Protein AF-A0A222MX17-F1 (afdb_monomer)

Solvent-accessible surface area (backbone atoms only — not comparable to full-atom values): 32574 Å² total; per-residue (Å²): 132,86,81,59,77,44,77,37,75,50,65,68,63,54,49,54,60,59,37,75,80,45,96,60,66,63,40,72,44,76,78,48,54,35,35,46,34,30,39,97,95,42,74,49,79,41,50,74,94,55,54,72,63,49,70,38,58,64,52,56,40,74,68,34,75,39,51,45,63,37,37,30,30,36,73,43,74,55,76,90,67,57,53,48,78,47,80,48,62,49,100,71,39,30,41,31,34,34,36,41,36,48,77,49,95,77,75,66,55,93,61,51,67,60,52,50,52,47,49,49,52,50,52,31,55,75,70,59,32,56,90,62,46,50,35,92,54,41,68,59,54,50,48,54,58,50,49,41,30,70,72,73,47,85,73,60,66,51,75,46,67,44,30,54,45,35,78,58,42,73,66,42,67,51,48,82,46,71,75,53,72,57,71,67,73,93,46,82,82,71,32,66,72,44,62,52,42,53,56,71,36,71,35,38,37,38,40,50,60,42,85,46,45,66,11,22,22,35,59,41,48,71,42,76,70,81,83,84,68,84,75,69,89,83,83,43,64,57,51,77,32,42,44,78,47,84,54,98,58,32,39,37,32,25,26,60,39,61,20,37,56,37,66,62,96,69,21,36,36,48,34,37,62,47,78,43,52,55,39,29,66,87,83,39,23,46,39,57,49,59,51,89,41,89,28,35,44,37,33,57,26,90,52,90,86,55,50,22,32,35,57,54,92,33,32,44,30,23,14,30,36,41,33,40,26,23,35,29,39,23,47,40,38,24,41,37,34,40,33,70,24,44,41,26,66,66,17,42,36,40,32,43,28,35,34,32,40,30,36,18,19,42,37,41,31,45,35,40,30,28,49,32,33,43,59,15,39,41,40,34,45,32,38,37,30,45,32,40,30,49,21,38,41,38,22,36,33,36,38,30,38,32,38,40,41,49,26,39,36,33,41,55,38,31,34,40,34,46,54,32,37,39,34,48,27,38,39,45,29,40,64,55,73,82,88,51,93,80,69,62,93,43,65,60,56,54,51,53,54,48,51,54,51,51,52,53,51,51,52,52,51,51,52,55,44,52,54,46,49,52,52,50,63,75,41,45,68,60,50,57,50,50,54,54,33,45,78,70,73,67,64,50,76,69,56,53,52,49,49,53,52,48,52,54,46,50,54,51,41,54,54,48,51,57,50,50,54,53,50,52,54,50,49,52,55,47,49,57,50,50,55,42,33,74,45,32,47,55,63,26,40,39,37,31,51,16,77,45,45,35,53,73,21,37,42,35,41,17,61,62,51,38,85,88,49,64,50,76,44,79,47,38,64,90,49,39,43,24,38,37,34,43,45,63,53,98,85,67,51,75,48,81,45,76,42,65,88,68,73,60,66,63,52,51,53,50,48,52,52,55,47,52,68,49,55,65,74,77,78,67,84,135

Secondary structure (DSSP, 8-state):
----EEEES-HHHHHHHHHTT-SSPEEEEEEEEEEEEEETTEEEEE-GGG-GGGGSHHHHHHS-SEEEEEEEEEEEEPPPPSEEEEEEE-TTSSEEEEEEEESS-----TTHHHHHHHHHHHHHHHTT--SSSB-TTHHHHHHHHHHHHHTT---SEEEEEEEE-B--BPPBPPEEEESS-SS----SSS-GGG-PBPTT-EEEEEEPPB--B-EE-TTS-EEPPPPPPP------B-STTEEEEE-SSEEEEEESSSBEEEE-SS-EEEESEEEES-B-TTTT--EE--TTS--EEEEE---SSS-SB-SSS--EEEEEEEEES-B-S-EEEEEEEEEEEEB-TT-EEEEEEEEEEEE-SEEEEEEEEEEEEES-EEEEEEEEEEEEES-EEEEEEEEEEEE-SS-EEEEEEEEEEEEEE-SS-EEEE-SS-TT-TT--TTHHHHHHHHHHHHHHHHHHHHHHHHHHHHHHHHHHHHHHHHHHHHHTT---HHHHHHHHHHHHHHHHHHHHHHHHHHHHHHHHHHHHHHHHHHHHHHH-EEEE--SEE-SSEEEEE-TTS-TTS-EEEEE-GGGTTEEEEEEE-TT--EEEEEES---HHHHHHHHHHHHHTTTGGGSS--

Structure (mmCIF, N/CA/C/O backbone):
data_AF-A0A222MX17-F1
#
_entry.id   AF-A0A222MX17-F1
#
loop_
_atom_site.group_PDB
_atom_site.id
_atom_site.type_symbol
_atom_site.label_atom_id
_atom_site.label_alt_id
_atom_site.label_comp_id
_atom_site.label_asym_id
_atom_site.label_entity_id
_atom_site.label_seq_id
_atom_site.pdbx_PDB_ins_code
_atom_site.Cartn_x
_atom_site.Cartn_y
_atom_site.Cartn_z
_atom_site.occupancy
_atom_site.B_iso_or_equiv
_atom_site.auth_seq_id
_atom_site.auth_comp_id
_atom_site.auth_asym_id
_atom_site.auth_atom_id
_atom_site.pdbx_PDB_model_num
ATOM 1 N N . MET A 1 1 ? 47.752 13.720 -90.263 1.00 41.97 1 MET A N 1
ATOM 2 C CA . MET A 1 1 ? 48.211 13.456 -88.882 1.00 41.97 1 MET A CA 1
ATOM 3 C C . MET A 1 1 ? 47.383 12.309 -88.337 1.00 41.97 1 MET A C 1
ATOM 5 O O . MET A 1 1 ? 46.167 12.445 -88.280 1.00 41.97 1 MET A O 1
ATOM 9 N N . SER A 1 2 ? 48.004 11.162 -88.068 1.00 36.62 2 SER A N 1
ATOM 10 C CA . SER A 1 2 ? 47.330 9.971 -87.545 1.00 36.62 2 SER A CA 1
ATOM 11 C C . SER A 1 2 ? 46.764 10.255 -86.151 1.00 36.62 2 SER A C 1
ATOM 13 O O . SER A 1 2 ? 47.489 10.694 -85.262 1.00 36.62 2 SER A O 1
ATOM 15 N N . LYS A 1 3 ? 45.455 10.042 -85.979 1.00 53.66 3 LYS A N 1
ATOM 16 C CA . LYS A 1 3 ? 44.799 10.000 -84.668 1.00 53.66 3 LYS A CA 1
ATOM 17 C C . LYS A 1 3 ? 45.220 8.697 -84.001 1.00 53.66 3 LYS A C 1
ATOM 19 O O . LYS A 1 3 ? 44.677 7.647 -84.327 1.00 53.66 3 LYS A O 1
ATOM 24 N N . GLU A 1 4 ? 46.228 8.752 -83.149 1.00 66.88 4 GLU A N 1
ATOM 25 C CA . GLU A 1 4 ? 46.613 7.595 -82.352 1.00 66.88 4 GLU A CA 1
ATOM 26 C C . GLU A 1 4 ?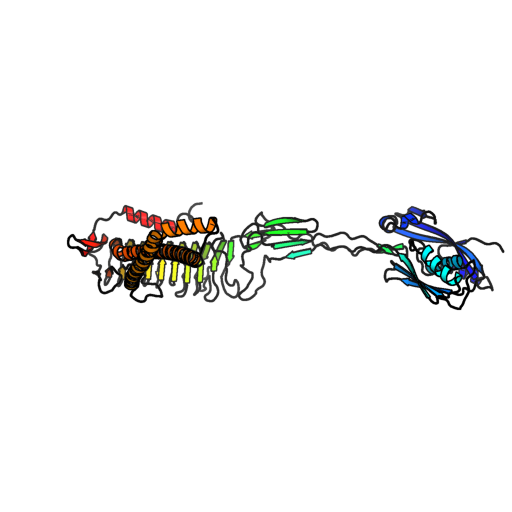 45.699 7.550 -81.123 1.00 66.88 4 GLU A C 1
ATOM 28 O O . GLU A 1 4 ? 45.740 8.440 -80.272 1.00 66.88 4 GLU A O 1
ATOM 33 N N . LEU A 1 5 ? 44.802 6.561 -81.097 1.00 83.00 5 LEU A N 1
ATOM 34 C CA . LEU A 1 5 ? 43.927 6.295 -79.962 1.00 83.00 5 LEU A CA 1
ATOM 35 C C . LEU A 1 5 ? 44.750 5.581 -78.892 1.00 83.00 5 LEU A C 1
ATOM 37 O O . LEU A 1 5 ? 45.218 4.465 -79.115 1.00 83.00 5 LEU A O 1
ATOM 41 N N . VAL A 1 6 ? 44.911 6.207 -77.730 1.00 87.94 6 VAL A N 1
ATOM 42 C CA . VAL A 1 6 ? 45.734 5.674 -76.642 1.00 87.94 6 VAL A CA 1
ATOM 43 C C . VAL A 1 6 ? 44.864 5.362 -75.434 1.00 87.94 6 VAL A C 1
ATOM 45 O O . VAL A 1 6 ? 44.052 6.179 -75.003 1.00 87.94 6 VAL A O 1
ATOM 48 N N . ALA A 1 7 ? 45.040 4.171 -74.867 1.00 89.94 7 ALA A N 1
ATOM 49 C CA . ALA A 1 7 ? 44.311 3.743 -73.684 1.00 89.94 7 ALA A CA 1
ATOM 50 C C . ALA A 1 7 ? 45.139 3.986 -72.413 1.00 89.94 7 ALA A C 1
ATOM 52 O O . ALA A 1 7 ? 46.299 3.585 -72.336 1.00 89.94 7 ALA A O 1
ATOM 53 N N . THR A 1 8 ? 44.557 4.624 -71.398 1.00 91.88 8 THR A N 1
ATOM 54 C CA . THR A 1 8 ? 45.272 5.012 -70.174 1.00 91.88 8 THR A CA 1
ATOM 55 C C . THR A 1 8 ? 44.342 5.144 -68.970 1.00 91.88 8 THR A C 1
ATOM 57 O O . THR A 1 8 ? 43.192 5.551 -69.088 1.00 91.88 8 THR A O 1
ATOM 60 N N . PHE A 1 9 ? 44.851 4.840 -67.776 1.00 88.88 9 PHE A N 1
ATOM 61 C CA . PHE A 1 9 ? 44.159 5.117 -66.510 1.00 88.88 9 PHE A CA 1
ATOM 62 C C . PHE A 1 9 ? 44.360 6.560 -66.035 1.00 88.88 9 PHE A C 1
ATOM 64 O O . PHE A 1 9 ? 43.619 7.042 -65.184 1.00 88.88 9 PHE A O 1
ATOM 71 N N . LYS A 1 10 ? 45.374 7.253 -66.568 1.00 90.50 10 LYS A N 1
ATOM 72 C CA . LYS A 1 10 ? 45.778 8.592 -66.133 1.00 90.50 10 LYS A CA 1
ATOM 73 C C . LYS A 1 10 ? 46.063 9.501 -67.336 1.00 90.50 10 LYS A C 1
ATOM 75 O O . LYS A 1 10 ? 47.228 9.764 -67.651 1.00 90.50 10 LYS A O 1
ATOM 80 N N . PRO A 1 11 ? 45.012 10.012 -68.004 1.00 90.25 11 PRO A N 1
ATOM 81 C CA . PRO A 1 11 ? 45.136 10.837 -69.208 1.00 90.25 11 PRO A CA 1
ATOM 82 C C . PRO A 1 11 ? 46.106 12.016 -69.083 1.00 90.25 11 PRO A C 1
ATOM 84 O O . PRO A 1 11 ? 46.898 12.263 -69.985 1.00 90.25 11 PRO A O 1
ATOM 87 N N . TYR A 1 12 ? 46.104 12.712 -67.943 1.00 89.19 12 TYR A N 1
ATOM 88 C CA . TYR A 1 12 ? 46.957 13.884 -67.727 1.00 89.19 12 TYR A CA 1
ATOM 89 C C . TYR A 1 12 ? 48.438 13.554 -67.503 1.00 89.19 12 TYR A C 1
ATOM 91 O O . TYR A 1 12 ? 49.291 14.359 -67.871 1.00 89.19 12 TYR A O 1
ATOM 99 N N . GLU A 1 13 ? 48.766 12.407 -66.898 1.00 88.25 13 GLU A N 1
ATOM 100 C CA . GLU A 1 13 ? 50.167 11.977 -66.767 1.00 88.25 13 GLU A CA 1
ATOM 101 C C . GLU A 1 13 ? 50.733 11.605 -68.141 1.00 88.25 13 GLU A C 1
ATOM 103 O O . GLU A 1 13 ? 51.829 12.042 -68.488 1.00 88.25 13 GLU A O 1
ATOM 108 N N . LEU A 1 14 ? 49.943 10.897 -68.956 1.00 88.25 14 LEU A N 1
ATOM 109 C CA . LEU A 1 14 ? 50.307 10.565 -70.331 1.00 88.25 14 LEU A CA 1
ATOM 110 C C . LEU A 1 14 ? 50.453 11.824 -71.205 1.00 88.25 14 LEU A C 1
ATOM 112 O O . LEU A 1 14 ? 51.443 11.962 -71.919 1.0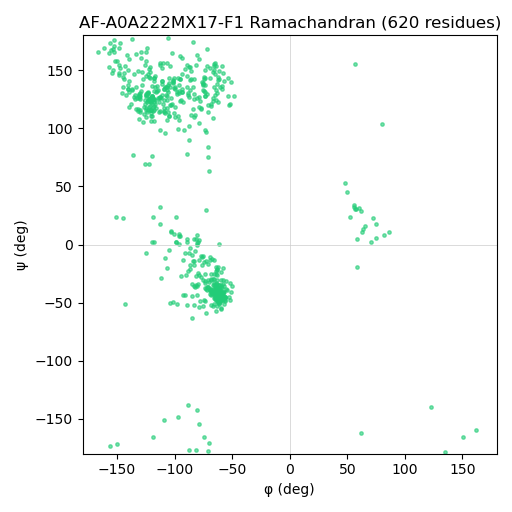0 88.25 14 LEU A O 1
ATOM 116 N N . LEU A 1 15 ? 49.525 12.785 -71.096 1.00 88.50 15 LEU A N 1
ATOM 117 C CA . LEU A 1 15 ? 49.614 14.059 -71.818 1.00 88.50 15 LEU A CA 1
ATOM 118 C C . LEU A 1 15 ? 50.916 14.809 -71.488 1.00 88.50 15 LEU A C 1
ATOM 120 O O . LEU A 1 15 ? 51.558 15.337 -72.388 1.00 88.50 15 LEU A O 1
ATOM 124 N N . LYS A 1 16 ? 51.341 14.837 -70.215 1.00 87.00 16 LYS A N 1
ATOM 125 C CA . LYS A 1 16 ? 52.607 15.475 -69.799 1.00 87.00 16 LYS A CA 1
ATOM 126 C C . LYS A 1 16 ? 53.842 14.797 -70.403 1.00 87.00 16 LYS A C 1
ATOM 128 O O . LYS A 1 16 ? 54.805 15.485 -70.747 1.00 87.00 16 LYS A O 1
ATOM 133 N N . GLN A 1 17 ? 53.824 13.470 -70.528 1.00 85.25 17 GLN A N 1
ATOM 134 C CA . GLN A 1 17 ? 54.910 12.722 -71.167 1.00 85.25 17 GLN A CA 1
ATOM 135 C C . GLN A 1 17 ? 55.012 13.081 -72.655 1.00 85.25 17 GLN A C 1
ATOM 137 O O . GLN A 1 17 ? 56.087 13.445 -73.126 1.00 85.25 17 GLN A O 1
ATOM 142 N N . GLU A 1 18 ? 53.881 13.099 -73.362 1.00 85.25 18 GLU A N 1
ATOM 143 C CA . GLU A 1 18 ? 53.804 13.476 -74.781 1.00 85.25 18 GLU A CA 1
ATOM 144 C C . GLU A 1 18 ? 54.093 14.965 -75.033 1.00 85.25 18 GLU A C 1
ATOM 146 O O . GLU A 1 18 ? 54.639 15.334 -76.071 1.00 85.25 18 GLU A O 1
ATOM 151 N N . GLN A 1 19 ? 53.777 15.845 -74.080 1.00 85.75 19 GLN A N 1
ATOM 152 C CA . GLN A 1 19 ? 54.083 17.274 -74.172 1.00 85.75 19 GLN A CA 1
ATOM 153 C C . GLN A 1 19 ? 55.595 17.541 -74.158 1.00 85.75 19 GLN A C 1
ATOM 155 O O . GLN A 1 19 ? 56.062 18.448 -74.844 1.00 85.75 19 GLN A O 1
ATOM 160 N N . SER A 1 20 ? 56.364 16.748 -73.403 1.00 78.38 20 SER A N 1
ATOM 161 C CA . SER A 1 20 ? 57.821 16.908 -73.259 1.00 78.38 20 SER A CA 1
ATOM 162 C C . SER A 1 20 ? 58.587 16.697 -74.570 1.00 78.38 20 SER A C 1
ATOM 164 O O . SER A 1 20 ? 59.696 17.204 -74.724 1.00 78.38 20 SER A O 1
ATOM 166 N N . SER A 1 21 ? 58.004 15.973 -75.529 1.00 74.06 21 SER A N 1
ATOM 167 C CA . SER A 1 21 ? 58.614 15.678 -76.828 1.00 74.06 21 SER A CA 1
ATOM 168 C C . SER A 1 21 ? 58.183 16.644 -77.944 1.00 74.06 21 SER A C 1
ATOM 170 O O . SER A 1 21 ? 58.643 16.501 -79.079 1.00 74.06 21 SER A O 1
ATOM 172 N N . ARG A 1 22 ? 57.326 17.647 -77.663 1.00 79.69 22 ARG A N 1
ATOM 173 C CA . ARG A 1 22 ? 56.725 18.523 -78.691 1.00 79.69 22 ARG A CA 1
ATOM 174 C C . ARG A 1 22 ? 56.742 20.011 -78.318 1.00 79.69 22 ARG A C 1
ATOM 176 O O . ARG A 1 22 ? 56.569 20.391 -77.168 1.00 79.69 22 ARG A O 1
ATOM 183 N N . LYS A 1 23 ? 56.896 20.877 -79.332 1.00 76.38 23 LYS A N 1
ATOM 184 C CA . LYS A 1 23 ? 56.910 22.354 -79.193 1.00 76.38 23 LYS A CA 1
ATOM 185 C C . LYS A 1 23 ? 55.521 23.017 -79.193 1.00 76.38 23 LYS A C 1
ATOM 187 O O . LYS A 1 23 ? 55.433 24.217 -78.966 1.00 76.38 23 LYS A O 1
ATOM 192 N N . VAL A 1 24 ? 54.458 22.269 -79.491 1.00 83.06 24 VAL A N 1
ATOM 193 C CA . VAL A 1 24 ? 53.068 22.761 -79.528 1.00 83.06 24 VAL A CA 1
ATOM 194 C C . VAL A 1 24 ? 52.366 22.327 -78.248 1.00 83.06 24 VAL A C 1
ATOM 196 O O . VAL A 1 24 ? 52.561 21.191 -77.819 1.00 83.06 24 VAL A O 1
ATOM 199 N N . GLU A 1 25 ? 51.558 23.200 -77.644 1.00 87.06 25 GLU A N 1
ATOM 200 C CA . GLU A 1 25 ? 50.748 22.836 -76.477 1.00 87.06 25 GLU A CA 1
ATOM 201 C C . GLU A 1 25 ? 49.681 21.806 -76.882 1.00 87.06 25 GLU A C 1
ATOM 203 O O . GLU A 1 25 ? 48.934 22.007 -77.843 1.00 87.06 25 GLU A O 1
ATOM 208 N N . LEU A 1 26 ? 49.643 20.681 -76.179 1.00 89.00 26 LEU A N 1
ATOM 209 C CA . LEU A 1 26 ? 48.770 19.546 -76.438 1.00 89.00 26 LEU A CA 1
ATOM 210 C C . LEU A 1 26 ? 47.616 19.517 -75.434 1.00 89.00 26 LEU A C 1
ATOM 212 O O . LEU A 1 26 ? 47.720 19.962 -74.293 1.00 89.00 26 LEU A O 1
ATOM 216 N N . ASP A 1 27 ? 46.521 18.921 -75.871 1.00 90.00 27 ASP A N 1
ATOM 217 C CA . ASP A 1 27 ? 45.367 18.521 -75.082 1.00 90.00 27 ASP A CA 1
ATOM 218 C C . ASP A 1 27 ? 44.939 17.121 -75.557 1.00 90.00 27 ASP A C 1
ATOM 220 O O . ASP A 1 27 ? 45.517 16.552 -76.487 1.00 90.00 27 ASP A O 1
ATOM 224 N N . PHE A 1 28 ? 43.936 16.530 -74.925 1.00 91.81 28 PHE A N 1
ATOM 225 C CA . PHE A 1 28 ? 43.361 15.270 -75.379 1.00 91.81 28 PHE A CA 1
ATOM 226 C C . PHE A 1 28 ? 41.847 15.358 -75.496 1.00 91.81 28 PHE A C 1
ATOM 228 O O . PHE A 1 28 ? 41.228 16.275 -74.987 1.00 91.81 28 PHE A O 1
ATOM 235 N N . GLU A 1 29 ? 41.220 14.403 -76.158 1.00 92.50 29 GLU A N 1
ATOM 236 C CA . GLU A 1 29 ? 39.777 14.182 -76.106 1.00 92.50 29 GLU A CA 1
ATOM 237 C C . GLU A 1 29 ? 39.532 12.780 -75.574 1.00 92.50 29 GLU A C 1
ATOM 239 O O . GLU A 1 29 ? 40.204 11.841 -75.995 1.00 92.50 29 GLU A O 1
ATOM 244 N N . ILE A 1 30 ? 38.572 12.635 -74.665 1.00 92.38 30 ILE A N 1
ATOM 245 C CA . ILE A 1 30 ? 38.111 11.331 -74.192 1.00 92.38 30 ILE A CA 1
ATOM 246 C C . ILE A 1 30 ? 37.107 10.808 -75.216 1.00 92.38 30 ILE A C 1
ATOM 248 O O . ILE A 1 30 ? 36.028 11.376 -75.384 1.00 92.38 30 ILE A O 1
ATOM 252 N N . VAL A 1 31 ? 37.493 9.752 -75.926 1.00 91.25 31 VAL A N 1
ATOM 253 C CA . VAL A 1 31 ? 36.687 9.105 -76.968 1.00 91.25 31 VAL A CA 1
ATOM 254 C C . VAL A 1 31 ? 35.738 8.093 -76.344 1.00 91.25 31 VAL A C 1
ATOM 256 O O . VAL A 1 31 ? 34.564 8.057 -76.698 1.00 91.25 31 VAL A O 1
ATOM 259 N N . ASP A 1 32 ? 36.254 7.306 -75.402 1.00 90.56 32 ASP A N 1
ATOM 260 C CA . ASP A 1 32 ? 35.499 6.281 -74.691 1.00 90.56 32 ASP A CA 1
ATOM 261 C C . ASP A 1 32 ? 36.106 6.019 -73.306 1.00 90.56 32 ASP A C 1
ATOM 263 O O . ASP A 1 32 ? 37.216 6.474 -72.994 1.00 90.56 32 ASP A O 1
ATOM 267 N N . PHE A 1 33 ? 35.386 5.283 -72.468 1.00 91.12 33 PHE A N 1
ATOM 268 C CA . PHE A 1 33 ? 35.857 4.833 -71.168 1.00 91.12 33 PHE A CA 1
ATOM 269 C C . PHE A 1 33 ? 35.255 3.478 -70.782 1.00 91.12 33 PHE A C 1
ATOM 271 O O . PHE A 1 33 ? 34.100 3.167 -71.059 1.00 91.12 33 PHE A O 1
ATOM 278 N N . GLU A 1 34 ? 36.054 2.684 -70.079 1.00 93.75 34 GLU A N 1
ATOM 279 C CA . GLU A 1 34 ? 35.673 1.384 -69.533 1.00 93.75 34 GLU A CA 1
ATOM 280 C C . GLU A 1 34 ? 35.873 1.372 -68.020 1.00 93.75 34 GLU A C 1
ATOM 282 O O . GLU A 1 34 ? 36.853 1.912 -67.503 1.00 93.75 34 GLU A O 1
ATOM 287 N N . PHE A 1 35 ? 34.986 0.692 -67.303 1.00 92.25 35 PHE A N 1
ATOM 288 C CA . PHE A 1 35 ? 35.106 0.475 -65.867 1.00 92.25 35 PHE A CA 1
ATOM 289 C C . PHE A 1 35 ? 35.571 -0.943 -65.599 1.00 92.25 35 PHE A C 1
ATOM 291 O O . PHE A 1 35 ? 34.909 -1.912 -65.962 1.00 92.25 35 PHE A O 1
ATOM 298 N N . ILE A 1 36 ? 36.713 -1.060 -64.936 1.00 92.38 36 ILE A N 1
ATOM 299 C CA . ILE A 1 36 ? 37.256 -2.323 -64.460 1.00 92.38 36 ILE A CA 1
ATOM 300 C C . ILE A 1 36 ? 36.822 -2.452 -63.005 1.00 92.38 36 ILE A C 1
ATOM 302 O O . ILE A 1 36 ? 37.301 -1.724 -62.127 1.00 92.38 36 ILE A O 1
ATOM 306 N N . CYS A 1 37 ? 35.870 -3.352 -62.780 1.00 91.81 37 CYS A N 1
ATOM 307 C CA . CYS A 1 37 ? 35.255 -3.610 -61.490 1.00 91.81 37 CYS A CA 1
ATOM 308 C C . CYS A 1 37 ? 35.767 -4.942 -60.936 1.00 91.81 37 CYS A C 1
ATOM 310 O O . CYS A 1 37 ? 35.549 -5.996 -61.538 1.00 91.81 37 CYS A O 1
ATOM 312 N N . GLU A 1 38 ? 36.449 -4.899 -59.797 1.00 91.38 38 GLU A N 1
ATOM 313 C CA . GLU A 1 38 ? 37.112 -6.048 -59.180 1.00 91.38 38 GLU A CA 1
ATOM 314 C C . GLU A 1 38 ? 36.329 -6.551 -57.962 1.00 91.38 38 GLU A C 1
ATOM 316 O O . GLU A 1 38 ? 35.866 -5.755 -57.149 1.00 91.38 38 GLU A O 1
ATOM 321 N N . LYS A 1 39 ? 36.195 -7.874 -57.825 1.00 89.75 39 LYS A N 1
ATOM 322 C CA . LYS A 1 39 ? 35.709 -8.558 -56.620 1.00 89.75 39 LYS A CA 1
ATOM 323 C C . LYS A 1 39 ? 36.477 -9.855 -56.413 1.00 89.75 39 LYS A C 1
ATOM 325 O O . LYS A 1 39 ? 36.548 -10.672 -57.333 1.00 89.75 39 LYS A O 1
ATOM 330 N N . ASN A 1 40 ? 37.024 -10.084 -55.219 1.00 84.69 40 ASN A N 1
ATOM 331 C CA . ASN A 1 40 ? 37.751 -11.322 -54.888 1.00 84.69 40 ASN A CA 1
ATOM 332 C C . ASN A 1 40 ? 38.829 -11.708 -55.931 1.00 84.69 40 ASN A C 1
ATOM 334 O O . ASN A 1 40 ? 38.901 -12.863 -56.359 1.00 84.69 40 ASN A O 1
ATOM 338 N N . LYS A 1 41 ? 39.648 -10.743 -56.380 1.00 80.25 41 LYS A N 1
ATOM 339 C CA . LYS A 1 41 ? 40.705 -10.917 -57.406 1.00 80.25 41 LYS A CA 1
ATOM 340 C C . LYS A 1 41 ? 40.213 -11.330 -58.803 1.00 80.25 41 LYS A C 1
ATOM 342 O O . LYS A 1 41 ? 41.015 -11.694 -59.661 1.00 80.25 41 LYS A O 1
ATOM 347 N N . ARG A 1 42 ? 38.902 -11.295 -59.053 1.00 87.12 42 ARG A N 1
ATOM 348 C CA . ARG A 1 42 ? 38.305 -11.403 -60.391 1.00 87.12 42 ARG A CA 1
ATOM 349 C C . ARG A 1 42 ? 37.829 -10.025 -60.814 1.00 87.12 42 ARG A C 1
ATOM 351 O O . ARG A 1 42 ? 37.300 -9.289 -59.988 1.00 87.12 42 ARG A O 1
ATOM 358 N N . TYR A 1 43 ? 37.960 -9.692 -62.092 1.00 90.19 43 TYR A N 1
ATOM 359 C CA . TYR A 1 43 ? 37.463 -8.426 -62.619 1.00 90.19 43 TYR A CA 1
ATOM 360 C C . TYR A 1 43 ? 36.442 -8.642 -63.734 1.00 90.19 43 TYR A C 1
ATOM 362 O O . TYR A 1 43 ? 36.455 -9.655 -64.434 1.00 90.19 43 TYR A O 1
ATOM 370 N N . LYS A 1 44 ? 35.544 -7.671 -63.879 1.00 92.19 44 LYS A N 1
ATOM 371 C CA . LYS A 1 44 ? 34.645 -7.518 -65.022 1.00 92.19 44 LYS A CA 1
ATOM 372 C C . LYS A 1 44 ? 34.830 -6.125 -65.604 1.00 92.19 44 LYS A C 1
ATOM 374 O O . LYS A 1 44 ? 35.079 -5.179 -64.860 1.00 92.19 44 LYS A O 1
ATOM 379 N N . VAL A 1 45 ? 34.713 -6.025 -66.923 1.00 91.69 45 VAL A N 1
ATOM 380 C CA . VAL A 1 45 ? 34.820 -4.760 -67.651 1.00 91.69 45 VAL A CA 1
ATOM 381 C C . VAL A 1 45 ? 33.429 -4.335 -68.099 1.00 91.69 45 VAL A C 1
ATOM 383 O O . VAL A 1 45 ? 32.692 -5.142 -68.663 1.00 91.69 45 VAL A O 1
ATOM 386 N N . TYR A 1 46 ? 33.078 -3.081 -67.835 1.00 92.25 46 TYR A N 1
ATOM 387 C CA . TYR A 1 46 ? 31.816 -2.476 -68.241 1.00 92.25 46 TYR A CA 1
ATOM 388 C C . TYR A 1 46 ? 32.093 -1.262 -69.124 1.00 92.25 46 TYR A C 1
ATOM 390 O O . TYR A 1 46 ? 32.770 -0.330 -68.698 1.00 92.25 46 TYR A O 1
ATOM 398 N N . GLY A 1 47 ? 31.567 -1.276 -70.347 1.00 87.94 47 GLY A N 1
ATOM 399 C CA . GLY A 1 47 ? 31.548 -0.107 -71.229 1.00 87.94 47 GLY A CA 1
ATOM 400 C C . GLY A 1 47 ? 30.321 0.781 -71.003 1.00 87.94 47 GLY A C 1
ATOM 401 O O . GLY A 1 47 ? 29.471 0.494 -70.153 1.00 87.94 47 GLY A O 1
ATOM 402 N N . LYS A 1 48 ? 30.196 1.827 -71.821 1.00 81.81 48 LYS A N 1
ATOM 403 C CA . LYS A 1 48 ? 29.125 2.835 -71.757 1.00 81.81 48 LYS A CA 1
ATOM 404 C C . LYS A 1 48 ? 27.696 2.267 -71.826 1.00 81.81 48 LYS A C 1
ATOM 406 O O . LYS A 1 48 ? 26.801 2.794 -71.171 1.00 81.81 48 LYS A O 1
ATOM 411 N N . ASP A 1 49 ? 27.482 1.162 -72.536 1.00 83.00 49 ASP A N 1
ATOM 412 C CA . ASP A 1 49 ? 26.153 0.535 -72.663 1.00 83.00 49 ASP A CA 1
ATOM 413 C C . ASP A 1 49 ? 25.650 -0.095 -71.352 1.00 83.00 49 ASP A C 1
ATOM 415 O O . ASP A 1 49 ? 24.472 -0.408 -71.205 1.00 83.00 49 ASP A O 1
ATOM 419 N N . ASN A 1 50 ? 26.538 -0.259 -70.368 1.00 84.88 50 ASN A N 1
ATOM 420 C CA . ASN A 1 50 ? 26.240 -0.909 -69.098 1.00 84.88 50 ASN A CA 1
ATOM 421 C C . ASN A 1 50 ? 26.059 0.081 -67.939 1.00 84.88 50 ASN A C 1
ATOM 423 O O . ASN A 1 50 ? 26.038 -0.337 -66.788 1.00 84.88 50 ASN A O 1
ATOM 427 N N . LEU A 1 51 ? 25.956 1.387 -68.193 1.00 85.19 51 LEU A N 1
ATOM 428 C CA . LEU A 1 51 ? 25.915 2.395 -67.126 1.00 85.19 51 LEU A CA 1
ATOM 429 C C . LEU A 1 51 ? 24.657 2.310 -66.245 1.00 85.19 51 LEU A C 1
ATOM 431 O O . LEU A 1 51 ? 24.725 2.621 -65.057 1.00 85.19 51 LEU A O 1
ATOM 435 N N . GLU A 1 52 ? 23.524 1.856 -66.792 1.00 89.38 52 GLU A N 1
ATOM 436 C CA . GLU A 1 52 ? 22.229 1.907 -66.095 1.00 89.38 52 GLU A CA 1
ATOM 437 C C . GLU A 1 52 ? 22.200 1.055 -64.814 1.00 89.38 52 GLU A C 1
ATOM 439 O O . GLU A 1 52 ? 21.658 1.474 -63.791 1.00 89.38 52 GLU A O 1
ATOM 444 N N . MET A 1 53 ? 22.858 -0.110 -64.813 1.00 89.88 53 MET A N 1
ATOM 445 C CA . MET A 1 53 ? 22.898 -0.994 -63.637 1.00 89.88 53 MET A CA 1
ATOM 446 C C . MET A 1 53 ? 23.605 -0.352 -62.433 1.00 89.88 53 MET A C 1
ATOM 448 O O . MET A 1 53 ? 23.296 -0.678 -61.288 1.00 89.88 53 MET A O 1
ATOM 452 N N . PHE A 1 54 ? 24.516 0.597 -62.675 1.00 91.62 54 PHE A N 1
ATOM 453 C CA . PHE A 1 54 ? 25.258 1.273 -61.615 1.00 91.62 54 PHE A CA 1
ATOM 454 C C . PHE A 1 54 ? 24.428 2.314 -60.861 1.00 91.62 54 PHE A C 1
ATOM 456 O O . PHE A 1 54 ? 24.891 2.761 -59.818 1.00 91.62 54 PHE A O 1
ATOM 463 N N . TYR A 1 55 ? 23.216 2.670 -61.310 1.00 91.31 55 TYR A N 1
ATOM 464 C CA . TYR A 1 55 ? 22.308 3.546 -60.552 1.00 91.31 55 TYR A CA 1
ATOM 465 C C . TYR A 1 55 ? 21.600 2.848 -59.384 1.00 91.31 55 TYR A C 1
ATOM 467 O O . TYR A 1 55 ? 21.008 3.524 -58.546 1.00 91.31 55 TYR A O 1
ATOM 475 N N . SER A 1 56 ? 21.676 1.518 -59.286 1.00 92.00 56 SER A N 1
ATOM 476 C CA . SER A 1 56 ? 21.271 0.799 -58.077 1.00 92.00 56 SER A CA 1
ATOM 477 C C . SER A 1 56 ? 22.360 0.919 -57.008 1.00 92.00 56 SER A C 1
ATOM 479 O O . SER A 1 56 ? 23.504 0.522 -57.235 1.00 92.00 56 SER A O 1
ATOM 481 N N . ASP A 1 57 ? 22.005 1.429 -55.827 1.00 90.69 57 ASP A N 1
ATOM 482 C CA . ASP A 1 57 ? 22.915 1.540 -54.678 1.00 90.69 57 ASP A CA 1
ATOM 483 C C . ASP A 1 57 ? 23.522 0.191 -54.292 1.00 90.69 57 ASP A C 1
ATOM 485 O O . ASP A 1 57 ? 24.737 0.084 -54.142 1.00 90.69 57 ASP A O 1
ATOM 489 N N . ASP A 1 58 ? 22.706 -0.861 -54.239 1.00 89.19 58 ASP A N 1
ATOM 490 C CA . ASP A 1 58 ? 23.185 -2.206 -53.929 1.00 89.19 58 ASP A CA 1
ATOM 491 C C . ASP A 1 58 ? 24.196 -2.703 -54.966 1.00 89.19 58 ASP A C 1
ATOM 493 O O . ASP A 1 58 ? 25.243 -3.238 -54.599 1.00 89.19 58 ASP A O 1
ATOM 497 N N . PHE A 1 59 ? 23.923 -2.494 -56.258 1.00 91.06 59 PHE A N 1
ATOM 498 C CA . PHE A 1 59 ? 24.845 -2.895 -57.319 1.00 91.06 59 PHE A CA 1
ATOM 499 C C . PHE A 1 59 ? 26.154 -2.101 -57.250 1.00 91.06 59 PHE A C 1
ATOM 501 O O . PHE A 1 59 ? 27.239 -2.675 -57.347 1.00 91.06 59 PHE A O 1
ATOM 508 N N . PHE A 1 60 ? 26.064 -0.786 -57.057 1.00 92.38 60 PHE A N 1
ATOM 509 C CA . PHE A 1 60 ? 27.221 0.099 -57.016 1.00 92.38 60 PHE A CA 1
ATOM 510 C C . PHE A 1 60 ? 28.122 -0.171 -55.811 1.00 92.38 60 PHE A C 1
ATOM 512 O O . PHE A 1 60 ? 29.341 -0.125 -55.960 1.00 92.38 60 PHE A O 1
ATOM 519 N N . VAL A 1 61 ? 27.543 -0.467 -54.644 1.00 91.19 61 VAL A N 1
ATOM 520 C CA . VAL A 1 61 ? 28.276 -0.635 -53.382 1.00 91.19 61 VAL A CA 1
ATOM 521 C C . VAL A 1 61 ? 28.727 -2.087 -53.174 1.00 91.19 61 VAL A C 1
ATOM 523 O O . VAL A 1 61 ? 29.913 -2.325 -52.968 1.00 91.19 61 VAL A O 1
ATOM 526 N N . LYS A 1 62 ? 27.825 -3.078 -53.273 1.00 87.69 62 LYS A N 1
ATOM 527 C CA . LYS A 1 62 ? 28.065 -4.458 -52.784 1.00 87.69 62 LYS A CA 1
ATOM 528 C C . LYS A 1 62 ? 28.730 -5.397 -53.795 1.00 87.69 62 LYS A C 1
ATOM 530 O O . LYS A 1 62 ? 29.300 -6.432 -53.422 1.00 87.69 62 LYS A O 1
ATOM 535 N N . ASN A 1 63 ? 28.621 -5.112 -55.094 1.00 88.19 63 ASN A N 1
ATOM 536 C CA . ASN A 1 63 ? 29.020 -6.081 -56.122 1.00 88.19 63 ASN A CA 1
ATOM 537 C C . ASN A 1 63 ? 30.506 -6.080 -56.458 1.00 88.19 63 ASN A C 1
ATOM 539 O O . ASN A 1 63 ? 30.960 -7.045 -57.070 1.00 88.19 63 ASN A O 1
ATOM 543 N N . PHE A 1 64 ? 31.254 -5.057 -56.049 1.00 89.62 64 PHE A N 1
ATOM 544 C CA . PHE A 1 64 ? 32.674 -4.907 -56.364 1.00 89.62 64 PHE A CA 1
ATOM 545 C C . PHE A 1 64 ? 33.403 -4.281 -55.190 1.00 89.62 64 PHE A C 1
ATOM 547 O O . PHE A 1 64 ? 32.860 -3.364 -54.587 1.00 89.62 64 PHE A O 1
ATOM 554 N N . ASP A 1 65 ? 34.627 -4.715 -54.922 1.00 86.56 65 ASP A N 1
ATOM 555 C CA . ASP A 1 65 ? 35.499 -4.165 -53.880 1.00 86.56 65 ASP A CA 1
ATOM 556 C C . ASP A 1 65 ? 36.173 -2.876 -54.374 1.00 86.56 65 ASP A C 1
ATOM 558 O O . ASP A 1 65 ? 36.371 -1.930 -53.615 1.00 86.56 65 ASP A O 1
ATOM 562 N N . LYS A 1 66 ? 36.475 -2.817 -55.679 1.00 89.12 66 LYS A N 1
ATOM 563 C CA . LYS A 1 66 ? 37.141 -1.685 -56.327 1.00 89.12 66 LYS A CA 1
ATOM 564 C C . LYS A 1 66 ? 36.549 -1.416 -57.705 1.00 89.12 66 LYS A C 1
ATOM 566 O O . LYS A 1 66 ? 36.325 -2.341 -58.485 1.00 89.12 66 LYS A O 1
ATOM 571 N N . ILE A 1 67 ? 36.343 -0.140 -58.023 1.00 91.69 67 ILE A N 1
ATOM 572 C CA . ILE A 1 67 ? 35.960 0.325 -59.359 1.00 91.69 67 ILE A CA 1
ATOM 573 C C . ILE A 1 67 ? 37.036 1.288 -59.842 1.00 91.69 67 ILE A C 1
ATOM 575 O O . ILE A 1 67 ? 37.324 2.292 -59.200 1.00 91.69 67 ILE A O 1
ATOM 579 N N . THR A 1 68 ? 37.632 0.971 -60.984 1.00 90.00 68 THR A N 1
ATOM 580 C CA . THR A 1 68 ? 38.600 1.836 -61.667 1.00 90.00 68 THR A CA 1
ATOM 581 C C . THR A 1 68 ? 38.116 2.136 -63.070 1.00 90.00 68 THR A C 1
ATOM 583 O O . THR A 1 68 ? 37.415 1.320 -63.658 1.00 90.00 68 THR A O 1
ATOM 586 N N . GLN A 1 69 ? 38.492 3.289 -63.613 1.00 91.44 69 GLN A N 1
ATOM 587 C CA . GLN A 1 69 ? 38.117 3.683 -64.967 1.00 91.44 69 GLN A CA 1
ATOM 588 C C . GLN A 1 69 ? 39.354 3.792 -65.854 1.00 91.44 69 GLN A C 1
ATOM 590 O O . GLN A 1 69 ? 40.388 4.326 -65.446 1.00 91.44 69 GLN A O 1
ATOM 595 N N . LYS A 1 70 ? 39.238 3.272 -67.067 1.00 93.56 70 LYS A N 1
ATOM 596 C CA . LYS A 1 70 ? 40.240 3.323 -68.122 1.00 93.56 70 LYS A CA 1
ATOM 597 C C . LYS A 1 70 ? 39.691 4.200 -69.235 1.00 93.56 70 LYS A C 1
ATOM 599 O O . LYS A 1 70 ? 38.585 3.972 -69.707 1.00 93.56 70 LYS A O 1
ATOM 604 N N . PHE A 1 71 ? 40.459 5.197 -69.645 1.00 93.56 71 PHE A N 1
ATOM 605 C CA . PHE A 1 71 ? 40.074 6.144 -70.681 1.00 93.56 71 PHE A CA 1
ATOM 606 C C . PHE A 1 71 ? 40.747 5.797 -72.002 1.00 93.56 71 PHE A C 1
ATOM 608 O O . PHE A 1 71 ? 41.928 5.448 -72.033 1.00 93.56 71 PHE A O 1
ATOM 615 N N . PHE A 1 72 ? 40.015 5.970 -73.093 1.00 93.56 72 PHE A N 1
ATOM 616 C CA . PHE A 1 72 ? 40.536 5.932 -74.450 1.00 93.56 72 PHE A CA 1
ATOM 617 C C . PHE A 1 72 ? 40.574 7.361 -74.965 1.00 93.56 72 PHE A C 1
ATOM 619 O O . PHE A 1 72 ? 39.533 8.010 -75.085 1.00 93.56 72 PHE A O 1
ATOM 626 N N . ILE A 1 73 ? 41.777 7.873 -75.209 1.00 93.38 73 ILE A N 1
ATOM 627 C CA . ILE A 1 73 ? 41.991 9.279 -75.532 1.00 93.38 73 ILE A CA 1
ATOM 628 C C . ILE A 1 73 ? 42.660 9.457 -76.889 1.00 93.38 73 ILE A C 1
ATOM 630 O O . ILE A 1 73 ? 43.486 8.646 -77.298 1.00 93.38 73 ILE A O 1
ATOM 634 N N . ASN A 1 74 ? 42.341 10.561 -77.557 1.00 92.62 74 ASN A N 1
ATOM 635 C CA . ASN A 1 74 ? 43.098 11.065 -78.699 1.00 92.62 74 ASN A CA 1
ATOM 636 C C . ASN A 1 74 ? 43.876 12.300 -78.261 1.00 92.62 74 ASN A C 1
ATOM 638 O O . ASN A 1 74 ? 43.282 13.186 -77.656 1.00 92.62 74 ASN A O 1
ATOM 642 N N . ILE A 1 75 ? 45.163 12.393 -78.589 1.00 88.50 75 ILE A N 1
ATOM 643 C CA . ILE A 1 75 ? 45.983 13.577 -78.289 1.00 88.50 75 ILE A CA 1
ATOM 644 C C . ILE A 1 75 ? 45.973 14.521 -79.496 1.00 88.50 75 ILE A C 1
ATOM 646 O O . ILE A 1 75 ? 46.195 14.101 -80.632 1.00 88.50 75 ILE A O 1
ATOM 650 N N . LEU A 1 76 ? 45.709 15.802 -79.253 1.00 89.88 76 LEU A N 1
ATOM 651 C CA . LEU A 1 76 ? 45.571 16.850 -80.267 1.00 89.88 76 LEU A CA 1
ATOM 652 C C . LEU A 1 76 ? 46.190 18.173 -79.782 1.00 89.88 76 LEU A C 1
ATOM 654 O O . LEU A 1 76 ? 46.433 18.334 -78.591 1.00 89.88 76 LEU A O 1
ATOM 658 N N . PRO A 1 77 ? 46.461 19.139 -80.676 1.00 86.62 77 PRO A N 1
ATOM 659 C CA . PRO A 1 77 ? 46.827 20.492 -80.264 1.00 86.62 77 PRO A CA 1
ATOM 660 C C . PRO A 1 77 ? 45.742 21.118 -79.381 1.00 86.62 77 PRO A C 1
ATOM 662 O O . PRO A 1 77 ? 44.548 20.944 -79.641 1.00 86.62 77 PRO A O 1
ATOM 665 N N . LYS A 1 78 ? 46.153 21.858 -78.351 1.00 86.56 78 LYS A N 1
ATOM 666 C CA . LYS A 1 78 ? 45.240 22.493 -77.403 1.00 86.56 78 LYS A CA 1
ATOM 667 C C . LYS A 1 78 ? 44.351 23.522 -78.100 1.00 86.56 78 LYS A C 1
ATOM 669 O O . LYS A 1 78 ? 44.829 24.397 -78.820 1.00 86.56 78 LYS A O 1
ATOM 674 N N . LYS A 1 79 ? 43.047 23.422 -77.841 1.00 85.19 79 LYS A N 1
ATOM 675 C CA . LYS A 1 79 ? 42.028 24.377 -78.281 1.00 85.19 79 LYS A CA 1
ATOM 676 C C . LYS A 1 79 ? 41.672 25.300 -77.119 1.00 85.19 79 LYS A C 1
ATOM 678 O O . LYS A 1 79 ? 41.443 24.835 -76.006 1.00 85.19 79 LYS A O 1
ATOM 683 N N . ASP A 1 80 ? 41.595 26.596 -77.393 1.00 83.25 80 ASP A N 1
ATOM 684 C CA . ASP A 1 80 ? 41.129 27.584 -76.423 1.00 83.25 80 ASP A CA 1
ATOM 685 C C . ASP A 1 80 ? 39.591 27.569 -76.346 1.00 83.25 80 ASP A C 1
ATOM 687 O O . ASP A 1 80 ? 38.910 27.806 -77.349 1.00 83.25 80 ASP A O 1
ATOM 691 N N . LEU A 1 81 ? 39.040 27.251 -75.170 1.00 88.00 81 LEU A N 1
ATOM 692 C CA . LEU A 1 81 ? 37.595 27.174 -74.930 1.00 88.00 81 LEU A CA 1
ATOM 693 C C . LEU A 1 81 ? 37.104 28.435 -74.204 1.00 88.00 81 LEU A C 1
ATOM 695 O O . LEU A 1 81 ? 37.779 28.925 -73.300 1.00 88.00 81 LEU A O 1
ATOM 699 N N . PRO A 1 82 ? 35.923 28.976 -74.557 1.00 87.88 82 PRO A N 1
ATOM 700 C CA . PRO A 1 82 ? 35.442 30.234 -73.988 1.00 87.88 82 PRO A CA 1
ATOM 701 C C . PRO A 1 82 ? 34.820 30.092 -72.586 1.00 87.88 82 PRO A C 1
ATOM 703 O O . PRO A 1 82 ? 34.360 31.083 -72.022 1.00 87.88 82 PRO A O 1
ATOM 706 N N . PHE A 1 83 ? 34.819 28.888 -72.014 1.00 90.56 83 PHE A N 1
ATOM 707 C CA . PHE A 1 83 ? 34.273 28.577 -70.697 1.00 90.56 83 PHE A CA 1
ATOM 708 C C . PHE A 1 83 ? 35.176 27.598 -69.945 1.00 90.56 83 PHE A C 1
ATOM 710 O O . PHE A 1 83 ? 35.955 26.853 -70.542 1.00 90.56 83 PHE A O 1
ATOM 717 N N . GLU A 1 84 ? 35.025 27.568 -68.628 1.00 90.06 84 GLU A N 1
ATOM 718 C CA . GLU A 1 84 ? 35.663 26.604 -67.738 1.00 90.06 84 GLU A CA 1
ATOM 719 C C . GLU A 1 84 ? 34.633 25.873 -66.874 1.00 90.06 84 GLU A C 1
ATOM 721 O O . GLU A 1 84 ? 33.528 26.366 -66.649 1.00 90.06 84 GLU A O 1
ATOM 726 N N . LEU A 1 85 ? 35.005 24.690 -66.382 1.00 92.62 85 LEU A N 1
ATOM 727 C CA . LEU A 1 85 ? 34.191 23.902 -65.462 1.00 92.62 85 LEU A CA 1
ATOM 728 C C . LEU A 1 85 ? 34.876 23.820 -64.099 1.00 92.62 85 LEU A C 1
ATOM 730 O O . LEU A 1 85 ? 36.021 23.372 -63.994 1.00 92.62 85 LEU A O 1
ATOM 734 N N . LYS A 1 86 ? 34.153 24.192 -63.046 1.00 93.75 86 LYS A N 1
ATOM 735 C CA . LYS A 1 86 ? 34.560 24.000 -61.651 1.00 93.75 86 LYS A CA 1
ATOM 736 C C . LYS A 1 86 ? 33.662 22.962 -60.996 1.00 93.75 86 LYS A C 1
ATOM 738 O O . LYS A 1 86 ? 32.461 22.938 -61.242 1.00 93.75 86 LYS A O 1
ATOM 743 N N . LEU A 1 87 ? 34.248 22.107 -60.162 1.00 94.38 87 LEU A N 1
ATOM 744 C CA . LEU A 1 87 ? 33.511 21.112 -59.385 1.00 94.38 87 LEU A CA 1
ATOM 745 C C . LEU A 1 87 ? 33.424 21.551 -57.929 1.00 94.38 87 LEU A C 1
ATOM 747 O O . LEU A 1 87 ? 34.410 22.016 -57.355 1.00 94.38 87 LEU A O 1
ATOM 751 N N . LYS A 1 88 ? 32.257 21.343 -57.332 1.00 94.06 88 LYS A N 1
ATOM 752 C CA . LYS A 1 88 ? 32.000 21.483 -55.904 1.00 94.06 88 LYS A CA 1
ATOM 753 C C . LYS A 1 88 ? 31.503 20.138 -55.392 1.00 94.06 88 LYS A C 1
ATOM 755 O O . LYS A 1 88 ? 30.554 19.586 -55.936 1.00 94.06 88 LYS A O 1
ATOM 760 N N . ALA A 1 89 ? 32.155 19.600 -54.372 1.00 92.38 89 ALA A N 1
ATOM 761 C CA . ALA A 1 89 ? 31.811 18.302 -53.808 1.00 92.38 89 ALA A CA 1
ATOM 762 C C . ALA A 1 89 ? 31.560 18.408 -52.302 1.00 92.38 89 ALA A C 1
ATOM 764 O O . ALA A 1 89 ? 32.078 19.318 -51.650 1.00 92.38 89 ALA A O 1
ATOM 765 N N . ASP A 1 90 ? 30.766 17.486 -51.760 1.00 91.81 90 ASP A N 1
ATOM 766 C CA . ASP A 1 90 ? 30.655 17.305 -50.312 1.00 91.81 90 ASP A CA 1
ATOM 767 C C . ASP A 1 90 ? 31.928 16.662 -49.728 1.00 91.81 90 ASP A C 1
ATOM 769 O O . ASP A 1 90 ? 32.804 16.189 -50.457 1.00 91.81 90 ASP A O 1
ATOM 773 N N . SER A 1 91 ? 32.059 16.661 -48.396 1.00 88.56 91 SER A N 1
ATOM 774 C CA . SER A 1 91 ? 33.279 16.200 -47.709 1.00 88.56 91 SER A CA 1
ATOM 775 C C . SER A 1 91 ? 33.656 14.755 -48.046 1.00 88.56 91 SER A C 1
ATOM 777 O O . SER A 1 91 ? 34.837 14.420 -48.069 1.00 88.56 91 SER A O 1
ATOM 779 N N . ASN A 1 92 ? 32.655 13.920 -48.340 1.00 89.94 92 ASN A N 1
ATOM 780 C CA . ASN A 1 92 ? 32.823 12.498 -48.630 1.00 89.94 92 ASN A CA 1
ATOM 781 C C . ASN A 1 92 ? 32.825 12.183 -50.136 1.00 89.94 92 ASN A C 1
ATOM 783 O O . ASN A 1 92 ? 32.928 11.013 -50.498 1.00 89.94 92 ASN A O 1
ATOM 787 N N . LEU A 1 93 ? 32.729 13.194 -51.011 1.00 92.19 93 LEU A N 1
ATOM 788 C CA . LEU A 1 93 ? 32.677 13.059 -52.475 1.00 92.19 93 LEU A CA 1
ATOM 789 C C . LEU A 1 93 ? 31.531 12.159 -52.976 1.00 92.19 93 LEU A C 1
ATOM 791 O O . LEU A 1 93 ? 31.661 11.484 -54.000 1.00 92.19 93 LEU A O 1
ATOM 795 N N . VAL A 1 94 ? 30.417 12.117 -52.248 1.00 94.00 94 VAL A N 1
ATOM 796 C CA . VAL A 1 94 ? 29.201 11.400 -52.652 1.00 94.00 94 VAL A CA 1
ATOM 797 C C . VAL A 1 94 ? 28.387 12.258 -53.608 1.00 94.00 94 VAL A C 1
ATOM 799 O O . VAL A 1 94 ? 27.836 11.729 -54.566 1.00 94.00 94 VAL A O 1
ATOM 802 N N . LYS A 1 95 ? 28.341 13.575 -53.404 1.00 95.81 95 LYS A N 1
ATOM 803 C CA . LYS A 1 95 ? 27.611 14.503 -54.272 1.00 95.81 95 LYS A CA 1
ATOM 804 C C . LYS A 1 95 ? 28.573 15.467 -54.944 1.00 95.81 95 LYS A C 1
ATOM 806 O O . LYS A 1 95 ? 29.390 16.093 -54.271 1.00 95.81 95 LYS A O 1
ATOM 811 N N . ILE A 1 96 ? 28.438 15.616 -56.262 1.00 95.69 96 ILE A N 1
ATOM 812 C CA . ILE A 1 96 ? 29.231 16.562 -57.050 1.00 95.69 96 ILE A CA 1
ATOM 813 C C . ILE A 1 96 ? 28.306 17.468 -57.839 1.00 95.69 96 ILE A C 1
ATOM 815 O O . ILE A 1 96 ? 27.522 17.020 -58.671 1.00 95.69 96 ILE A O 1
ATOM 819 N N . GLU A 1 97 ? 28.443 18.758 -57.587 1.00 95.88 97 GLU A N 1
ATOM 820 C CA . GLU A 1 97 ? 27.844 19.843 -58.348 1.00 95.88 97 GLU A CA 1
ATOM 821 C C . GLU A 1 97 ? 28.910 20.421 -59.280 1.00 95.88 97 GLU A C 1
ATOM 823 O O . GLU A 1 97 ? 30.094 20.500 -58.934 1.00 95.88 97 GLU A O 1
ATOM 828 N N . ALA A 1 98 ? 28.505 20.810 -60.481 1.00 94.50 98 ALA A N 1
ATOM 829 C CA . ALA A 1 98 ? 29.386 21.442 -61.445 1.00 94.50 98 ALA A CA 1
ATOM 830 C C . ALA A 1 98 ? 28.897 22.845 -61.771 1.00 94.50 98 ALA A C 1
ATOM 832 O O . ALA A 1 98 ? 27.697 23.092 -61.856 1.00 94.50 98 ALA A O 1
ATOM 833 N N . LYS A 1 99 ? 29.856 23.747 -61.964 1.00 94.62 99 LYS A N 1
ATOM 834 C CA . LYS A 1 99 ? 29.648 25.142 -62.323 1.00 94.62 99 LYS A CA 1
ATOM 835 C C . LYS A 1 99 ? 30.393 25.442 -63.611 1.00 94.62 99 LYS A C 1
ATOM 837 O O . LYS A 1 99 ? 31.622 25.368 -63.639 1.00 94.62 99 LYS A O 1
ATOM 842 N N . ILE A 1 100 ? 29.658 25.767 -64.666 1.00 92.56 100 ILE A N 1
ATOM 843 C CA . ILE A 1 100 ? 30.228 26.286 -65.910 1.00 92.56 100 ILE A CA 1
ATOM 844 C C . ILE A 1 100 ? 30.336 27.802 -65.771 1.00 92.56 100 ILE A C 1
ATOM 846 O O . ILE A 1 100 ? 29.336 28.448 -65.467 1.00 92.56 100 ILE A O 1
ATOM 850 N N . THR A 1 101 ? 31.521 28.363 -66.008 1.00 91.19 101 THR A N 1
ATOM 851 C CA . THR A 1 101 ? 31.758 29.813 -66.013 1.00 91.19 101 THR A CA 1
ATOM 852 C C . THR A 1 101 ? 32.265 30.247 -67.382 1.00 91.19 101 THR A C 1
ATOM 854 O O . THR A 1 101 ? 33.230 29.687 -67.899 1.00 91.19 101 THR A O 1
ATOM 857 N N . SER A 1 102 ? 31.625 31.255 -67.972 1.00 87.50 102 SER A N 1
ATOM 858 C CA . SER A 1 102 ? 32.073 31.860 -69.229 1.00 87.50 102 SER A CA 1
ATOM 859 C C . SER A 1 102 ? 33.260 32.792 -68.970 1.00 87.50 102 SER A C 1
ATOM 861 O O . SER A 1 102 ? 33.120 33.802 -68.284 1.00 87.50 102 SER A O 1
ATOM 863 N N . ASN A 1 103 ? 34.425 32.480 -69.542 1.00 83.00 103 ASN A N 1
ATOM 864 C CA . ASN A 1 103 ? 35.656 33.265 -69.374 1.00 83.00 103 ASN A CA 1
ATOM 865 C C . ASN A 1 103 ? 35.682 34.505 -70.276 1.00 83.00 103 ASN A C 1
ATOM 867 O O . ASN A 1 103 ? 36.370 35.485 -69.994 1.00 83.00 103 ASN A O 1
ATOM 871 N N . ARG A 1 104 ? 34.937 34.453 -71.382 1.00 83.69 104 ARG A N 1
ATOM 872 C CA . ARG A 1 104 ? 34.728 35.562 -72.314 1.00 83.69 104 ARG A CA 1
ATOM 873 C C . ARG A 1 104 ? 33.355 35.434 -72.977 1.00 83.69 104 ARG A C 1
ATOM 875 O O . ARG A 1 104 ? 32.842 34.318 -73.058 1.00 83.69 104 ARG A O 1
ATOM 882 N N . PRO A 1 105 ? 32.774 36.528 -73.494 1.00 80.19 105 PRO A N 1
ATOM 883 C CA . PRO A 1 105 ? 31.568 36.449 -74.310 1.00 80.19 105 PRO A CA 1
ATOM 884 C C . PRO A 1 105 ? 31.805 35.575 -75.550 1.00 80.19 105 PRO A C 1
ATOM 886 O O . PRO A 1 105 ? 32.822 35.726 -76.231 1.00 80.19 105 PRO A O 1
ATOM 889 N N . PHE A 1 106 ? 30.876 34.667 -75.848 1.00 86.06 106 PHE A N 1
ATOM 890 C CA . PHE A 1 106 ? 30.890 33.849 -77.061 1.00 86.06 106 PHE A CA 1
ATOM 891 C C . PHE A 1 106 ? 29.459 33.544 -77.519 1.00 86.06 106 PHE A C 1
ATOM 893 O O . PHE A 1 106 ? 28.539 33.503 -76.704 1.00 86.06 106 PHE A O 1
ATOM 900 N N . SER A 1 107 ? 29.278 33.333 -78.822 1.00 85.12 107 SER A N 1
ATOM 901 C CA . SER A 1 107 ? 28.003 32.914 -79.417 1.00 85.12 107 SER A CA 1
ATOM 902 C C . SER A 1 107 ? 27.950 31.396 -79.587 1.00 85.12 107 SER A C 1
ATOM 904 O O . SER A 1 107 ? 28.985 30.725 -79.579 1.00 85.12 107 SER A O 1
ATOM 906 N N . TYR A 1 108 ? 26.744 30.854 -79.772 1.00 88.44 108 TYR A N 1
ATOM 907 C CA . TYR A 1 108 ? 26.557 29.436 -80.070 1.00 88.44 108 TYR A CA 1
ATOM 908 C C . TYR A 1 108 ? 27.434 28.967 -81.246 1.00 88.44 108 TYR A C 1
ATOM 910 O O . TYR A 1 108 ? 27.567 29.655 -82.258 1.00 88.44 108 TYR A O 1
ATOM 918 N N . TYR A 1 109 ? 27.999 27.764 -81.115 1.00 89.38 109 TYR A N 1
ATOM 919 C CA . TYR A 1 109 ? 28.728 27.070 -82.172 1.00 89.38 109 TYR A CA 1
ATOM 920 C C . TYR A 1 109 ? 28.396 25.572 -82.145 1.00 89.38 109 TYR A C 1
ATOM 922 O O . TYR A 1 109 ? 28.128 25.004 -81.085 1.00 89.38 109 TYR A O 1
ATOM 930 N N . GLU A 1 110 ? 28.434 24.913 -83.307 1.00 88.50 110 GLU A N 1
ATOM 931 C CA . GLU A 1 110 ? 27.905 23.547 -83.484 1.00 88.50 110 GLU A CA 1
ATOM 932 C C . GLU A 1 110 ? 28.499 22.517 -82.507 1.00 88.50 110 GLU A C 1
ATOM 934 O O . GLU A 1 110 ? 27.790 21.667 -81.971 1.00 88.50 110 GLU A O 1
ATOM 939 N N . ASN A 1 111 ? 29.797 22.626 -82.210 1.00 90.19 111 ASN A N 1
ATOM 940 C CA . ASN A 1 111 ? 30.507 21.693 -81.332 1.00 90.19 111 ASN A CA 1
ATOM 941 C C . ASN A 1 111 ? 30.354 21.982 -79.823 1.00 90.19 111 ASN A C 1
ATOM 943 O O . ASN A 1 111 ? 30.966 21.279 -79.023 1.00 90.19 111 ASN A O 1
ATOM 947 N N . LEU A 1 112 ? 29.546 22.967 -79.405 1.00 90.69 112 LEU A N 1
ATOM 948 C CA . LEU A 1 112 ? 29.436 23.387 -77.999 1.00 90.69 112 LEU A CA 1
ATOM 949 C C . LEU A 1 112 ? 29.039 22.238 -77.064 1.00 90.69 112 LEU A C 1
ATOM 951 O O . LEU A 1 112 ? 29.671 22.039 -76.031 1.00 90.69 112 LEU A O 1
ATOM 955 N N . LYS A 1 113 ? 28.042 21.431 -77.449 1.00 92.38 113 LYS A N 1
ATOM 956 C CA . LYS A 1 113 ? 27.600 20.273 -76.653 1.00 92.38 113 LYS A CA 1
ATOM 957 C C . LYS A 1 113 ? 28.743 19.295 -76.407 1.00 92.38 113 LYS A C 1
ATOM 959 O O . LYS A 1 113 ? 28.982 18.883 -75.277 1.00 92.38 113 LYS A O 1
ATOM 964 N N . ARG A 1 114 ? 29.477 18.950 -77.467 1.00 92.06 114 ARG A N 1
ATOM 965 C CA . ARG A 1 114 ? 30.630 18.051 -77.383 1.00 92.06 114 ARG A CA 1
ATOM 966 C C . ARG A 1 114 ? 31.727 18.644 -76.506 1.00 92.06 114 ARG A C 1
ATOM 968 O O . ARG A 1 114 ? 32.244 17.929 -75.654 1.00 92.06 114 ARG A O 1
ATOM 975 N N . ASP A 1 115 ? 32.050 19.922 -76.683 1.00 92.38 115 ASP A N 1
ATOM 976 C CA . ASP A 1 115 ? 33.069 20.609 -75.886 1.00 92.38 115 ASP A CA 1
ATOM 977 C C . ASP A 1 115 ? 32.684 20.637 -74.392 1.00 92.38 115 ASP A C 1
ATOM 979 O O . ASP A 1 115 ? 33.544 20.417 -73.541 1.00 92.38 115 ASP A O 1
ATOM 983 N N . LEU A 1 116 ? 31.395 20.798 -74.060 1.00 92.81 116 LEU A N 1
ATOM 984 C CA . LEU A 1 116 ? 30.881 20.722 -72.685 1.00 92.81 116 LEU A CA 1
ATOM 985 C C . LEU A 1 116 ? 31.080 19.333 -72.061 1.00 92.81 116 LEU A C 1
ATOM 987 O O . LEU A 1 116 ? 31.634 19.236 -70.965 1.00 92.81 116 LEU A O 1
ATOM 991 N N . TYR A 1 117 ? 30.711 18.251 -72.758 1.00 93.62 117 TYR A N 1
ATOM 992 C CA . TYR A 1 117 ? 30.979 16.891 -72.263 1.00 93.62 117 TYR A CA 1
ATOM 993 C C . TYR A 1 117 ? 32.474 16.606 -72.146 1.00 93.62 117 TYR A C 1
ATOM 995 O O . TYR A 1 117 ? 32.899 15.991 -71.172 1.00 93.62 117 TYR A O 1
ATOM 1003 N N . GLN A 1 118 ? 33.287 17.063 -73.101 1.00 93.38 118 GLN A N 1
ATOM 1004 C CA . GLN A 1 118 ? 34.738 16.913 -73.013 1.00 93.38 118 GLN A CA 1
ATOM 1005 C C . GLN A 1 118 ? 35.289 17.645 -71.789 1.00 93.38 118 GLN A C 1
ATOM 1007 O O . GLN A 1 118 ? 36.078 17.061 -71.052 1.00 93.38 118 GLN A O 1
ATOM 1012 N N . CYS A 1 119 ? 34.830 18.867 -71.506 1.00 92.69 119 CYS A N 1
ATOM 1013 C CA . CYS A 1 119 ? 35.174 19.581 -70.278 1.00 92.69 119 CYS A CA 1
ATOM 1014 C C . CYS A 1 119 ? 34.754 18.807 -69.026 1.00 92.69 119 CYS A C 1
ATOM 1016 O O . CYS A 1 119 ? 35.567 18.662 -68.114 1.00 92.69 119 CYS A O 1
ATOM 1018 N N . ILE A 1 120 ? 33.538 18.260 -68.985 1.00 94.62 120 ILE A N 1
ATOM 1019 C CA . ILE A 1 120 ? 33.059 17.433 -67.869 1.00 94.62 120 ILE A CA 1
ATOM 1020 C C . ILE A 1 120 ? 33.950 16.207 -67.672 1.00 94.62 120 ILE A C 1
ATOM 1022 O O . ILE A 1 120 ? 34.515 16.035 -66.592 1.00 94.62 120 ILE A O 1
ATOM 1026 N N . TYR A 1 121 ? 34.146 15.387 -68.705 1.00 93.94 121 TYR A N 1
ATOM 1027 C CA . TYR A 1 121 ? 34.929 14.156 -68.596 1.00 93.94 121 TYR A CA 1
ATOM 1028 C C . TYR A 1 121 ? 36.385 14.430 -68.233 1.00 93.94 121 TYR A C 1
ATOM 1030 O O . TYR A 1 121 ? 36.934 13.760 -67.361 1.00 93.94 121 TYR A O 1
ATOM 1038 N N . LYS A 1 122 ? 37.003 15.448 -68.840 1.00 92.94 122 LYS A N 1
ATOM 1039 C CA . LYS A 1 122 ? 38.358 15.890 -68.494 1.00 92.94 122 LYS A CA 1
ATOM 1040 C C . LYS A 1 122 ? 38.446 16.333 -67.044 1.00 92.94 122 LYS A C 1
ATOM 1042 O O . LYS A 1 122 ? 39.377 15.949 -66.344 1.00 92.94 122 LYS A O 1
ATOM 1047 N N . THR A 1 123 ? 37.472 17.105 -66.570 1.00 93.00 123 THR A N 1
ATOM 1048 C CA . THR A 1 123 ? 37.480 17.617 -65.196 1.00 93.00 123 THR A CA 1
ATOM 1049 C C . THR A 1 123 ? 37.254 16.495 -64.183 1.00 93.00 123 THR A C 1
ATOM 1051 O O . THR A 1 123 ? 37.945 16.458 -63.166 1.00 93.00 123 THR A O 1
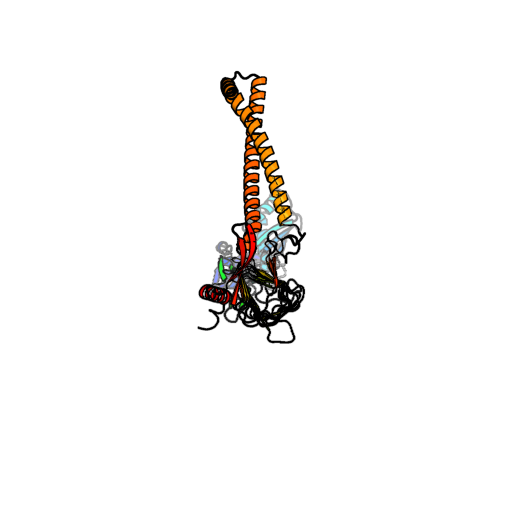ATOM 1054 N N . LEU A 1 124 ? 36.374 15.532 -64.471 1.00 93.12 124 LEU A N 1
ATOM 1055 C CA . LEU A 1 124 ? 36.205 14.321 -63.661 1.00 93.12 124 LEU A CA 1
ATOM 1056 C C . LEU A 1 124 ? 37.492 13.483 -63.639 1.00 93.12 124 LEU A C 1
ATOM 1058 O O . LEU A 1 124 ? 38.001 13.170 -62.563 1.00 93.12 124 LEU A O 1
ATOM 1062 N N . ALA A 1 125 ? 38.084 13.217 -64.807 1.00 91.62 125 ALA A N 1
ATOM 1063 C CA . ALA A 1 125 ? 39.340 12.478 -64.936 1.00 91.62 125 ALA A CA 1
ATOM 1064 C C . ALA A 1 125 ? 40.498 13.161 -64.189 1.00 91.62 125 ALA A C 1
ATOM 1066 O O . ALA A 1 125 ? 41.261 12.496 -63.494 1.00 91.62 125 ALA A O 1
ATOM 1067 N N . LYS A 1 126 ? 40.605 14.495 -64.271 1.00 91.31 126 LYS A N 1
ATOM 1068 C CA . LYS A 1 126 ? 41.619 15.298 -63.565 1.00 91.31 126 LYS A CA 1
ATOM 1069 C C . LYS A 1 126 ? 41.537 15.136 -62.047 1.00 91.31 126 LYS A C 1
ATOM 1071 O O . LYS A 1 126 ? 42.563 15.166 -61.376 1.00 91.31 126 LYS A O 1
ATOM 1076 N N . ASN A 1 127 ? 40.324 14.983 -61.518 1.00 90.44 127 ASN A N 1
ATOM 1077 C CA . ASN A 1 127 ? 40.047 14.867 -60.086 1.00 90.44 127 ASN A CA 1
ATOM 1078 C C . ASN A 1 127 ? 39.916 13.406 -59.605 1.00 90.44 127 ASN A C 1
ATOM 1080 O O . ASN A 1 127 ? 39.537 13.178 -58.454 1.00 90.44 127 ASN A O 1
ATOM 1084 N N . ASN A 1 128 ? 40.245 12.427 -60.462 1.00 89.88 128 ASN A N 1
ATOM 1085 C CA . ASN A 1 128 ? 40.093 10.987 -60.215 1.00 89.88 128 ASN A CA 1
ATOM 1086 C C . ASN A 1 128 ? 38.656 10.568 -59.850 1.00 89.88 128 ASN A C 1
ATOM 1088 O O . ASN A 1 128 ? 38.453 9.663 -59.045 1.00 89.88 128 ASN A O 1
ATOM 1092 N N . LEU A 1 129 ? 37.658 11.234 -60.430 1.00 92.69 129 LEU A N 1
ATOM 1093 C CA . LEU A 1 129 ? 36.240 10.949 -60.221 1.00 92.69 129 LEU A CA 1
ATOM 1094 C C . LEU A 1 129 ? 35.710 10.053 -61.335 1.00 92.69 129 LEU A C 1
ATOM 1096 O O . LEU A 1 129 ? 36.016 10.275 -62.508 1.00 92.69 129 LEU A O 1
ATOM 1100 N N . LEU A 1 130 ? 34.911 9.056 -60.970 1.00 92.19 130 LEU A N 1
ATOM 1101 C CA . LEU A 1 130 ? 34.268 8.141 -61.896 1.00 92.19 130 LEU A CA 1
ATOM 1102 C C . LEU A 1 130 ? 33.297 8.898 -62.803 1.00 92.19 130 LEU A C 1
ATOM 1104 O O . LEU A 1 130 ? 32.511 9.727 -62.358 1.00 92.19 130 LEU A O 1
ATOM 1108 N N . THR A 1 131 ? 33.316 8.544 -64.081 1.00 90.44 131 THR A N 1
ATOM 1109 C CA . THR A 1 131 ? 32.311 8.962 -65.074 1.00 90.44 131 THR A CA 1
ATOM 1110 C C . THR A 1 131 ? 31.025 8.119 -65.007 1.00 90.44 131 THR A C 1
ATOM 1112 O O . THR A 1 131 ? 30.139 8.252 -65.848 1.00 90.44 131 THR A O 1
ATOM 1115 N N . LEU A 1 132 ? 30.907 7.266 -63.981 1.00 89.38 132 LEU A N 1
ATOM 1116 C CA . LEU A 1 132 ? 29.683 6.572 -63.575 1.00 89.38 132 LEU A CA 1
ATOM 1117 C C . LEU A 1 132 ? 28.770 7.513 -62.790 1.00 89.38 132 LEU A C 1
ATOM 1119 O O . LEU A 1 132 ? 29.247 8.466 -62.180 1.00 89.38 132 LEU A O 1
ATOM 1123 N N . ARG A 1 133 ? 27.472 7.176 -62.717 1.00 91.44 133 ARG A N 1
ATOM 1124 C CA . ARG A 1 133 ? 26.516 7.847 -61.813 1.00 91.44 133 ARG A CA 1
ATOM 1125 C C . ARG A 1 133 ? 26.406 9.361 -62.038 1.00 91.44 133 ARG A C 1
ATOM 1127 O O . ARG A 1 133 ? 26.135 10.116 -61.101 1.00 91.44 133 ARG A O 1
ATOM 1134 N N . LEU A 1 134 ? 26.613 9.801 -63.279 1.00 93.88 134 LEU A N 1
ATOM 1135 C CA . LEU A 1 134 ? 26.268 11.162 -63.674 1.00 93.88 134 LEU A CA 1
ATOM 1136 C C . LEU A 1 134 ? 24.772 11.394 -63.439 1.00 93.88 134 LEU A C 1
ATOM 1138 O O . LEU A 1 134 ? 23.989 10.450 -63.424 1.00 93.88 134 LEU A O 1
ATOM 1142 N N . ASP A 1 135 ? 24.360 12.632 -63.212 1.00 93.19 135 ASP A N 1
ATOM 1143 C CA . ASP A 1 135 ? 22.947 12.913 -62.995 1.00 93.19 135 ASP A CA 1
ATOM 1144 C C . ASP A 1 135 ? 22.119 12.511 -64.225 1.00 93.19 135 ASP A C 1
ATOM 1146 O O . ASP A 1 135 ? 22.483 12.823 -65.361 1.00 93.19 135 ASP A O 1
ATOM 1150 N N . LYS A 1 136 ? 20.981 11.839 -64.014 1.00 91.00 136 LYS A N 1
ATOM 1151 C CA . LYS A 1 136 ? 20.123 11.388 -65.124 1.00 91.00 136 LYS A CA 1
ATOM 1152 C C . LYS A 1 136 ? 19.553 12.555 -65.937 1.00 91.00 136 LYS A C 1
ATOM 1154 O O . LYS A 1 136 ? 19.185 12.355 -67.090 1.00 91.00 136 LYS A O 1
ATOM 1159 N N . ASN A 1 137 ? 19.504 13.764 -65.371 1.00 92.31 137 ASN A N 1
ATOM 1160 C CA . ASN A 1 137 ? 19.073 14.970 -66.073 1.00 92.31 137 ASN A CA 1
ATOM 1161 C C . ASN A 1 137 ? 20.241 15.780 -66.647 1.00 92.31 137 ASN A C 1
ATOM 1163 O O . ASN A 1 137 ? 20.000 16.868 -67.164 1.00 92.31 137 ASN A O 1
ATOM 1167 N N . LEU A 1 138 ? 21.485 15.284 -66.600 1.00 92.56 138 LEU A N 1
ATOM 1168 C CA . LEU A 1 138 ? 22.654 15.998 -67.120 1.00 92.56 138 LEU A CA 1
ATOM 1169 C C . LEU A 1 138 ? 22.449 16.459 -68.568 1.00 92.56 138 LEU A C 1
ATOM 1171 O O . LEU A 1 138 ? 22.676 17.625 -68.880 1.00 92.56 138 LEU A O 1
ATOM 1175 N N . ASP A 1 139 ? 21.966 15.568 -69.434 1.00 91.69 139 ASP A N 1
ATOM 1176 C CA . ASP A 1 139 ? 21.738 15.871 -70.850 1.00 91.69 139 ASP A CA 1
ATOM 1177 C C . ASP A 1 139 ? 20.708 16.992 -71.036 1.00 91.69 139 ASP A C 1
ATOM 1179 O O . ASP A 1 139 ? 20.920 17.898 -71.843 1.00 91.69 139 ASP A O 1
ATOM 1183 N N . ASN A 1 140 ? 19.631 16.970 -70.245 1.00 92.62 140 ASN A N 1
ATOM 1184 C CA . ASN A 1 140 ? 18.599 18.009 -70.248 1.00 92.62 140 ASN A CA 1
ATOM 1185 C C . ASN A 1 140 ? 19.147 19.338 -69.713 1.00 92.62 140 ASN A C 1
ATOM 1187 O O . ASN A 1 140 ? 18.890 20.389 -70.294 1.00 92.62 140 ASN A O 1
ATOM 1191 N N . ASN A 1 141 ? 19.941 19.299 -68.640 1.00 91.38 141 ASN A N 1
ATOM 1192 C CA . ASN A 1 141 ? 20.563 20.482 -68.047 1.00 91.38 141 ASN A CA 1
ATOM 1193 C C . ASN A 1 141 ? 21.520 21.160 -69.037 1.00 91.38 141 ASN A C 1
ATOM 1195 O O . ASN A 1 141 ? 21.478 22.379 -69.204 1.00 91.38 141 ASN A O 1
ATOM 1199 N N . LEU A 1 142 ? 22.346 20.378 -69.737 1.00 92.31 142 LEU A N 1
ATOM 1200 C CA . LEU A 1 142 ? 23.254 20.904 -70.755 1.00 92.31 142 LEU A CA 1
ATOM 1201 C C . LEU A 1 142 ? 22.505 21.405 -71.991 1.00 92.31 142 LEU A C 1
ATOM 1203 O O . LEU A 1 142 ? 22.889 22.433 -72.543 1.00 92.31 142 LEU A O 1
ATOM 1207 N N . GLU A 1 143 ? 21.438 20.729 -72.425 1.00 92.12 143 GLU A N 1
ATOM 1208 C CA . GLU A 1 143 ? 20.626 21.217 -73.543 1.00 92.12 143 GLU A CA 1
ATOM 1209 C C . GLU A 1 143 ? 19.954 22.548 -73.189 1.00 92.12 143 GLU A C 1
ATOM 1211 O O . GLU A 1 143 ? 20.032 23.480 -73.982 1.00 92.12 143 GLU A O 1
ATOM 1216 N N . ASN A 1 144 ? 19.404 22.692 -71.979 1.00 88.81 144 ASN A N 1
ATOM 1217 C CA . ASN A 1 144 ? 18.849 23.959 -71.496 1.00 88.81 144 ASN A CA 1
ATOM 1218 C C . ASN A 1 144 ? 19.895 25.082 -71.515 1.00 88.81 144 ASN A C 1
ATOM 1220 O O . ASN A 1 144 ? 19.619 26.169 -72.018 1.00 88.81 144 ASN A O 1
ATOM 1224 N N . TYR A 1 145 ? 21.113 24.805 -71.040 1.00 88.88 145 TYR A N 1
ATOM 1225 C CA . TYR A 1 145 ? 22.222 25.756 -71.116 1.00 88.88 145 TYR A CA 1
ATOM 1226 C C . TYR A 1 145 ? 22.557 26.137 -72.568 1.00 88.88 145 TYR A C 1
ATOM 1228 O O . TYR A 1 145 ? 22.723 27.312 -72.876 1.00 88.88 145 TYR A O 1
ATOM 1236 N N . ILE A 1 146 ? 22.603 25.172 -73.492 1.00 90.19 146 ILE A N 1
ATOM 1237 C CA . ILE A 1 146 ? 22.884 25.424 -74.915 1.00 90.19 146 ILE A CA 1
ATOM 1238 C C . ILE A 1 146 ? 21.770 26.246 -75.581 1.00 90.19 146 ILE A C 1
ATOM 1240 O O . ILE A 1 146 ? 22.068 27.102 -76.417 1.00 90.19 146 ILE A O 1
ATOM 1244 N N . GLN A 1 147 ? 20.501 25.998 -75.242 1.00 89.06 147 GLN A N 1
ATOM 1245 C CA . GLN A 1 147 ? 19.358 26.704 -75.831 1.00 89.06 147 GLN A CA 1
ATOM 1246 C C . GLN A 1 147 ? 19.390 28.207 -75.547 1.00 89.06 147 GLN A C 1
ATOM 1248 O O . GLN A 1 147 ? 19.070 28.997 -76.430 1.00 89.06 147 GLN A O 1
ATOM 1253 N N . VAL A 1 148 ? 19.876 28.614 -74.375 1.00 87.75 148 VAL A N 1
ATOM 1254 C CA . VAL A 1 148 ? 20.086 30.031 -74.040 1.00 87.75 148 VAL A CA 1
ATOM 1255 C C . VAL A 1 148 ? 21.006 30.705 -75.067 1.00 87.75 148 VAL A C 1
ATOM 1257 O O . VAL A 1 148 ? 20.655 31.740 -75.631 1.00 87.75 148 VAL A O 1
ATOM 1260 N N . TYR A 1 149 ? 22.136 30.073 -75.405 1.00 86.56 149 TYR A N 1
ATOM 1261 C CA . TYR A 1 149 ? 23.068 30.609 -76.406 1.00 86.56 149 TYR A CA 1
ATOM 1262 C C . TYR A 1 149 ? 22.518 30.545 -77.835 1.00 86.56 149 TYR A C 1
ATOM 1264 O O . TYR A 1 149 ? 22.863 31.399 -78.653 1.00 86.56 149 TYR A O 1
ATOM 1272 N N . LYS A 1 150 ? 21.667 29.559 -78.158 1.00 87.62 150 LYS A N 1
ATOM 1273 C CA . LYS A 1 150 ? 20.959 29.501 -79.453 1.00 87.62 150 LYS A CA 1
ATOM 1274 C C . LYS A 1 150 ? 19.962 30.654 -79.608 1.00 87.62 150 LYS A C 1
ATOM 1276 O O . LYS A 1 150 ? 19.802 31.157 -80.715 1.00 87.62 150 LYS A O 1
ATOM 1281 N N . ASN A 1 151 ? 19.358 31.102 -78.508 1.00 87.12 151 ASN A N 1
ATOM 1282 C CA . ASN A 1 151 ? 18.427 32.233 -78.477 1.00 87.12 151 ASN A CA 1
ATOM 1283 C C . ASN A 1 151 ? 19.130 33.605 -78.469 1.00 87.12 151 ASN A C 1
ATOM 1285 O O . ASN A 1 151 ? 18.460 34.634 -78.472 1.00 87.12 151 ASN A O 1
ATOM 1289 N N . GLY A 1 152 ? 20.468 33.638 -78.483 1.00 78.75 152 GLY A N 1
ATOM 1290 C CA . GLY A 1 152 ? 21.255 34.875 -78.458 1.00 78.75 152 GLY A CA 1
ATOM 1291 C C . GLY A 1 152 ? 21.436 35.482 -77.063 1.00 78.75 152 GLY A C 1
ATOM 1292 O O . GLY A 1 152 ? 21.979 36.579 -76.946 1.00 78.75 152 GLY A O 1
ATOM 1293 N N . GLU A 1 153 ? 21.019 34.776 -76.013 1.00 80.69 153 GLU A N 1
ATOM 1294 C C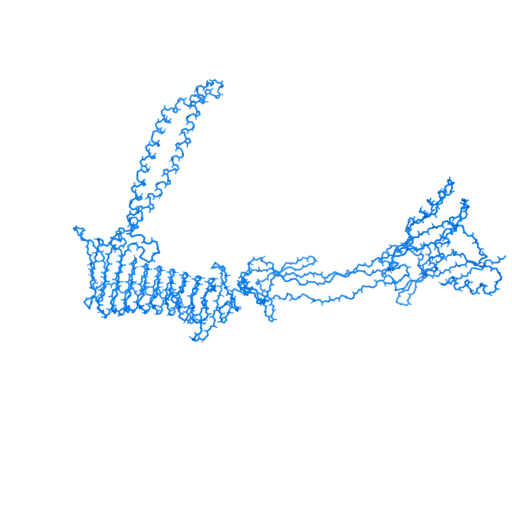A . GLU A 1 153 ? 21.230 35.161 -74.619 1.00 80.69 153 GLU A CA 1
ATOM 1295 C C . GLU A 1 153 ? 22.564 34.594 -74.102 1.00 80.69 153 GLU A C 1
ATOM 1297 O O . GLU A 1 153 ? 23.075 33.592 -74.606 1.00 80.69 153 GLU A O 1
ATOM 1302 N N . ALA A 1 154 ? 23.156 35.231 -73.088 1.00 77.38 154 ALA A N 1
ATOM 1303 C CA . ALA A 1 154 ? 24.416 34.792 -72.491 1.00 77.38 154 ALA A CA 1
ATOM 1304 C C . ALA A 1 154 ? 24.255 34.572 -70.985 1.00 77.38 154 ALA A C 1
ATOM 1306 O O . ALA A 1 154 ? 23.782 35.453 -70.269 1.00 77.38 154 ALA A O 1
ATOM 1307 N N . ILE A 1 155 ? 24.707 33.415 -70.498 1.00 82.62 155 ILE A N 1
ATOM 1308 C CA . ILE A 1 155 ? 24.756 33.096 -69.069 1.00 82.62 155 ILE A CA 1
ATOM 1309 C C . ILE A 1 155 ? 26.212 33.080 -68.609 1.00 82.62 155 ILE A C 1
ATOM 1311 O O . ILE A 1 155 ? 27.061 32.362 -69.139 1.00 82.62 155 ILE A O 1
ATOM 1315 N N . GLN A 1 156 ? 26.508 33.883 -67.591 1.00 83.56 156 GLN A N 1
ATOM 1316 C CA . GLN A 1 156 ? 27.855 33.955 -67.034 1.00 83.56 156 GLN A CA 1
ATOM 1317 C C . GLN A 1 156 ? 28.212 32.691 -66.245 1.00 83.56 156 GLN A C 1
ATOM 1319 O O . GLN A 1 156 ? 29.343 32.214 -66.346 1.00 83.56 156 GLN A O 1
ATOM 1324 N N . GLU A 1 157 ? 27.253 32.144 -65.493 1.00 89.38 157 GLU A N 1
ATOM 1325 C CA . GLU A 1 157 ? 27.447 30.990 -64.617 1.00 89.38 157 GLU A CA 1
ATOM 1326 C C . GLU A 1 157 ? 26.244 30.041 -64.654 1.00 89.38 157 GLU A C 1
ATOM 1328 O O . GLU A 1 157 ? 25.102 30.482 -64.547 1.00 89.38 157 GLU A O 1
ATOM 1333 N N . PHE A 1 158 ? 26.495 28.736 -64.770 1.00 91.25 158 PHE A N 1
ATOM 1334 C CA . PHE A 1 158 ? 25.455 27.705 -64.757 1.00 91.25 158 PHE A CA 1
ATOM 1335 C C . PHE A 1 158 ? 25.849 26.563 -63.822 1.00 91.25 158 PHE A C 1
ATOM 1337 O O . PHE A 1 158 ? 26.858 25.893 -64.050 1.00 91.25 158 PHE A O 1
ATOM 1344 N N . GLU A 1 159 ? 25.062 26.362 -62.764 1.00 93.69 159 GLU A N 1
ATOM 1345 C CA . GLU A 1 159 ? 25.282 25.337 -61.742 1.00 93.69 159 GLU A CA 1
ATOM 1346 C C . GLU A 1 159 ? 24.255 24.207 -61.868 1.00 93.69 159 GLU A C 1
ATOM 1348 O O . GLU A 1 159 ? 23.062 24.455 -62.034 1.00 93.69 159 GLU A O 1
ATOM 1353 N N . PHE A 1 160 ? 24.710 22.957 -61.775 1.00 93.69 160 PHE A N 1
ATOM 1354 C CA . PHE A 1 160 ? 23.847 21.776 -61.831 1.00 93.69 160 PHE A CA 1
ATOM 1355 C C . PHE A 1 160 ? 24.452 20.600 -61.053 1.00 93.69 160 PHE A C 1
ATOM 1357 O O . PHE A 1 160 ? 25.664 20.528 -60.831 1.00 93.69 160 PHE A O 1
ATOM 1364 N N . LEU A 1 161 ? 23.604 19.649 -60.648 1.00 94.44 161 LEU A N 1
ATOM 1365 C CA . LEU A 1 161 ? 24.058 18.375 -60.092 1.00 94.44 161 LEU A CA 1
ATOM 1366 C C . LEU A 1 161 ? 24.733 17.566 -61.203 1.00 94.44 161 LEU A C 1
ATOM 1368 O O . LEU A 1 161 ? 24.100 17.252 -62.207 1.00 94.44 161 LEU A O 1
ATOM 1372 N N . LEU A 1 162 ? 26.012 17.240 -61.030 1.00 94.69 162 LEU A N 1
ATOM 1373 C CA . LEU A 1 162 ? 26.781 16.501 -62.024 1.00 94.69 162 LEU A CA 1
ATOM 1374 C C . LEU A 1 162 ? 26.747 14.996 -61.771 1.00 94.69 162 LEU A C 1
ATOM 1376 O O . LEU A 1 162 ? 26.626 14.242 -62.730 1.00 94.69 162 LEU A O 1
ATOM 1380 N N . ALA A 1 163 ? 26.891 14.558 -60.519 1.00 94.88 163 ALA A N 1
ATOM 1381 C CA . ALA A 1 163 ? 26.946 13.139 -60.176 1.00 94.88 163 ALA A CA 1
ATOM 1382 C C . ALA A 1 163 ? 26.554 12.869 -58.716 1.00 94.88 163 ALA A C 1
ATOM 1384 O O . ALA A 1 163 ? 26.757 13.721 -57.842 1.00 94.88 163 ALA A O 1
ATOM 1385 N N . LEU A 1 164 ? 26.033 11.663 -58.458 1.00 94.69 164 LEU A N 1
ATOM 1386 C CA . LEU A 1 164 ? 25.613 11.216 -57.126 1.00 94.69 164 LEU A CA 1
ATOM 1387 C C . LEU A 1 164 ? 25.985 9.745 -56.861 1.00 94.69 164 LEU A C 1
ATOM 1389 O O . LEU A 1 164 ? 25.516 8.837 -57.544 1.00 94.69 164 LEU A O 1
ATOM 1393 N N . GLY A 1 165 ? 26.817 9.514 -55.848 1.00 93.12 165 GLY A N 1
ATOM 1394 C CA . GLY A 1 165 ? 27.149 8.197 -55.304 1.00 93.12 165 GLY A CA 1
ATOM 1395 C C . GLY A 1 165 ? 26.057 7.648 -54.376 1.00 93.12 165 GLY A C 1
ATOM 1396 O O . GLY A 1 165 ? 24.891 8.017 -54.484 1.00 93.12 165 GLY A O 1
ATOM 1397 N N . SER A 1 166 ? 26.434 6.769 -53.442 1.00 93.56 166 SER A N 1
ATOM 1398 C CA . SER A 1 166 ? 25.514 6.220 -52.432 1.00 93.56 166 SER A CA 1
ATOM 1399 C C . SER A 1 166 ? 25.952 6.628 -51.026 1.00 93.56 166 SER A C 1
ATOM 1401 O O . SER A 1 166 ? 27.097 6.385 -50.635 1.00 93.56 166 SER A O 1
ATOM 1403 N N . TYR A 1 167 ? 25.046 7.261 -50.276 1.00 91.94 167 TYR A N 1
ATOM 1404 C CA . TYR A 1 167 ? 25.283 7.660 -48.889 1.00 91.94 167 TYR A CA 1
ATOM 1405 C C . TYR A 1 167 ? 25.224 6.448 -47.941 1.00 91.94 167 TYR A C 1
ATOM 1407 O O . TYR A 1 167 ? 24.302 5.632 -48.071 1.00 91.94 167 TYR A O 1
ATOM 1415 N N . PRO A 1 168 ? 26.142 6.347 -46.959 1.00 90.44 168 PRO A N 1
ATOM 1416 C CA . PRO A 1 168 ? 26.026 5.354 -45.900 1.00 90.44 168 PRO A CA 1
ATOM 1417 C C . PRO A 1 168 ? 24.799 5.643 -45.020 1.00 90.44 168 PRO A C 1
ATOM 1419 O O . PRO A 1 168 ? 24.391 6.794 -44.852 1.00 90.44 168 PRO A O 1
ATOM 1422 N N . ILE A 1 169 ? 24.208 4.592 -44.451 1.00 89.12 169 ILE A N 1
ATOM 1423 C CA . ILE A 1 169 ? 23.281 4.695 -43.318 1.00 89.12 169 ILE A CA 1
ATOM 1424 C C . ILE A 1 169 ? 24.009 4.114 -42.119 1.00 89.12 169 ILE A C 1
ATOM 1426 O O . ILE A 1 169 ? 24.378 2.944 -42.156 1.00 89.12 169 ILE A O 1
ATOM 1430 N N . GLU A 1 170 ? 24.189 4.919 -41.078 1.00 86.31 170 GLU A N 1
ATOM 1431 C CA . GLU A 1 170 ? 24.876 4.509 -39.855 1.00 86.31 170 GLU A CA 1
ATOM 1432 C C . GLU A 1 170 ? 24.134 3.401 -39.100 1.00 86.31 170 GLU A C 1
ATOM 1434 O O . GLU A 1 170 ? 22.916 3.228 -39.211 1.00 86.31 170 GLU A O 1
ATOM 1439 N N . HIS A 1 171 ? 24.886 2.655 -38.296 1.00 85.94 171 HIS A N 1
ATOM 1440 C CA . HIS A 1 171 ? 24.311 1.717 -37.342 1.00 85.94 171 HIS A CA 1
ATOM 1441 C C . HIS A 1 171 ? 23.495 2.443 -36.263 1.00 85.94 171 HIS A C 1
ATOM 1443 O O . HIS A 1 171 ? 23.860 3.524 -35.803 1.00 85.94 171 HIS A O 1
ATOM 1449 N N . GLN A 1 172 ? 22.426 1.802 -35.789 1.00 85.12 172 GLN A N 1
ATOM 1450 C CA . GLN A 1 172 ? 21.779 2.162 -34.528 1.00 85.12 172 GLN A CA 1
ATOM 1451 C C . GLN A 1 172 ? 22.266 1.190 -33.448 1.00 85.12 172 GLN A C 1
ATOM 1453 O O . GLN A 1 172 ? 22.039 -0.017 -33.575 1.00 85.12 172 GLN A O 1
ATOM 1458 N N . ASN A 1 173 ? 22.928 1.711 -32.410 1.00 84.88 173 ASN A N 1
ATOM 1459 C CA . ASN A 1 173 ? 23.359 0.919 -31.253 1.00 84.88 173 ASN A CA 1
ATOM 1460 C C . ASN A 1 173 ? 22.152 0.401 -30.459 1.00 84.88 173 ASN A C 1
ATOM 1462 O O . ASN A 1 173 ? 21.070 0.991 -30.505 1.00 84.88 173 ASN A O 1
ATOM 1466 N N . ASP A 1 174 ? 22.351 -0.695 -29.731 1.00 88.06 174 ASP A N 1
ATOM 1467 C CA . ASP A 1 174 ? 21.404 -1.129 -28.713 1.00 88.06 174 ASP A CA 1
ATOM 1468 C C . ASP A 1 174 ? 21.477 -0.230 -27.471 1.00 88.06 174 ASP A C 1
ATOM 1470 O O . ASP A 1 174 ? 22.514 0.355 -27.156 1.00 88.06 174 ASP A O 1
ATOM 1474 N N . GLU A 1 175 ? 20.354 -0.095 -26.767 1.00 90.75 175 GLU A N 1
ATOM 1475 C CA . GLU A 1 175 ? 20.253 0.765 -25.586 1.00 90.75 175 GLU A CA 1
ATOM 1476 C C . GLU A 1 175 ? 19.403 0.098 -24.505 1.00 90.75 175 GLU A C 1
ATOM 1478 O O . GLU A 1 175 ? 18.321 -0.418 -24.782 1.00 90.75 175 GLU A O 1
ATOM 1483 N N . ALA A 1 176 ? 19.887 0.123 -23.262 1.00 91.75 176 ALA A N 1
ATOM 1484 C CA . ALA A 1 176 ? 19.170 -0.365 -22.091 1.00 91.75 176 ALA A CA 1
ATOM 1485 C C . ALA A 1 176 ? 18.743 0.814 -21.205 1.00 91.75 176 ALA A C 1
ATOM 1487 O O . ALA A 1 176 ? 19.578 1.505 -20.621 1.00 91.75 176 ALA A O 1
ATOM 1488 N N . ILE A 1 177 ? 17.435 1.017 -21.076 1.00 91.81 177 ILE A N 1
ATOM 1489 C CA . ILE A 1 177 ? 16.818 2.107 -20.322 1.00 91.81 177 ILE A CA 1
ATOM 1490 C C . ILE A 1 177 ? 16.228 1.552 -19.024 1.00 91.81 177 ILE A C 1
ATOM 1492 O O . ILE A 1 177 ? 15.439 0.605 -19.027 1.00 91.81 177 ILE A O 1
ATOM 1496 N N . PHE A 1 178 ? 16.590 2.175 -17.901 1.00 90.50 178 PHE A N 1
ATOM 1497 C CA . PHE A 1 178 ? 16.087 1.846 -16.568 1.00 90.50 178 PHE A CA 1
ATOM 1498 C C . PHE A 1 178 ? 15.117 2.931 -16.096 1.00 90.50 178 PHE A C 1
ATOM 1500 O O . PHE A 1 178 ? 15.540 4.020 -15.711 1.00 90.50 178 PHE A O 1
ATOM 1507 N N . TYR A 1 179 ? 13.819 2.630 -16.077 1.00 88.88 179 TYR A N 1
ATOM 1508 C CA . TYR A 1 179 ? 12.804 3.521 -15.500 1.00 88.88 179 TYR A CA 1
ATOM 1509 C C . TYR A 1 179 ? 12.713 3.379 -13.981 1.00 88.88 179 TYR A C 1
ATOM 1511 O O . TYR A 1 179 ? 12.332 4.319 -13.278 1.00 88.88 179 TYR A O 1
ATOM 1519 N N . LYS A 1 180 ? 13.072 2.198 -13.466 1.00 84.56 180 LYS A N 1
ATOM 1520 C CA . LYS A 1 180 ? 13.166 1.893 -12.038 1.00 84.56 180 LYS A CA 1
ATOM 1521 C C . LYS A 1 180 ? 14.530 1.294 -11.720 1.00 84.56 180 LYS A C 1
ATOM 1523 O O . LYS A 1 180 ? 15.082 0.516 -12.495 1.00 84.56 180 LYS A O 1
ATOM 1528 N N . GLN A 1 181 ? 15.074 1.662 -10.566 1.00 76.25 181 GLN A N 1
ATOM 1529 C CA . GLN A 1 181 ? 16.351 1.143 -10.087 1.00 76.25 181 GLN A CA 1
ATOM 1530 C C . GLN A 1 181 ? 16.106 0.032 -9.064 1.00 76.25 181 GLN A C 1
ATOM 1532 O O . GLN A 1 181 ? 15.299 0.201 -8.155 1.00 76.25 181 GLN A O 1
ATOM 1537 N N . ALA A 1 182 ? 16.818 -1.088 -9.200 1.00 68.12 182 ALA A N 1
ATOM 1538 C CA . ALA A 1 182 ? 16.785 -2.190 -8.230 1.00 68.12 182 ALA A CA 1
ATOM 1539 C C . ALA A 1 182 ? 17.652 -1.923 -6.979 1.00 68.12 182 ALA A C 1
ATOM 1541 O O . ALA A 1 182 ? 17.566 -2.647 -5.993 1.00 68.12 182 ALA A O 1
ATOM 1542 N N . GLN A 1 183 ? 18.519 -0.906 -7.026 1.00 59.28 183 GLN A N 1
ATOM 1543 C CA . GLN A 1 183 ? 19.362 -0.444 -5.922 1.00 59.28 183 GLN A CA 1
ATOM 1544 C C . GLN A 1 183 ? 19.396 1.085 -5.939 1.00 59.28 183 GLN A C 1
ATOM 1546 O O . GLN A 1 183 ? 19.460 1.681 -7.011 1.00 59.28 183 GLN A O 1
ATOM 1551 N N . VAL A 1 184 ? 19.359 1.723 -4.770 1.00 50.28 184 VAL A N 1
ATOM 1552 C CA . VAL A 1 184 ? 19.119 3.167 -4.653 1.00 50.28 184 VAL A CA 1
ATOM 1553 C C . VAL A 1 184 ? 20.306 3.893 -4.036 1.00 50.28 184 VAL A C 1
ATOM 1555 O O . VAL A 1 184 ? 20.842 3.472 -3.013 1.00 50.28 184 VAL A O 1
ATOM 1558 N N . LYS A 1 185 ? 20.668 5.030 -4.644 1.00 43.00 185 LYS A N 1
ATOM 1559 C CA . LYS A 1 185 ? 21.550 6.055 -4.065 1.00 43.00 185 LYS A CA 1
ATOM 1560 C C . LYS A 1 185 ? 20.797 6.895 -3.023 1.00 43.00 185 LYS A C 1
ATOM 1562 O O . LYS A 1 185 ? 19.647 7.264 -3.240 1.00 43.00 185 LYS A O 1
ATOM 1567 N N . GLN A 1 186 ? 21.477 7.213 -1.919 1.00 44.03 186 GLN A N 1
ATOM 1568 C CA . GLN A 1 186 ? 20.983 8.014 -0.791 1.00 44.03 186 GLN A CA 1
ATOM 1569 C C . GLN A 1 186 ? 20.389 9.360 -1.243 1.00 44.03 186 GLN A C 1
ATOM 1571 O O . GLN A 1 186 ? 21.101 10.184 -1.813 1.00 44.03 186 GLN A O 1
ATOM 1576 N N . ILE A 1 187 ? 19.110 9.600 -0.942 1.00 41.09 187 ILE A N 1
ATOM 1577 C CA . ILE A 1 187 ? 18.472 10.924 -0.992 1.00 41.09 187 ILE A CA 1
ATOM 1578 C C . ILE A 1 187 ? 17.597 11.054 0.262 1.00 41.09 187 ILE A C 1
ATOM 1580 O O . ILE A 1 187 ? 16.886 10.118 0.625 1.00 41.09 187 ILE A O 1
ATOM 1584 N N . TYR A 1 188 ? 17.706 12.193 0.948 1.00 42.38 188 TYR A N 1
ATOM 1585 C CA . TYR A 1 188 ? 16.999 12.493 2.194 1.00 42.38 188 TYR A CA 1
ATOM 1586 C C . TYR A 1 188 ? 15.478 12.586 1.981 1.00 42.38 188 TYR A C 1
ATOM 1588 O O . TYR A 1 188 ? 15.025 13.204 1.023 1.00 42.38 188 TYR A O 1
ATOM 1596 N N . ASP A 1 189 ? 14.727 11.967 2.899 1.00 43.59 189 ASP A N 1
ATOM 1597 C CA . ASP A 1 189 ? 13.255 11.928 3.066 1.00 43.59 189 ASP A CA 1
ATOM 1598 C C . ASP A 1 189 ? 12.396 11.381 1.898 1.00 43.59 189 ASP A C 1
ATOM 1600 O O . ASP A 1 189 ? 11.291 10.895 2.132 1.00 43.59 189 ASP A O 1
ATOM 1604 N N . GLU A 1 190 ? 12.931 11.327 0.673 1.00 44.56 190 GLU A N 1
ATOM 1605 C CA . GLU A 1 190 ? 12.323 10.688 -0.513 1.00 44.56 190 GLU A CA 1
ATOM 1606 C C . GLU A 1 190 ? 13.188 9.543 -1.078 1.00 44.56 190 GLU A C 1
ATOM 1608 O O . GLU A 1 190 ? 13.119 9.196 -2.260 1.00 44.56 190 GLU A O 1
ATOM 1613 N N . GLY A 1 191 ? 14.045 8.954 -0.239 1.00 46.88 191 GLY A N 1
ATOM 1614 C CA . GLY A 1 191 ? 14.933 7.860 -0.620 1.00 46.88 191 GLY A CA 1
ATOM 1615 C C . GLY A 1 191 ? 14.171 6.704 -1.274 1.00 46.88 191 GLY A C 1
ATOM 1616 O O . GLY A 1 191 ? 13.318 6.072 -0.660 1.00 46.88 191 GLY A O 1
ATOM 1617 N N . VAL A 1 192 ? 14.519 6.393 -2.526 1.00 50.59 192 VAL A N 1
ATOM 1618 C CA . VAL A 1 192 ? 13.876 5.395 -3.411 1.00 50.59 192 VAL A CA 1
ATOM 1619 C C . VAL A 1 192 ? 13.941 3.949 -2.860 1.00 50.59 192 VAL A C 1
ATOM 1621 O O . VAL A 1 192 ? 13.438 3.029 -3.497 1.00 50.59 192 VAL A O 1
ATOM 1624 N N . TYR A 1 193 ? 14.534 3.715 -1.681 1.00 47.03 193 TYR A N 1
ATOM 1625 C CA . TYR A 1 193 ? 14.828 2.385 -1.124 1.00 47.03 193 TYR A CA 1
ATOM 1626 C C . TYR A 1 193 ? 13.588 1.487 -0.968 1.00 47.03 193 TYR A C 1
ATOM 1628 O O . TYR A 1 193 ? 13.722 0.270 -0.866 1.00 47.03 193 TYR A O 1
ATOM 1636 N N . ALA A 1 194 ? 12.385 2.065 -0.930 1.00 52.28 194 ALA A N 1
ATOM 1637 C CA . ALA A 1 194 ? 11.213 1.349 -0.452 1.00 52.28 194 ALA A CA 1
ATOM 1638 C C . ALA A 1 194 ? 9.882 1.794 -1.070 1.00 52.28 194 ALA A C 1
ATOM 1640 O O . ALA A 1 194 ? 8.840 1.581 -0.451 1.00 52.28 194 ALA A O 1
ATOM 1641 N N . ASN A 1 195 ? 9.880 2.391 -2.267 1.00 71.12 195 ASN A N 1
ATOM 1642 C CA . ASN A 1 195 ? 8.611 2.589 -2.965 1.00 71.12 195 ASN A CA 1
ATOM 1643 C C . ASN A 1 195 ? 8.283 1.323 -3.758 1.00 71.12 195 ASN A C 1
ATOM 1645 O O . ASN A 1 195 ? 8.994 1.013 -4.720 1.00 71.12 195 ASN A O 1
ATOM 1649 N N . PRO A 1 196 ? 7.236 0.579 -3.368 1.00 83.19 196 PRO A N 1
ATOM 1650 C CA . PRO A 1 196 ? 6.810 -0.572 -4.132 1.00 83.19 196 PRO A CA 1
ATOM 1651 C C . PRO A 1 196 ? 6.376 -0.118 -5.525 1.00 83.19 196 PRO A C 1
ATOM 1653 O O . PRO A 1 196 ? 5.779 0.943 -5.726 1.00 83.19 196 PRO A O 1
ATOM 1656 N N . VAL A 1 197 ? 6.716 -0.936 -6.500 1.00 89.50 197 VAL A N 1
ATOM 1657 C CA . VAL A 1 197 ? 6.307 -0.804 -7.878 1.00 89.50 197 VAL A CA 1
ATOM 1658 C C . VAL A 1 197 ? 4.873 -1.328 -8.001 1.00 89.50 197 VAL A C 1
ATOM 1660 O O . VAL A 1 197 ? 4.607 -2.459 -7.589 1.00 89.50 197 VAL A O 1
ATOM 1663 N N . PRO A 1 198 ? 3.944 -0.531 -8.558 1.00 91.12 198 PRO A N 1
ATOM 1664 C CA . PRO A 1 198 ? 2.608 -1.003 -8.885 1.00 91.12 198 PRO A CA 1
ATOM 1665 C C . PRO A 1 198 ? 2.632 -2.065 -9.982 1.00 91.12 198 PRO A C 1
ATOM 1667 O O . PRO A 1 198 ? 3.495 -2.034 -10.861 1.00 91.12 198 PRO A O 1
ATOM 1670 N N . LYS A 1 199 ? 1.616 -2.929 -9.993 1.00 92.62 199 LYS A N 1
ATOM 1671 C CA . LYS A 1 199 ? 1.348 -3.806 -11.133 1.00 92.62 199 LYS A CA 1
ATOM 1672 C C . LYS A 1 199 ? 1.234 -2.992 -12.431 1.00 92.62 199 LYS A C 1
ATOM 1674 O O . LYS A 1 199 ? 0.754 -1.859 -12.419 1.00 92.62 199 LYS A O 1
ATOM 1679 N N . ASP A 1 200 ? 1.731 -3.560 -13.525 1.00 94.50 200 ASP A N 1
ATOM 1680 C CA . ASP A 1 200 ? 1.798 -2.975 -14.870 1.00 94.50 200 ASP A CA 1
ATOM 1681 C C . ASP A 1 200 ? 2.681 -1.720 -14.998 1.00 94.50 200 ASP A C 1
ATOM 1683 O O . ASP A 1 200 ? 2.666 -1.021 -16.014 1.00 94.50 200 ASP A O 1
ATOM 1687 N N . CYS A 1 201 ? 3.515 -1.427 -13.997 1.00 94.00 201 CYS A N 1
ATOM 1688 C CA . CYS A 1 201 ? 4.497 -0.353 -14.096 1.00 94.00 201 CYS A CA 1
ATOM 1689 C C . CYS A 1 201 ? 5.668 -0.761 -15.004 1.00 94.00 201 CYS A C 1
ATOM 1691 O O . CYS A 1 201 ? 6.250 -1.833 -14.834 1.00 94.00 201 CYS A O 1
ATOM 1693 N N . LEU A 1 202 ? 6.046 0.118 -15.938 1.00 94.94 202 LEU A N 1
ATOM 1694 C CA . LEU A 1 202 ? 7.222 -0.060 -16.793 1.00 94.94 202 LEU A CA 1
ATOM 1695 C C . LEU A 1 202 ? 8.509 0.044 -15.962 1.00 94.94 202 LEU A C 1
ATOM 1697 O O . LEU A 1 202 ? 8.781 1.069 -15.334 1.00 94.94 202 LEU A O 1
ATOM 1701 N N . LEU A 1 203 ? 9.305 -1.020 -15.988 1.00 94.12 203 LEU A N 1
ATOM 1702 C CA . LEU A 1 203 ? 10.559 -1.146 -15.247 1.00 94.12 203 LEU A CA 1
ATOM 1703 C C . LEU A 1 203 ? 11.759 -0.814 -16.127 1.00 94.12 203 LEU A C 1
ATOM 1705 O O . LEU A 1 203 ? 12.610 0.001 -15.756 1.00 94.12 203 LEU A O 1
ATOM 1709 N N . PHE A 1 204 ? 11.805 -1.453 -17.294 1.00 94.50 204 PHE A N 1
ATOM 1710 C CA . PHE A 1 204 ? 12.944 -1.441 -18.200 1.00 94.50 204 PHE A CA 1
ATOM 1711 C C . PHE A 1 204 ? 12.487 -1.413 -19.655 1.00 94.50 204 PHE A C 1
ATOM 1713 O O . PHE A 1 204 ? 11.419 -1.927 -20.000 1.00 94.50 204 PHE A O 1
ATOM 1720 N N . GLU A 1 205 ? 13.338 -0.877 -20.516 1.00 95.50 205 GLU A N 1
ATOM 1721 C CA . GLU A 1 205 ? 13.186 -0.948 -21.966 1.00 95.50 205 GLU A CA 1
ATOM 1722 C C . GLU A 1 205 ? 14.543 -1.255 -22.598 1.00 95.50 205 GLU A C 1
ATOM 1724 O O . GLU A 1 205 ? 15.554 -0.668 -22.224 1.00 95.50 205 GLU A O 1
ATOM 1729 N N . TYR A 1 206 ? 14.570 -2.195 -23.539 1.00 94.94 206 TYR A N 1
ATOM 1730 C CA . TYR A 1 206 ? 15.754 -2.512 -24.331 1.00 94.94 206 TYR A CA 1
ATOM 1731 C C . TYR A 1 206 ? 15.457 -2.249 -25.803 1.00 94.94 206 TYR A C 1
ATOM 1733 O O . TYR A 1 206 ? 14.589 -2.901 -26.382 1.00 94.94 206 TYR A O 1
ATOM 1741 N N . ILE A 1 207 ? 16.151 -1.281 -26.395 1.00 92.50 207 ILE A N 1
ATOM 1742 C CA . ILE A 1 207 ? 15.999 -0.883 -27.795 1.00 92.50 207 ILE A CA 1
ATOM 1743 C C . ILE A 1 207 ? 16.934 -1.734 -28.654 1.00 92.50 207 ILE A C 1
ATOM 1745 O O . ILE A 1 207 ? 18.131 -1.836 -28.380 1.00 92.50 207 ILE A O 1
ATOM 1749 N N . TYR A 1 208 ? 16.385 -2.342 -29.707 1.00 89.69 208 TYR A N 1
ATOM 1750 C CA . TYR A 1 208 ? 17.132 -3.205 -30.611 1.00 89.69 208 TYR A CA 1
ATOM 1751 C C . TYR A 1 208 ? 18.023 -2.420 -31.558 1.00 89.69 208 TYR A C 1
ATOM 1753 O O . TYR A 1 208 ? 17.628 -1.417 -32.157 1.00 89.69 208 TYR A O 1
ATOM 1761 N N . ARG A 1 209 ? 19.224 -2.964 -31.752 1.00 87.31 209 ARG A N 1
ATOM 1762 C CA . ARG A 1 209 ? 20.157 -2.511 -32.779 1.00 87.31 209 ARG A CA 1
ATOM 1763 C C . ARG A 1 209 ? 19.542 -2.599 -34.173 1.00 87.31 209 ARG A C 1
ATOM 1765 O O . ARG A 1 209 ? 18.807 -3.540 -34.486 1.00 87.31 209 ARG A O 1
ATOM 1772 N N . LYS A 1 210 ? 19.935 -1.673 -35.045 1.00 85.75 210 LYS A N 1
ATOM 1773 C CA . LYS A 1 210 ? 19.642 -1.734 -36.483 1.00 85.75 210 LYS A CA 1
ATOM 1774 C C . LYS A 1 210 ? 20.939 -1.648 -37.268 1.00 85.75 210 LYS A C 1
ATOM 1776 O O . LYS A 1 210 ? 21.765 -0.768 -37.030 1.00 85.75 210 LYS A O 1
ATOM 1781 N N . MET A 1 211 ? 21.124 -2.586 -38.193 1.00 83.75 211 MET A N 1
ATOM 1782 C CA . MET A 1 211 ? 22.300 -2.600 -39.055 1.00 83.75 211 MET A CA 1
ATOM 1783 C C . MET A 1 211 ? 22.181 -1.485 -40.091 1.00 83.75 211 MET A C 1
ATOM 1785 O O . MET A 1 211 ? 21.164 -1.380 -40.778 1.00 83.75 211 MET A O 1
ATOM 1789 N N . GLY A 1 212 ? 23.226 -0.670 -40.183 1.00 85.81 212 GLY A N 1
ATOM 1790 C CA . GLY A 1 212 ? 23.387 0.308 -41.239 1.00 85.81 212 GLY A CA 1
ATOM 1791 C C . GLY A 1 212 ? 23.701 -0.338 -42.589 1.00 85.81 212 GLY A C 1
ATOM 1792 O O . GLY A 1 212 ? 23.787 -1.563 -42.719 1.00 85.81 212 GLY A O 1
ATOM 1793 N N . ARG A 1 213 ? 23.904 0.502 -43.605 1.00 88.19 213 ARG A N 1
ATOM 1794 C CA . ARG A 1 213 ? 24.416 0.093 -44.919 1.00 88.19 213 ARG A CA 1
ATOM 1795 C C . ARG A 1 213 ? 25.597 0.971 -45.312 1.00 88.19 213 ARG A C 1
ATOM 1797 O O . ARG A 1 213 ? 25.539 2.184 -45.138 1.00 88.19 213 ARG A O 1
ATOM 1804 N N . GLU A 1 214 ? 26.638 0.361 -45.859 1.00 91.62 214 GLU A N 1
ATOM 1805 C CA . GLU A 1 214 ? 27.787 1.094 -46.390 1.00 91.62 214 GLU A CA 1
ATOM 1806 C C . GLU A 1 214 ? 27.382 1.967 -47.583 1.00 91.62 214 GLU A C 1
ATOM 1808 O O . GLU A 1 214 ? 26.424 1.669 -48.303 1.00 91.62 214 GLU A O 1
ATOM 1813 N N . GLY A 1 215 ? 28.137 3.043 -47.789 1.00 92.44 215 GLY A N 1
ATOM 1814 C CA . GLY A 1 215 ? 28.031 3.898 -48.966 1.00 92.44 215 GLY A CA 1
ATOM 1815 C C . GLY A 1 215 ? 29.195 3.686 -49.932 1.00 92.44 215 GLY A C 1
ATOM 1816 O O . GLY A 1 215 ? 30.141 2.946 -49.660 1.00 92.44 215 GLY A O 1
ATOM 1817 N N . ARG A 1 216 ? 29.171 4.390 -51.064 1.00 93.69 216 ARG A N 1
ATOM 1818 C CA . ARG A 1 216 ? 30.316 4.487 -51.979 1.00 93.69 216 ARG A CA 1
ATOM 1819 C C . ARG A 1 216 ? 30.359 5.866 -52.612 1.00 93.69 216 ARG A C 1
ATOM 1821 O O . ARG A 1 216 ? 29.352 6.344 -53.138 1.00 93.69 216 ARG A O 1
ATOM 1828 N N . ASN A 1 217 ? 31.531 6.488 -52.570 1.00 94.06 217 ASN A N 1
ATOM 1829 C CA . ASN A 1 217 ? 31.737 7.809 -53.145 1.00 94.06 217 ASN A CA 1
ATOM 1830 C C . ASN A 1 217 ? 32.031 7.751 -54.654 1.00 94.06 217 ASN A C 1
ATOM 1832 O O . ASN A 1 217 ? 32.213 6.684 -55.248 1.00 94.06 217 ASN A O 1
ATOM 1836 N N . LEU A 1 218 ? 32.113 8.919 -55.287 1.00 94.00 218 LEU A N 1
ATOM 1837 C CA . LEU A 1 218 ? 32.348 9.050 -56.726 1.00 94.00 218 LEU A CA 1
ATOM 1838 C C . LEU A 1 218 ? 33.818 8.866 -57.134 1.00 94.00 218 LEU A C 1
ATOM 1840 O O . LEU A 1 218 ? 34.131 8.975 -58.314 1.00 94.00 218 LEU A O 1
ATOM 1844 N N . ARG A 1 219 ? 34.723 8.527 -56.206 1.00 91.56 219 ARG A N 1
ATOM 1845 C CA . ARG A 1 219 ? 36.050 7.963 -56.524 1.00 91.56 219 ARG A CA 1
ATOM 1846 C C . ARG A 1 219 ? 36.044 6.433 -56.581 1.00 91.56 219 ARG A C 1
ATOM 1848 O O . ARG A 1 219 ? 37.036 5.836 -56.988 1.00 91.56 219 ARG A O 1
ATOM 1855 N N . GLY A 1 220 ? 34.931 5.800 -56.203 1.00 88.19 220 GLY A N 1
ATOM 1856 C CA . GLY A 1 220 ? 34.805 4.346 -56.108 1.00 88.19 220 GLY A CA 1
ATOM 1857 C C . GLY A 1 220 ? 35.253 3.769 -54.763 1.00 88.19 220 GLY A C 1
ATOM 1858 O O . GLY A 1 220 ? 35.370 2.550 -54.647 1.00 88.19 220 GLY A O 1
ATOM 1859 N N . GLU A 1 221 ? 35.492 4.610 -53.755 1.00 91.00 221 GLU A N 1
ATOM 1860 C CA . GLU A 1 221 ? 35.896 4.200 -52.406 1.00 91.00 221 GLU A CA 1
ATOM 1861 C C . GLU A 1 221 ? 34.653 3.843 -51.575 1.00 91.00 221 GLU A C 1
ATOM 1863 O O . GLU A 1 221 ? 33.644 4.556 -51.609 1.00 91.00 221 GLU A O 1
ATOM 1868 N N . ILE A 1 222 ? 34.710 2.725 -50.840 1.00 91.62 222 ILE A N 1
ATOM 1869 C CA . ILE A 1 222 ? 33.644 2.322 -49.910 1.00 91.62 222 ILE A CA 1
ATOM 1870 C C . ILE A 1 222 ? 33.681 3.248 -48.696 1.00 91.62 222 ILE A C 1
ATOM 1872 O O . ILE A 1 222 ? 34.728 3.429 -48.077 1.00 91.62 222 ILE A O 1
ATOM 1876 N N . LEU A 1 223 ? 32.525 3.804 -48.350 1.00 90.62 223 LEU A N 1
ATOM 1877 C CA . LEU A 1 223 ? 32.315 4.528 -47.104 1.00 90.62 223 LEU A CA 1
ATOM 1878 C C . LEU A 1 223 ? 31.906 3.499 -46.049 1.00 90.62 223 LEU A C 1
ATOM 1880 O O . LEU A 1 223 ? 30.725 3.156 -45.937 1.00 90.62 223 LEU A O 1
ATOM 1884 N N . ALA A 1 224 ? 32.915 2.952 -45.369 1.00 84.75 224 ALA A N 1
ATOM 1885 C CA . ALA A 1 224 ? 32.743 1.955 -44.321 1.00 84.75 224 ALA A CA 1
ATOM 1886 C C . ALA A 1 224 ? 32.039 2.564 -43.102 1.00 84.75 224 ALA A C 1
ATOM 1888 O O . ALA A 1 224 ? 32.211 3.747 -42.805 1.00 84.75 224 ALA A O 1
ATOM 1889 N N . LEU A 1 225 ? 31.258 1.742 -42.406 1.00 84.88 225 LEU A N 1
ATOM 1890 C CA . LEU A 1 225 ? 30.604 2.130 -41.162 1.00 84.88 225 LEU A CA 1
ATOM 1891 C C . LEU A 1 225 ? 31.539 1.905 -39.972 1.00 84.88 225 LEU A C 1
ATOM 1893 O O . LEU A 1 225 ? 32.352 0.977 -39.974 1.00 84.88 225 LEU A O 1
ATOM 1897 N N . GLU A 1 226 ? 31.390 2.726 -38.936 1.00 79.88 226 GLU A N 1
ATOM 1898 C CA . GLU A 1 226 ? 32.076 2.499 -37.663 1.00 79.88 226 GLU A CA 1
ATOM 1899 C C . GLU A 1 226 ? 31.625 1.168 -37.028 1.00 79.88 226 GLU A C 1
ATOM 1901 O O . GLU A 1 226 ? 30.449 0.797 -37.123 1.00 79.88 226 GLU A O 1
ATOM 1906 N N . PRO A 1 227 ? 32.523 0.430 -36.353 1.00 73.81 227 PRO A N 1
ATOM 1907 C CA . PRO A 1 227 ? 32.172 -0.839 -35.737 1.00 73.81 227 PRO A CA 1
ATOM 1908 C C . PRO A 1 227 ? 31.142 -0.647 -34.614 1.00 73.81 227 PRO A C 1
ATOM 1910 O O . PRO A 1 227 ? 31.298 0.191 -33.723 1.00 73.81 227 PRO A O 1
ATOM 1913 N N . LEU A 1 228 ? 30.103 -1.482 -34.634 1.00 71.88 228 LEU A N 1
ATOM 1914 C CA . LEU A 1 228 ? 29.078 -1.548 -33.592 1.00 71.88 228 LEU A CA 1
ATOM 1915 C C . LEU A 1 228 ? 29.683 -1.880 -32.223 1.00 71.88 228 LEU A C 1
ATOM 1917 O O . LEU A 1 228 ? 30.485 -2.807 -32.087 1.00 71.88 228 LEU A O 1
ATOM 1921 N N . LYS A 1 229 ? 29.225 -1.168 -31.189 1.00 69.50 229 LYS A N 1
ATOM 1922 C CA . LYS A 1 229 ? 29.459 -1.542 -29.791 1.00 69.50 229 LYS A CA 1
ATOM 1923 C C . LYS A 1 229 ? 28.258 -2.339 -29.300 1.00 69.50 229 LYS A C 1
ATOM 1925 O O . LYS A 1 229 ? 27.139 -1.851 -29.382 1.00 69.50 229 LYS A O 1
ATOM 1930 N N . PHE A 1 230 ? 28.503 -3.551 -28.816 1.00 68.31 230 PHE A N 1
ATOM 1931 C CA . PHE A 1 230 ? 27.465 -4.443 -28.303 1.00 68.31 230 PHE A CA 1
ATOM 1932 C C . PHE A 1 230 ? 27.313 -4.250 -26.798 1.00 68.31 230 PHE A C 1
ATOM 1934 O O . PHE A 1 230 ? 28.294 -4.402 -26.067 1.00 68.31 230 PHE A O 1
ATOM 1941 N N . VAL A 1 231 ? 26.107 -3.913 -26.342 1.00 68.31 231 VAL A N 1
ATOM 1942 C CA . VAL A 1 231 ? 25.790 -3.877 -24.907 1.00 68.31 231 VAL A CA 1
ATOM 1943 C C . VAL A 1 231 ? 25.171 -5.203 -24.451 1.00 68.31 231 VAL A C 1
ATOM 1945 O O . VAL A 1 231 ? 25.367 -5.585 -23.299 1.00 68.31 231 VAL A O 1
ATOM 1948 N N . ASP A 1 232 ? 24.513 -5.924 -25.370 1.00 79.19 232 ASP A N 1
ATOM 1949 C CA . ASP A 1 232 ? 23.648 -7.081 -25.104 1.00 79.19 232 ASP A CA 1
ATOM 1950 C C . ASP A 1 232 ? 22.509 -6.728 -24.130 1.00 79.19 232 ASP A C 1
ATOM 1952 O O . ASP A 1 232 ? 22.573 -5.771 -23.360 1.00 79.19 232 ASP A O 1
ATOM 1956 N N . ASN A 1 233 ? 21.399 -7.466 -24.175 1.00 87.06 233 ASN A N 1
ATOM 1957 C CA . ASN A 1 233 ? 20.266 -7.170 -23.298 1.00 87.06 233 ASN A CA 1
ATOM 1958 C C . ASN A 1 233 ? 20.609 -7.533 -21.838 1.00 87.06 233 ASN A C 1
ATOM 1960 O O . ASN A 1 233 ? 20.731 -8.723 -21.533 1.00 87.06 233 ASN A O 1
ATOM 1964 N N . PRO A 1 234 ? 20.708 -6.560 -20.908 1.00 89.12 234 PRO A N 1
ATOM 1965 C CA . PRO A 1 234 ? 21.113 -6.838 -19.533 1.00 89.12 234 PRO A CA 1
ATOM 1966 C C . PRO A 1 234 ? 19.952 -7.331 -18.652 1.00 89.12 234 PRO A C 1
ATOM 1968 O O . PRO A 1 234 ? 20.159 -7.653 -17.477 1.00 89.12 234 PRO A O 1
ATOM 1971 N N . PHE A 1 235 ? 18.720 -7.344 -19.172 1.00 92.50 235 PHE A N 1
ATOM 1972 C CA . PHE A 1 235 ? 17.505 -7.646 -18.419 1.00 92.50 235 PHE A CA 1
ATOM 1973 C C . PHE A 1 235 ? 17.208 -9.147 -18.426 1.00 92.50 235 PHE A C 1
ATOM 1975 O O . PHE A 1 235 ? 16.335 -9.637 -19.145 1.00 92.50 235 PHE A O 1
ATOM 1982 N N . VAL A 1 236 ? 17.940 -9.879 -17.586 1.00 93.56 236 VAL A N 1
ATOM 1983 C CA . VAL A 1 236 ? 17.619 -11.269 -17.241 1.00 93.56 236 VAL A CA 1
ATOM 1984 C C . VAL A 1 236 ? 16.526 -11.261 -16.178 1.00 93.56 236 VAL A C 1
ATOM 1986 O O . VAL A 1 236 ? 16.684 -10.601 -15.151 1.00 93.56 236 VAL A O 1
ATOM 1989 N N . LEU A 1 237 ? 15.420 -11.963 -16.422 1.00 94.81 237 LEU A N 1
ATOM 1990 C CA . LEU A 1 237 ? 14.329 -12.119 -15.458 1.00 94.81 237 LEU A CA 1
ATOM 1991 C C . LEU A 1 237 ? 14.535 -13.404 -14.666 1.00 94.81 237 LEU A C 1
ATOM 1993 O O . LEU A 1 237 ? 14.827 -14.448 -15.246 1.00 94.81 237 LEU A O 1
ATOM 1997 N N . LYS A 1 238 ? 14.381 -13.321 -13.348 1.00 93.31 238 LYS A N 1
ATOM 1998 C CA . LYS A 1 238 ? 14.538 -14.472 -12.457 1.00 93.31 238 LYS A CA 1
ATOM 1999 C C . LYS A 1 238 ? 13.281 -15.349 -12.408 1.00 93.31 238 LYS A C 1
ATOM 2001 O O . LYS A 1 238 ? 13.405 -16.561 -12.253 1.00 93.31 238 LYS A O 1
ATOM 2006 N N . ASP A 1 239 ? 12.100 -14.740 -12.496 1.00 94.06 239 ASP A N 1
ATOM 2007 C CA . ASP A 1 239 ? 10.788 -15.383 -12.356 1.00 94.06 239 ASP A CA 1
ATOM 2008 C C . ASP A 1 239 ? 9.681 -14.574 -13.078 1.00 94.06 239 ASP A C 1
ATOM 2010 O O . ASP A 1 239 ? 9.964 -13.608 -13.790 1.00 94.06 239 ASP A O 1
ATOM 2014 N N . GLU A 1 240 ? 8.418 -14.983 -12.914 1.00 95.31 240 GLU A N 1
ATOM 2015 C CA . GLU A 1 240 ? 7.230 -14.400 -13.566 1.00 95.31 240 GLU A CA 1
ATOM 2016 C C . GLU A 1 240 ? 6.689 -13.132 -12.877 1.00 95.31 240 GLU A C 1
ATOM 2018 O O . GLU A 1 240 ? 5.663 -12.587 -13.293 1.00 95.31 240 GLU A O 1
ATOM 2023 N N . SER A 1 241 ? 7.371 -12.619 -11.846 1.00 95.19 241 SER A N 1
ATOM 2024 C CA . SER A 1 241 ? 6.978 -11.368 -11.173 1.00 95.19 241 SER A CA 1
ATOM 2025 C C . SER A 1 241 ? 7.174 -10.123 -12.054 1.00 95.19 241 SER A C 1
ATOM 2027 O O . SER A 1 241 ? 6.694 -9.029 -11.740 1.00 95.19 241 SER A O 1
ATOM 2029 N N . ILE A 1 242 ? 7.866 -10.286 -13.186 1.00 96.81 242 ILE A N 1
ATOM 2030 C CA . ILE A 1 242 ? 8.046 -9.301 -14.253 1.00 96.81 242 ILE A CA 1
ATOM 2031 C C . ILE A 1 242 ? 7.676 -9.973 -15.577 1.00 96.81 242 ILE A C 1
ATOM 2033 O O . ILE A 1 242 ? 8.174 -11.055 -15.880 1.00 96.81 242 ILE A O 1
ATOM 2037 N N . TYR A 1 243 ? 6.859 -9.320 -16.403 1.00 96.75 243 TYR A N 1
ATOM 2038 C CA . TYR A 1 243 ? 6.532 -9.809 -17.742 1.00 96.75 243 TYR A CA 1
ATOM 2039 C C . TYR A 1 243 ? 7.148 -8.930 -18.832 1.00 96.75 243 TYR A C 1
ATOM 2041 O O . TYR A 1 243 ? 7.378 -7.731 -18.657 1.00 96.75 243 TYR A O 1
ATOM 2049 N N . LYS A 1 244 ? 7.429 -9.546 -19.982 1.00 96.75 244 LYS A N 1
ATOM 2050 C CA . LYS A 1 244 ? 8.045 -8.906 -21.146 1.00 96.75 244 LYS A CA 1
ATOM 2051 C C . LYS A 1 244 ? 7.014 -8.729 -22.259 1.00 96.75 244 LYS A C 1
ATOM 2053 O O . LYS A 1 244 ? 6.297 -9.668 -22.590 1.00 96.75 244 LYS A O 1
ATOM 2058 N N . VAL A 1 245 ? 6.997 -7.553 -22.878 1.00 97.19 245 VAL A N 1
ATOM 2059 C CA . VAL A 1 245 ? 6.255 -7.265 -24.109 1.00 97.19 245 VAL A CA 1
ATOM 2060 C C . VAL A 1 245 ? 7.251 -6.988 -25.229 1.00 97.19 245 VAL A C 1
ATOM 2062 O O . VAL A 1 245 ? 8.101 -6.101 -25.123 1.00 97.19 245 VAL A O 1
ATOM 2065 N N . GLU A 1 246 ? 7.144 -7.771 -26.296 1.00 96.00 246 GLU A N 1
ATOM 2066 C CA . GLU A 1 246 ? 8.031 -7.738 -27.454 1.00 96.00 246 GLU A CA 1
ATOM 2067 C C . GLU A 1 246 ? 7.466 -6.831 -28.556 1.00 96.00 246 GLU A C 1
ATOM 2069 O O . GLU A 1 246 ? 6.306 -6.970 -28.944 1.00 96.00 246 GLU A O 1
ATOM 2074 N N . PHE A 1 247 ? 8.289 -5.931 -29.092 1.00 94.38 247 PHE A N 1
ATOM 2075 C CA . PHE A 1 247 ? 7.979 -5.090 -30.248 1.00 94.38 247 PHE A CA 1
ATOM 2076 C C . PHE A 1 247 ? 9.033 -5.288 -31.346 1.00 94.38 247 PHE A C 1
ATOM 2078 O O . PHE A 1 247 ? 10.088 -5.876 -31.125 1.00 94.38 247 PHE A O 1
ATOM 2085 N N . ALA A 1 248 ? 8.773 -4.756 -32.543 1.00 91.50 248 ALA A N 1
ATOM 2086 C CA . ALA A 1 248 ? 9.678 -4.905 -33.685 1.00 91.50 248 ALA A CA 1
ATOM 2087 C C . ALA A 1 248 ? 11.060 -4.253 -33.477 1.00 91.50 248 ALA A C 1
ATOM 2089 O O . ALA A 1 248 ? 12.047 -4.723 -34.037 1.00 91.50 248 ALA A O 1
ATOM 2090 N N . ASP A 1 249 ? 11.140 -3.168 -32.701 1.00 91.62 249 ASP A N 1
ATOM 2091 C CA . ASP A 1 249 ? 12.369 -2.398 -32.479 1.00 91.62 249 ASP A CA 1
ATOM 2092 C C . ASP A 1 249 ? 12.836 -2.384 -31.017 1.00 91.62 249 ASP A C 1
ATOM 2094 O O . ASP A 1 249 ? 13.821 -1.711 -30.714 1.00 91.62 249 ASP A O 1
ATOM 2098 N N . ARG A 1 250 ? 12.139 -3.079 -30.107 1.00 94.50 250 ARG A N 1
ATOM 2099 C CA . ARG A 1 250 ? 12.430 -3.053 -28.667 1.00 94.50 250 ARG A CA 1
ATOM 2100 C C . ARG A 1 250 ? 11.720 -4.150 -27.878 1.00 94.50 250 ARG A C 1
ATOM 2102 O O . ARG A 1 250 ? 10.708 -4.690 -28.311 1.00 94.50 250 ARG A O 1
ATOM 2109 N N . ALA A 1 251 ? 12.165 -4.354 -26.646 1.00 95.81 251 ALA A N 1
ATOM 2110 C CA . ALA A 1 251 ? 11.440 -5.070 -25.605 1.00 95.81 251 ALA A CA 1
ATOM 2111 C C . ALA A 1 251 ? 11.142 -4.152 -24.416 1.00 95.81 251 ALA A C 1
ATOM 2113 O O . ALA A 1 251 ? 11.999 -3.373 -23.998 1.00 95.81 251 ALA A O 1
ATOM 2114 N N . LYS A 1 252 ? 9.948 -4.279 -23.833 1.00 97.56 252 LYS A N 1
ATOM 2115 C CA . LYS A 1 252 ? 9.551 -3.578 -22.604 1.00 97.56 252 LYS A CA 1
ATOM 2116 C C . LYS A 1 252 ? 9.249 -4.571 -21.493 1.00 97.56 252 LYS A C 1
ATOM 2118 O O . LYS A 1 252 ? 8.675 -5.624 -21.751 1.00 97.56 252 LYS A O 1
ATOM 2123 N N . TYR A 1 253 ? 9.613 -4.219 -20.266 1.00 97.44 253 TYR A N 1
ATOM 2124 C CA . TYR A 1 253 ? 9.484 -5.080 -19.094 1.00 97.44 253 TYR A CA 1
ATOM 2125 C C . TYR A 1 253 ? 8.622 -4.402 -18.041 1.00 97.44 253 TYR A C 1
ATOM 2127 O O . TYR A 1 253 ? 8.920 -3.280 -17.627 1.00 97.44 253 TYR A O 1
ATOM 2135 N N . TYR A 1 254 ? 7.574 -5.085 -17.600 1.00 96.88 254 TYR A N 1
ATOM 2136 C CA . TYR A 1 254 ? 6.554 -4.548 -16.711 1.00 96.88 254 TYR A CA 1
ATOM 2137 C C . TYR A 1 254 ? 6.428 -5.392 -15.449 1.00 96.88 254 TYR A C 1
ATOM 2139 O O . TYR A 1 254 ? 6.591 -6.610 -15.481 1.00 96.88 254 TYR A O 1
ATOM 2147 N N . ALA A 1 255 ? 6.115 -4.741 -14.336 1.00 95.81 255 ALA A N 1
ATOM 2148 C CA . ALA A 1 255 ? 5.773 -5.409 -13.088 1.00 95.81 255 ALA A CA 1
ATOM 2149 C C . ALA A 1 255 ? 4.507 -6.265 -13.256 1.00 95.81 255 ALA A C 1
ATOM 2151 O O . ALA A 1 255 ? 3.454 -5.735 -13.604 1.00 95.81 255 ALA A O 1
ATOM 2152 N N . ASN A 1 256 ? 4.584 -7.567 -12.982 1.00 95.44 256 ASN A N 1
ATOM 2153 C CA . ASN A 1 256 ? 3.396 -8.421 -12.879 1.00 95.44 256 ASN A CA 1
ATOM 2154 C C . ASN A 1 256 ? 2.782 -8.359 -11.470 1.00 95.44 256 ASN A C 1
ATOM 2156 O O . ASN A 1 256 ? 1.559 -8.397 -11.315 1.00 95.44 256 ASN A O 1
ATOM 2160 N N . ASP A 1 257 ? 3.647 -8.205 -10.465 1.00 93.69 257 ASP A N 1
ATOM 2161 C CA . ASP A 1 257 ? 3.294 -8.177 -9.048 1.00 93.69 257 ASP A CA 1
ATOM 2162 C C . ASP A 1 257 ? 3.521 -6.796 -8.422 1.00 93.69 257 ASP A C 1
ATOM 2164 O O . ASP A 1 257 ? 4.344 -6.002 -8.883 1.00 93.69 257 ASP A O 1
ATOM 2168 N N . TYR A 1 258 ? 2.805 -6.518 -7.331 1.00 92.25 258 TYR A N 1
ATOM 2169 C CA . TYR A 1 258 ? 3.052 -5.350 -6.489 1.00 92.25 258 TYR A CA 1
ATOM 2170 C C . TYR A 1 258 ? 4.186 -5.638 -5.498 1.00 92.25 258 TYR A C 1
ATOM 2172 O O . TYR A 1 258 ? 4.107 -6.585 -4.715 1.00 92.25 258 TYR A O 1
ATOM 2180 N N . GLY A 1 259 ? 5.229 -4.806 -5.472 1.00 91.00 259 GLY A N 1
ATOM 2181 C CA . GLY A 1 259 ? 6.318 -4.991 -4.510 1.00 91.00 259 GLY A CA 1
ATOM 2182 C C . GLY A 1 259 ? 7.611 -4.274 -4.870 1.00 91.00 259 GLY A C 1
ATOM 2183 O O . GLY A 1 259 ? 7.633 -3.327 -5.641 1.00 91.00 259 GLY A O 1
ATOM 2184 N N . PHE A 1 260 ? 8.722 -4.715 -4.302 1.00 87.94 260 PHE A N 1
ATOM 2185 C CA . PHE A 1 260 ? 10.028 -4.082 -4.438 1.00 87.94 260 PHE A CA 1
ATOM 2186 C C . PHE A 1 260 ? 10.831 -4.715 -5.573 1.00 87.94 260 PHE A C 1
ATOM 2188 O O . PHE A 1 260 ? 11.087 -5.921 -5.556 1.00 87.94 260 PHE A O 1
ATOM 2195 N N . LEU A 1 261 ? 11.284 -3.895 -6.523 1.00 89.62 261 LEU A N 1
ATOM 2196 C CA . LEU A 1 261 ? 12.186 -4.334 -7.584 1.00 89.62 261 LEU A CA 1
ATOM 2197 C C . LEU A 1 261 ? 13.551 -4.719 -6.999 1.00 89.62 261 LEU A C 1
ATOM 2199 O O . LEU A 1 261 ? 14.212 -3.902 -6.359 1.00 89.62 261 LEU A O 1
ATOM 2203 N N . ARG A 1 262 ? 13.996 -5.949 -7.256 1.00 87.31 262 ARG A N 1
ATOM 2204 C CA . ARG A 1 262 ? 15.281 -6.493 -6.808 1.00 87.31 262 ARG A CA 1
ATOM 2205 C C . ARG A 1 262 ? 16.053 -7.101 -7.972 1.00 87.31 262 ARG A C 1
ATOM 2207 O O . ARG A 1 262 ? 15.489 -7.425 -9.014 1.00 87.31 262 ARG A O 1
ATOM 2214 N N . LYS A 1 263 ? 17.362 -7.251 -7.772 1.00 87.50 263 LYS A N 1
ATOM 2215 C CA . LYS A 1 263 ? 18.265 -7.979 -8.662 1.00 87.50 263 LYS A CA 1
ATOM 2216 C C . LYS A 1 263 ? 19.167 -8.878 -7.825 1.00 87.50 263 LYS A C 1
ATOM 2218 O O . LYS A 1 263 ? 19.792 -8.387 -6.885 1.00 87.50 263 LYS A O 1
ATOM 2223 N N . ASP A 1 264 ? 19.233 -10.153 -8.176 1.00 86.56 264 ASP A N 1
ATOM 2224 C CA . ASP A 1 264 ? 20.232 -11.091 -7.662 1.00 86.56 264 ASP A CA 1
ATOM 2225 C C . ASP A 1 264 ? 21.100 -11.648 -8.804 1.00 86.56 264 ASP A C 1
ATOM 2227 O O . ASP A 1 264 ? 21.151 -11.087 -9.902 1.00 86.56 264 ASP A O 1
ATOM 2231 N N . ASP A 1 265 ? 21.836 -12.715 -8.515 1.00 89.25 265 ASP A N 1
ATOM 2232 C CA . ASP A 1 265 ? 22.680 -13.450 -9.454 1.00 89.25 265 ASP A CA 1
ATOM 2233 C C . ASP A 1 265 ? 21.895 -14.104 -10.603 1.00 89.25 265 ASP A C 1
ATOM 2235 O O . ASP A 1 265 ? 22.447 -14.292 -11.686 1.00 89.25 265 ASP A O 1
ATOM 2239 N N . ARG A 1 266 ? 20.609 -14.415 -10.396 1.00 91.38 266 ARG A N 1
ATOM 2240 C CA . ARG A 1 266 ? 19.735 -15.042 -11.396 1.00 91.38 266 ARG A CA 1
ATOM 2241 C C . ARG A 1 266 ? 18.993 -14.032 -12.260 1.00 91.38 266 ARG A C 1
ATOM 2243 O O . ARG A 1 266 ? 18.643 -14.363 -13.387 1.00 91.38 266 ARG A O 1
ATOM 2250 N N . GLY A 1 267 ? 18.750 -12.820 -11.764 1.00 92.38 267 GLY A N 1
ATOM 2251 C CA . GLY A 1 267 ? 18.127 -11.760 -12.553 1.00 92.38 267 GLY A CA 1
ATOM 2252 C C . GLY A 1 267 ? 17.306 -10.764 -11.742 1.00 92.38 267 GLY A C 1
ATOM 2253 O O . GLY A 1 267 ? 17.395 -10.680 -10.517 1.00 92.38 267 GLY A O 1
ATOM 2254 N N . PHE A 1 268 ? 16.504 -9.977 -12.456 1.00 93.62 268 PHE A N 1
ATOM 2255 C CA . PHE A 1 268 ? 15.534 -9.043 -11.898 1.00 93.62 268 PHE A CA 1
ATOM 2256 C C . PHE A 1 268 ? 14.227 -9.750 -11.532 1.00 93.62 268 PHE A C 1
ATOM 2258 O O . PHE A 1 268 ? 13.775 -10.639 -12.254 1.00 93.62 268 PHE A O 1
ATOM 2265 N N . PHE A 1 269 ? 13.623 -9.321 -10.427 1.00 93.81 269 PHE A N 1
ATOM 2266 C CA . PHE A 1 269 ? 12.328 -9.795 -9.936 1.00 93.81 269 PHE A CA 1
ATOM 2267 C C . PHE A 1 269 ? 11.675 -8.750 -9.030 1.00 93.81 269 PHE A C 1
ATOM 2269 O O . PHE A 1 269 ? 12.338 -7.828 -8.547 1.00 93.81 269 PHE A O 1
ATOM 2276 N N . ILE A 1 270 ? 10.383 -8.909 -8.768 1.00 92.19 270 ILE A N 1
ATOM 2277 C CA . ILE A 1 270 ? 9.644 -8.163 -7.757 1.00 92.19 270 ILE A CA 1
ATOM 2278 C C . ILE A 1 270 ? 9.437 -9.049 -6.533 1.00 92.19 270 ILE A C 1
ATOM 2280 O O . ILE A 1 270 ? 8.930 -10.160 -6.615 1.00 92.19 270 ILE A O 1
ATOM 2284 N N . SER A 1 271 ? 9.846 -8.538 -5.375 1.00 90.81 271 SER A N 1
ATOM 2285 C CA . SER A 1 271 ? 9.633 -9.171 -4.076 1.00 90.81 271 SER A CA 1
ATOM 2286 C C . SER A 1 271 ? 8.572 -8.401 -3.313 1.00 90.81 271 SER A C 1
ATOM 2288 O O . SER A 1 271 ? 8.719 -7.199 -3.112 1.00 90.81 271 SER A O 1
ATOM 2290 N N . ASN A 1 272 ? 7.547 -9.071 -2.806 1.00 90.75 272 ASN A N 1
ATOM 2291 C CA . ASN A 1 272 ? 6.582 -8.454 -1.895 1.00 90.75 272 ASN A CA 1
ATOM 2292 C C . ASN A 1 272 ? 7.144 -8.245 -0.473 1.00 90.75 272 ASN A C 1
ATOM 2294 O O . ASN A 1 272 ? 6.586 -7.479 0.312 1.00 90.75 272 ASN A O 1
ATOM 2298 N N . THR A 1 273 ? 8.268 -8.892 -0.152 1.00 89.00 273 THR A N 1
ATOM 2299 C CA . THR A 1 273 ? 8.953 -8.769 1.137 1.00 89.00 273 THR A CA 1
ATOM 2300 C C . THR A 1 273 ? 10.143 -7.817 1.047 1.00 89.00 273 THR A C 1
ATOM 2302 O O . THR A 1 273 ? 10.972 -7.901 0.128 1.00 89.00 273 THR A O 1
ATOM 2305 N N . ILE A 1 274 ? 10.269 -6.940 2.042 1.00 86.75 274 ILE A N 1
ATOM 2306 C CA . ILE A 1 274 ? 11.466 -6.152 2.310 1.00 86.75 274 ILE A CA 1
ATOM 2307 C C . ILE A 1 274 ? 11.997 -6.458 3.705 1.00 86.75 274 ILE A C 1
ATOM 2309 O O . ILE A 1 274 ? 11.292 -6.359 4.702 1.00 86.75 274 ILE A O 1
ATOM 2313 N N . GLN A 1 275 ? 13.271 -6.822 3.752 1.00 86.94 275 GLN A N 1
ATOM 2314 C CA . GLN A 1 275 ? 13.999 -7.073 4.982 1.00 86.94 275 GLN A CA 1
ATOM 2315 C C . GLN A 1 275 ? 15.050 -5.981 5.159 1.00 86.94 275 GLN A C 1
ATOM 2317 O O . GLN A 1 275 ? 15.856 -5.744 4.254 1.00 86.94 275 GLN A O 1
ATOM 2322 N N . VAL A 1 276 ? 15.027 -5.318 6.309 1.00 86.81 276 VAL A N 1
ATOM 2323 C CA . VAL A 1 276 ? 15.954 -4.246 6.686 1.00 86.81 276 VAL A CA 1
ATOM 2324 C C . VAL A 1 276 ? 16.481 -4.502 8.092 1.00 86.81 276 VAL A C 1
ATOM 2326 O O . VAL A 1 276 ? 15.803 -5.104 8.921 1.00 86.81 276 VAL A O 1
ATOM 2329 N N . SER A 1 277 ? 17.707 -4.071 8.374 1.00 86.19 277 SER A N 1
ATOM 2330 C CA . SER A 1 277 ? 18.281 -4.207 9.715 1.00 86.19 277 SER A CA 1
ATOM 2331 C C . SER A 1 277 ? 17.665 -3.203 10.686 1.00 86.19 277 SER A C 1
ATOM 2333 O O . SER A 1 277 ? 17.238 -3.574 11.769 1.00 86.19 277 SER A O 1
ATOM 2335 N N . GLN A 1 278 ? 17.577 -1.938 10.288 1.00 87.50 278 GLN A N 1
ATOM 2336 C CA . GLN A 1 278 ? 17.055 -0.842 11.098 1.00 87.50 278 GLN A CA 1
ATOM 2337 C C . GLN A 1 278 ? 16.303 0.127 10.192 1.00 87.50 278 GLN A C 1
ATOM 2339 O O . GLN A 1 278 ? 16.681 0.300 9.033 1.00 87.50 278 GLN A O 1
ATOM 2344 N N . VAL A 1 279 ? 15.257 0.762 10.716 1.00 87.19 279 VAL A N 1
ATOM 2345 C CA . VAL A 1 279 ? 14.519 1.811 10.012 1.00 87.19 279 VAL A CA 1
ATOM 2346 C C . VAL A 1 279 ? 14.833 3.157 10.653 1.00 87.19 279 VAL A C 1
ATOM 2348 O O . VAL A 1 279 ? 14.476 3.417 11.805 1.00 87.19 279 VAL A O 1
ATOM 2351 N N . ASP A 1 280 ? 15.517 4.020 9.908 1.00 84.81 280 ASP A N 1
ATOM 2352 C CA . ASP A 1 280 ? 15.914 5.354 10.350 1.00 84.81 280 ASP A CA 1
ATOM 2353 C C . ASP A 1 280 ? 15.961 6.356 9.185 1.00 84.81 280 ASP A C 1
ATOM 2355 O O . ASP A 1 280 ? 15.884 5.992 8.012 1.00 84.81 280 ASP A O 1
ATOM 2359 N N . LEU A 1 281 ? 16.089 7.644 9.514 1.00 80.62 281 LEU A N 1
ATOM 2360 C CA . LEU A 1 281 ? 16.062 8.730 8.531 1.00 80.62 281 LEU A CA 1
ATOM 2361 C C . LEU A 1 281 ? 17.263 8.706 7.571 1.00 80.62 281 LEU A C 1
ATOM 2363 O O . LEU A 1 281 ? 17.150 9.183 6.447 1.00 80.62 281 LEU A O 1
ATOM 2367 N N . LYS A 1 282 ? 18.420 8.202 8.016 1.00 74.88 282 LYS A N 1
ATOM 2368 C CA . LYS A 1 282 ? 19.676 8.243 7.255 1.00 74.88 282 LYS A CA 1
ATOM 2369 C C . LYS A 1 282 ? 19.778 7.097 6.251 1.00 74.88 282 LYS A C 1
ATOM 2371 O O . LYS A 1 282 ? 20.346 7.284 5.180 1.00 74.88 282 LYS A O 1
ATOM 2376 N N . ASN A 1 283 ? 19.265 5.927 6.616 1.00 71.50 283 ASN A N 1
ATOM 2377 C CA . ASN A 1 283 ? 19.503 4.681 5.903 1.00 71.50 283 ASN A CA 1
ATOM 2378 C C . ASN A 1 283 ? 18.301 4.264 5.054 1.00 71.50 283 ASN A C 1
ATOM 2380 O O . ASN A 1 283 ? 18.464 3.982 3.869 1.00 71.50 283 ASN A O 1
ATOM 2384 N N . THR A 1 284 ? 17.102 4.231 5.637 1.00 74.12 284 THR A N 1
ATOM 2385 C CA . THR A 1 284 ? 15.910 3.674 4.973 1.00 74.12 284 THR A CA 1
ATOM 2386 C C . THR A 1 284 ? 14.862 4.721 4.631 1.00 74.12 284 THR A C 1
ATOM 2388 O O . THR A 1 284 ? 14.093 4.521 3.696 1.00 74.12 284 THR A O 1
ATOM 2391 N N . GLY A 1 285 ? 14.789 5.810 5.401 1.00 79.50 285 GLY A N 1
ATOM 2392 C CA . GLY A 1 285 ? 13.619 6.682 5.405 1.00 79.50 285 GLY A CA 1
ATOM 2393 C C . GLY A 1 285 ? 12.361 5.944 5.882 1.00 79.50 285 GLY A C 1
ATOM 2394 O O . GLY A 1 285 ? 12.441 4.889 6.519 1.00 79.50 285 GLY A O 1
ATOM 2395 N N . SER A 1 286 ? 11.191 6.516 5.580 1.00 84.88 286 SER A N 1
ATOM 2396 C CA . SER A 1 286 ? 9.896 5.861 5.815 1.00 84.88 286 SER A CA 1
ATOM 2397 C C . SER A 1 286 ? 9.643 4.753 4.791 1.00 84.88 286 SER A C 1
ATOM 2399 O O . SER A 1 286 ? 9.895 4.941 3.605 1.00 84.88 286 SER A O 1
ATOM 2401 N N . ILE A 1 287 ? 9.040 3.646 5.222 1.00 86.25 287 ILE A N 1
ATOM 2402 C CA . ILE A 1 287 ? 8.612 2.559 4.333 1.00 86.25 287 ILE A CA 1
ATOM 2403 C C . ILE A 1 287 ? 7.098 2.653 4.185 1.00 86.25 287 ILE A C 1
ATOM 2405 O O . ILE A 1 287 ? 6.368 2.417 5.147 1.00 86.25 287 ILE A O 1
ATOM 2409 N N . LYS A 1 288 ? 6.616 3.027 2.998 1.00 86.62 288 LYS A N 1
ATOM 2410 C CA . LYS A 1 288 ? 5.184 3.207 2.733 1.00 86.62 288 LYS A CA 1
ATOM 2411 C C . LYS A 1 288 ? 4.752 2.337 1.563 1.00 86.62 288 LYS A C 1
ATOM 2413 O O . LYS A 1 288 ? 5.144 2.559 0.424 1.00 86.62 288 LYS A O 1
ATOM 2418 N N . THR A 1 289 ? 3.907 1.366 1.863 1.00 85.50 289 THR A N 1
ATOM 2419 C CA . THR A 1 289 ? 3.287 0.460 0.898 1.00 85.50 289 THR A CA 1
ATOM 2420 C C . THR A 1 289 ? 1.770 0.512 1.053 1.00 85.50 289 THR A C 1
ATOM 2422 O O . THR A 1 289 ? 1.245 1.059 2.030 1.00 85.50 289 THR A O 1
ATOM 2425 N N . ASN A 1 290 ? 1.048 -0.026 0.077 1.00 84.88 290 ASN A N 1
ATOM 2426 C CA . ASN A 1 290 ? -0.389 -0.175 0.184 1.00 84.88 290 ASN A CA 1
ATOM 2427 C C . ASN A 1 290 ? -0.700 -1.270 1.211 1.00 84.88 290 ASN A C 1
ATOM 2429 O O . ASN A 1 290 ? -0.316 -2.422 1.036 1.00 84.88 290 ASN A O 1
ATOM 2433 N N . VAL A 1 291 ? -1.418 -0.899 2.271 1.00 84.88 291 VAL A N 1
ATOM 2434 C CA . VAL A 1 291 ? -1.847 -1.807 3.346 1.00 84.88 291 VAL A CA 1
ATOM 2435 C C . VAL A 1 291 ? -2.801 -2.883 2.810 1.00 84.88 291 VAL A C 1
ATOM 2437 O O . VAL A 1 291 ? -2.960 -3.930 3.432 1.00 84.88 291 VAL A O 1
ATOM 2440 N N . ASP A 1 292 ? -3.417 -2.647 1.646 1.00 86.62 292 ASP A N 1
ATOM 2441 C CA . ASP A 1 292 ? -4.266 -3.620 0.965 1.00 86.62 292 ASP A CA 1
ATOM 2442 C C . ASP A 1 292 ? -3.539 -4.644 0.098 1.00 86.62 292 ASP A C 1
ATOM 2444 O O . ASP A 1 292 ? -4.128 -5.677 -0.213 1.00 86.62 292 ASP A O 1
ATOM 2448 N N . GLU A 1 293 ? -2.263 -4.415 -0.198 1.00 87.44 293 GLU A N 1
ATOM 2449 C CA . GLU A 1 293 ? -1.426 -5.331 -0.970 1.00 87.44 293 GLU A CA 1
ATOM 2450 C C . GLU A 1 293 ? -0.587 -6.205 -0.037 1.00 87.44 293 GLU A C 1
ATOM 2452 O O . GLU A 1 293 ? -0.093 -5.721 0.983 1.00 87.44 293 GLU A O 1
ATOM 2457 N N . ASN A 1 294 ? -0.378 -7.474 -0.405 1.00 87.12 294 ASN A N 1
ATOM 2458 C CA . ASN A 1 294 ? 0.309 -8.498 0.401 1.00 87.12 294 ASN A CA 1
ATOM 2459 C C . ASN A 1 294 ? 1.822 -8.248 0.528 1.00 87.12 294 ASN A C 1
ATOM 2461 O O . ASN A 1 294 ? 2.641 -9.039 0.058 1.00 87.12 294 ASN A O 1
ATOM 2465 N N . THR A 1 295 ? 2.192 -7.133 1.145 1.00 89.50 295 THR A N 1
ATOM 2466 C CA . THR A 1 295 ? 3.566 -6.698 1.377 1.00 89.50 295 THR A CA 1
ATOM 2467 C C . THR A 1 295 ? 3.996 -6.975 2.804 1.00 89.50 295 THR A C 1
ATOM 2469 O O . THR A 1 295 ? 3.224 -6.786 3.744 1.00 89.50 295 THR A O 1
ATOM 2472 N N . VAL A 1 296 ? 5.245 -7.413 2.951 1.00 91.31 296 VAL A N 1
ATOM 2473 C CA . VAL A 1 296 ? 5.824 -7.775 4.244 1.00 91.31 296 VAL A CA 1
ATOM 2474 C C . VAL A 1 296 ? 7.058 -6.922 4.502 1.00 91.31 296 VAL A C 1
ATOM 2476 O O . VAL A 1 296 ? 8.001 -6.920 3.711 1.00 91.31 296 VAL A O 1
ATOM 2479 N N . VAL A 1 297 ? 7.075 -6.210 5.624 1.00 91.06 297 VAL A N 1
ATOM 2480 C CA . VAL A 1 297 ? 8.232 -5.453 6.111 1.00 91.06 297 VAL A CA 1
ATOM 2481 C C . VAL A 1 297 ? 8.795 -6.161 7.334 1.00 91.06 297 VAL A C 1
ATOM 2483 O O . VAL A 1 297 ? 8.158 -6.210 8.385 1.00 91.06 297 VAL A O 1
ATOM 2486 N N . GLU A 1 298 ? 10.010 -6.685 7.211 1.00 91.50 298 GLU A N 1
ATOM 2487 C CA . GLU A 1 298 ? 10.732 -7.319 8.309 1.00 91.50 298 GLU A CA 1
ATOM 2488 C C . GLU A 1 298 ? 11.909 -6.443 8.750 1.00 91.50 298 GLU A C 1
ATOM 2490 O O . GLU A 1 298 ? 12.845 -6.197 7.989 1.00 91.50 298 GLU A O 1
ATOM 2495 N N . VAL A 1 299 ? 11.867 -5.982 10.000 1.00 90.81 299 VAL A N 1
ATOM 2496 C CA . VAL A 1 299 ? 12.945 -5.222 10.641 1.00 90.81 299 VAL A CA 1
ATOM 2497 C C . VAL A 1 299 ? 13.668 -6.143 11.617 1.00 90.81 299 VAL A C 1
ATOM 2499 O O . VAL A 1 299 ? 13.097 -6.555 12.632 1.00 90.81 299 VAL A O 1
ATOM 2502 N N . LEU A 1 300 ? 14.913 -6.498 11.299 1.00 87.44 300 LEU A N 1
ATOM 2503 C CA . LEU A 1 300 ? 15.731 -7.401 12.104 1.00 87.44 300 LEU A CA 1
ATOM 2504 C C . LEU A 1 300 ? 16.850 -6.642 12.815 1.00 87.44 300 LEU A C 1
ATOM 2506 O O . LEU A 1 300 ? 17.932 -6.458 12.255 1.00 87.44 300 LEU A O 1
ATOM 2510 N N . TYR A 1 301 ? 16.607 -6.272 14.071 1.00 85.31 301 TYR A N 1
ATOM 2511 C CA . TYR A 1 301 ? 17.568 -5.529 14.872 1.00 85.31 301 TYR A CA 1
ATOM 2512 C C . TYR A 1 301 ? 17.776 -6.176 16.245 1.00 85.31 301 TYR A C 1
ATOM 2514 O O . TYR A 1 301 ? 16.868 -6.262 17.067 1.00 85.31 301 TYR A O 1
ATOM 2522 N N . ASN A 1 302 ? 18.992 -6.653 16.503 1.00 74.50 302 ASN A N 1
ATOM 2523 C CA . ASN A 1 302 ? 19.295 -7.413 17.719 1.00 74.50 302 ASN A CA 1
ATOM 2524 C C . ASN A 1 302 ? 19.950 -6.570 18.829 1.00 74.50 302 ASN A C 1
ATOM 2526 O O . ASN A 1 302 ? 20.295 -7.128 19.869 1.00 74.50 302 ASN A O 1
ATOM 2530 N N . ASP A 1 303 ? 20.143 -5.262 18.631 1.00 76.31 303 ASP A N 1
ATOM 2531 C CA . ASP A 1 303 ? 20.698 -4.392 19.673 1.00 76.31 303 ASP A CA 1
ATOM 2532 C C . ASP A 1 303 ? 19.634 -4.091 20.744 1.00 76.31 303 ASP A C 1
ATOM 2534 O O . ASP A 1 303 ? 18.465 -3.848 20.443 1.00 76.31 303 ASP A O 1
ATOM 2538 N N . VAL A 1 304 ? 20.043 -4.143 22.010 1.00 69.81 304 VAL A N 1
ATOM 2539 C CA . VAL A 1 304 ? 19.180 -3.906 23.177 1.00 69.81 304 VAL A CA 1
ATOM 2540 C C . VAL A 1 304 ? 19.115 -2.413 23.526 1.00 69.81 304 VAL A C 1
ATOM 2542 O O . VAL A 1 304 ? 18.184 -1.978 24.202 1.00 69.81 304 VAL A O 1
ATOM 2545 N N . ILE A 1 305 ? 20.107 -1.635 23.087 1.00 74.94 305 ILE A N 1
ATOM 2546 C CA . ILE A 1 305 ? 20.263 -0.212 23.396 1.00 74.94 305 ILE A CA 1
ATOM 2547 C C . ILE A 1 305 ? 19.558 0.646 22.345 1.00 74.94 305 ILE A C 1
ATOM 2549 O O . ILE A 1 305 ? 18.891 1.620 22.692 1.00 74.94 305 ILE A O 1
ATOM 2553 N N . GLU A 1 306 ? 19.715 0.301 21.068 1.00 82.69 306 GLU A N 1
ATOM 2554 C CA . GLU A 1 306 ? 19.145 1.065 19.961 1.00 82.69 306 GLU A CA 1
ATOM 2555 C C . GLU A 1 306 ? 17.772 0.537 19.510 1.00 82.69 306 GLU A C 1
ATOM 2557 O O . GLU A 1 306 ? 17.490 -0.661 19.522 1.00 82.69 306 GLU A O 1
ATOM 2562 N N . ASP A 1 307 ? 16.909 1.452 19.064 1.00 88.12 307 ASP A N 1
ATOM 2563 C CA . ASP A 1 307 ? 15.607 1.094 18.500 1.00 88.12 307 ASP A CA 1
ATOM 2564 C C . ASP A 1 307 ? 15.763 0.499 17.092 1.00 88.12 307 ASP A C 1
ATOM 2566 O O . ASP A 1 307 ? 16.469 1.049 16.243 1.00 88.12 307 ASP A O 1
ATOM 2570 N N . ALA A 1 308 ? 15.018 -0.569 16.805 1.00 90.25 308 ALA A N 1
ATOM 2571 C CA . ALA A 1 308 ? 14.878 -1.140 15.465 1.00 90.25 308 ALA A CA 1
ATOM 2572 C C . ALA A 1 308 ? 14.205 -0.157 14.497 1.00 90.25 308 ALA A C 1
ATOM 2574 O O . ALA A 1 308 ? 14.517 -0.125 13.308 1.00 90.25 308 ALA A O 1
ATOM 2575 N N . VAL A 1 309 ? 13.287 0.661 15.018 1.00 91.44 309 VAL A N 1
ATOM 2576 C CA . VAL A 1 309 ? 12.640 1.755 14.289 1.00 91.44 309 VAL A CA 1
ATOM 2577 C C . VAL A 1 309 ? 12.859 3.041 15.074 1.00 91.44 309 VAL A C 1
ATOM 2579 O O . VAL A 1 309 ? 12.299 3.204 16.161 1.00 91.44 309 VAL A O 1
ATOM 2582 N N . LYS A 1 310 ? 13.684 3.951 14.546 1.00 90.31 310 LYS A N 1
ATOM 2583 C CA . LYS A 1 310 ? 14.053 5.179 15.261 1.00 90.31 310 LYS A CA 1
ATOM 2584 C C . LYS A 1 310 ? 12.876 6.147 15.383 1.00 90.31 310 LYS A C 1
ATOM 2586 O O . LYS A 1 310 ? 11.973 6.203 14.552 1.00 90.31 310 LYS A O 1
ATOM 2591 N N . SER A 1 311 ? 12.918 6.939 16.450 1.00 89.31 311 SER A N 1
ATOM 2592 C CA . SER A 1 311 ? 11.964 8.022 16.706 1.00 89.31 311 SER A CA 1
ATOM 2593 C C . SER A 1 311 ? 12.009 9.099 15.611 1.00 89.31 311 SER A C 1
ATOM 2595 O O . SER A 1 311 ? 13.082 9.394 15.083 1.00 89.31 311 SER A O 1
ATOM 2597 N N . GLY A 1 312 ? 10.880 9.761 15.338 1.00 82.06 312 GLY A N 1
ATOM 2598 C CA . GLY A 1 312 ? 10.824 10.946 14.473 1.00 82.06 312 GLY A CA 1
ATOM 2599 C C . GLY A 1 312 ? 9.881 10.803 13.277 1.00 82.06 312 GLY A C 1
ATOM 2600 O O . GLY A 1 312 ? 8.779 10.288 13.410 1.00 82.06 312 GLY A O 1
ATOM 2601 N N . ILE A 1 313 ? 10.306 11.308 12.113 1.00 78.81 313 ILE A N 1
ATOM 2602 C CA . ILE A 1 313 ? 9.495 11.394 10.876 1.00 78.81 313 ILE A CA 1
ATOM 2603 C C . ILE A 1 313 ? 9.373 10.027 10.163 1.00 78.81 313 ILE A C 1
ATOM 2605 O O . ILE A 1 313 ? 8.578 9.857 9.242 1.00 78.81 313 ILE A O 1
ATOM 2609 N N . VAL A 1 314 ? 10.142 9.032 10.603 1.00 82.75 314 VAL A N 1
ATOM 2610 C CA . VAL A 1 314 ? 10.273 7.716 9.972 1.00 82.75 314 VAL A CA 1
ATOM 2611 C C . VAL A 1 314 ? 9.086 6.825 10.312 1.00 82.75 314 VAL A C 1
ATOM 2613 O O . VAL A 1 314 ? 9.033 6.286 11.409 1.00 82.75 314 VAL A O 1
ATOM 2616 N N . ASN A 1 315 ? 8.166 6.618 9.374 1.00 89.25 315 ASN A N 1
ATOM 2617 C CA . ASN A 1 315 ? 6.967 5.801 9.581 1.00 89.25 315 ASN A CA 1
ATOM 2618 C C . ASN A 1 315 ? 7.034 4.491 8.785 1.00 89.25 315 ASN A C 1
ATOM 2620 O O . ASN A 1 315 ? 7.690 4.428 7.742 1.00 89.25 315 ASN A O 1
ATOM 2624 N N . ILE A 1 316 ? 6.299 3.472 9.238 1.00 90.94 316 ILE A N 1
ATOM 2625 C CA . ILE A 1 316 ? 6.112 2.219 8.492 1.00 90.94 316 ILE A CA 1
ATOM 2626 C C . ILE A 1 316 ? 4.625 2.020 8.210 1.00 90.94 316 ILE A C 1
ATOM 2628 O O . ILE A 1 316 ? 3.802 2.063 9.126 1.00 90.94 316 ILE A O 1
ATOM 2632 N N . GLN A 1 317 ? 4.296 1.791 6.941 1.00 92.62 317 GLN A N 1
ATOM 2633 C CA . GLN A 1 317 ? 2.959 1.460 6.471 1.00 92.62 317 GLN A CA 1
ATOM 2634 C C . GLN A 1 317 ? 3.019 0.254 5.525 1.00 92.62 317 GLN A C 1
ATOM 2636 O O . GLN A 1 317 ? 3.616 0.352 4.451 1.00 92.62 317 GLN A O 1
ATOM 2641 N N . SER A 1 318 ? 2.427 -0.879 5.914 1.00 92.00 318 SER A N 1
ATOM 2642 C CA . SER A 1 318 ? 2.397 -2.103 5.091 1.00 92.00 318 SER A CA 1
ATOM 2643 C C . SER A 1 318 ? 1.320 -3.095 5.514 1.00 92.00 318 SER A C 1
ATOM 2645 O O . SER A 1 318 ? 0.702 -2.891 6.548 1.00 92.00 318 SER A O 1
ATOM 2647 N N . SER A 1 319 ? 1.037 -4.136 4.726 1.00 93.12 319 SER A N 1
ATOM 2648 C CA . SER A 1 319 ? 0.085 -5.173 5.155 1.00 93.12 319 SER A CA 1
ATOM 2649 C C . SER A 1 319 ? 0.616 -5.894 6.390 1.00 93.12 319 SER A C 1
ATOM 2651 O O . SER A 1 319 ? -0.045 -5.907 7.429 1.00 93.12 319 SER A O 1
ATOM 2653 N N . ASP A 1 320 ? 1.840 -6.404 6.317 1.00 94.19 320 ASP A N 1
ATOM 2654 C CA . ASP A 1 320 ? 2.442 -7.208 7.371 1.00 94.19 320 ASP A CA 1
ATOM 2655 C C . ASP A 1 320 ? 3.749 -6.565 7.829 1.00 94.19 320 ASP A C 1
ATOM 2657 O O . ASP A 1 320 ? 4.655 -6.318 7.036 1.00 94.19 320 ASP A O 1
ATOM 2661 N N . VAL A 1 321 ? 3.863 -6.275 9.124 1.00 94.62 321 VAL A N 1
ATOM 2662 C CA . VAL A 1 321 ? 5.051 -5.643 9.709 1.00 94.62 321 VAL A CA 1
ATOM 2663 C C . VAL A 1 321 ? 5.551 -6.490 10.869 1.00 94.62 321 VAL A C 1
ATOM 2665 O O . VAL A 1 321 ? 4.856 -6.659 11.870 1.00 94.62 321 VAL A O 1
ATOM 2668 N N . LYS A 1 322 ? 6.783 -6.989 10.758 1.00 94.88 322 LYS A N 1
ATOM 2669 C CA . LYS A 1 322 ? 7.453 -7.773 11.801 1.00 94.88 322 LYS A CA 1
ATOM 2670 C C . LYS A 1 322 ? 8.702 -7.048 12.272 1.00 94.88 322 LYS A C 1
ATOM 2672 O O . LYS A 1 322 ? 9.630 -6.822 11.501 1.00 94.88 322 LYS A O 1
ATOM 2677 N N . ILE A 1 323 ? 8.749 -6.712 13.554 1.00 94.75 323 ILE A N 1
ATOM 2678 C CA . ILE A 1 323 ? 9.839 -5.961 14.173 1.00 94.75 323 ILE A CA 1
ATOM 2679 C C . ILE A 1 323 ? 10.455 -6.819 15.274 1.00 94.75 323 ILE A C 1
ATOM 2681 O O . ILE A 1 323 ? 9.861 -7.058 16.331 1.00 94.75 323 ILE A O 1
ATOM 2685 N N . ARG A 1 324 ? 11.688 -7.269 15.039 1.00 92.56 324 ARG A N 1
ATOM 2686 C CA . ARG A 1 324 ? 12.547 -7.829 16.082 1.00 92.56 324 ARG A CA 1
ATOM 2687 C C . ARG A 1 324 ? 13.376 -6.681 16.642 1.00 92.56 324 ARG A C 1
ATOM 2689 O O . ARG A 1 324 ? 14.332 -6.276 16.000 1.00 92.56 324 ARG A O 1
ATOM 2696 N N . GLY A 1 325 ? 12.949 -6.132 17.778 1.00 91.00 325 GLY A N 1
ATOM 2697 C CA . GLY A 1 325 ? 13.610 -5.021 18.470 1.00 91.00 325 GLY A CA 1
ATOM 2698 C C . GLY A 1 325 ? 12.627 -3.945 18.942 1.00 91.00 325 GLY A C 1
ATOM 2699 O O . GLY A 1 325 ? 11.409 -4.101 18.811 1.00 91.00 325 GLY A O 1
ATOM 2700 N N . SER A 1 326 ? 13.155 -2.888 19.559 1.00 93.75 326 SER A N 1
ATOM 2701 C CA . SER A 1 326 ? 12.359 -1.799 20.145 1.00 93.75 326 SER A CA 1
ATOM 2702 C C . SER A 1 326 ? 11.904 -0.775 19.104 1.00 93.75 326 SER A C 1
ATOM 2704 O O . SER A 1 326 ? 12.518 -0.615 18.050 1.00 93.75 326 SER A O 1
ATOM 2706 N N . VAL A 1 327 ? 10.797 -0.094 19.392 1.00 95.00 327 VAL A N 1
ATOM 2707 C CA . VAL A 1 327 ? 10.182 0.907 18.513 1.00 95.00 327 VAL A CA 1
ATOM 2708 C C . VAL A 1 327 ? 10.184 2.255 19.219 1.00 95.00 327 VAL A C 1
ATOM 2710 O O . VAL A 1 327 ? 9.585 2.398 20.287 1.00 95.00 327 VAL A O 1
ATOM 2713 N N . GLY A 1 328 ? 10.800 3.251 18.587 1.00 93.88 328 GLY A N 1
ATOM 2714 C CA . GLY A 1 328 ? 10.862 4.623 19.071 1.00 93.88 328 GLY A CA 1
ATOM 2715 C C . GLY A 1 328 ? 9.523 5.372 19.014 1.00 93.88 328 GLY A C 1
ATOM 2716 O O . GLY A 1 328 ? 8.451 4.822 18.762 1.00 93.88 328 GLY A O 1
ATOM 2717 N N . ALA A 1 329 ? 9.567 6.680 19.268 1.00 94.38 329 ALA A N 1
ATOM 2718 C CA . ALA A 1 329 ? 8.433 7.588 19.122 1.00 94.38 329 ALA A CA 1
ATOM 2719 C C . ALA A 1 329 ? 8.098 7.805 17.636 1.00 94.38 329 ALA A C 1
ATOM 2721 O O . ALA A 1 329 ? 8.567 8.771 17.030 1.00 94.38 329 ALA A O 1
ATOM 2722 N N . THR A 1 330 ? 7.322 6.893 17.054 1.00 93.62 330 THR A N 1
ATOM 2723 C CA . THR A 1 330 ? 6.922 6.949 15.645 1.00 93.62 330 THR A CA 1
ATOM 2724 C C . THR A 1 330 ? 5.526 6.366 15.394 1.00 93.62 330 THR A C 1
ATOM 2726 O O . THR A 1 330 ? 4.914 5.807 16.311 1.00 93.62 330 THR A O 1
ATOM 2729 N N . LYS A 1 331 ? 5.036 6.500 14.152 1.00 95.38 331 LYS A N 1
ATOM 2730 C CA . LYS A 1 331 ? 3.786 5.918 13.672 1.00 95.38 331 LYS A CA 1
ATOM 2731 C C . LYS A 1 331 ? 4.006 4.612 12.919 1.00 95.38 331 LYS A C 1
ATOM 2733 O O . LYS A 1 331 ? 4.810 4.543 11.985 1.00 95.38 331 LYS A O 1
ATOM 2738 N N . LEU A 1 332 ? 3.224 3.603 13.285 1.00 95.88 332 LEU A N 1
ATOM 2739 C CA . LEU A 1 332 ? 3.157 2.319 12.590 1.00 95.88 332 LEU A CA 1
ATOM 2740 C C . LEU A 1 332 ? 1.716 2.050 12.158 1.00 95.88 332 LEU A C 1
ATOM 2742 O O . LEU A 1 332 ? 0.800 2.158 12.971 1.00 95.88 332 LEU A O 1
ATOM 2746 N N . ASN A 1 333 ? 1.519 1.687 10.892 1.00 96.12 333 ASN A N 1
ATOM 2747 C CA . ASN A 1 333 ? 0.214 1.317 10.351 1.00 96.12 333 ASN A CA 1
ATOM 2748 C C . ASN A 1 333 ? 0.312 -0.018 9.603 1.00 96.12 333 ASN A C 1
ATOM 2750 O O . ASN A 1 333 ? 0.991 -0.087 8.577 1.00 96.12 333 ASN A O 1
ATOM 2754 N N . ALA A 1 334 ? -0.349 -1.067 10.097 1.00 94.50 334 ALA A N 1
ATOM 2755 C CA . ALA A 1 334 ? -0.316 -2.368 9.429 1.00 94.50 334 ALA A CA 1
ATOM 2756 C C . ALA A 1 334 ? -1.588 -3.203 9.571 1.00 94.50 334 ALA A C 1
ATOM 2758 O O . ALA A 1 334 ? -2.292 -3.081 10.563 1.00 94.50 334 ALA A O 1
ATOM 2759 N N . LYS A 1 335 ? -1.891 -4.117 8.640 1.00 92.81 335 LYS A N 1
ATOM 2760 C CA . LYS A 1 335 ? -2.959 -5.107 8.890 1.00 92.81 335 LYS A CA 1
ATOM 2761 C C . LYS A 1 335 ? -2.542 -6.047 10.008 1.00 92.81 335 LYS A C 1
ATOM 2763 O O . LYS A 1 335 ? -3.269 -6.153 10.992 1.00 92.81 335 LYS A O 1
ATOM 2768 N N . ASN A 1 336 ? -1.374 -6.664 9.888 1.00 93.81 336 ASN A N 1
ATOM 2769 C CA . ASN A 1 336 ? -0.814 -7.542 10.906 1.00 93.81 336 ASN A CA 1
ATOM 2770 C C . ASN A 1 336 ? 0.513 -6.967 11.401 1.00 93.81 336 ASN A C 1
ATOM 2772 O O . ASN A 1 336 ? 1.421 -6.695 10.615 1.00 93.81 336 ASN A O 1
ATOM 2776 N N . LEU A 1 337 ? 0.620 -6.773 12.711 1.00 95.12 337 LEU A N 1
ATOM 2777 C CA . LEU A 1 337 ? 1.788 -6.189 13.351 1.00 95.12 337 LEU A CA 1
ATOM 2778 C C . LEU A 1 337 ? 2.343 -7.129 14.417 1.00 95.12 337 LEU A C 1
ATOM 2780 O O . LEU A 1 337 ? 1.626 -7.529 15.330 1.00 95.12 337 LEU A O 1
ATOM 2784 N N . GLU A 1 338 ? 3.639 -7.409 14.350 1.00 95.44 338 GLU A N 1
ATOM 2785 C CA . GLU A 1 338 ? 4.362 -8.179 15.356 1.00 95.44 338 GLU A CA 1
ATOM 2786 C C . GLU A 1 338 ? 5.564 -7.374 15.863 1.00 95.44 338 GLU A C 1
ATOM 2788 O O . GLU A 1 338 ? 6.485 -7.075 15.107 1.00 95.44 338 GLU A O 1
ATOM 2793 N N . ILE A 1 339 ? 5.583 -7.031 17.153 1.00 95.31 339 ILE A N 1
ATOM 2794 C CA . ILE A 1 339 ? 6.697 -6.325 17.801 1.00 95.31 339 ILE A CA 1
ATOM 2795 C C . ILE A 1 339 ? 7.240 -7.184 18.942 1.00 95.31 339 ILE A C 1
ATOM 2797 O O . ILE A 1 339 ? 6.602 -7.337 19.986 1.00 95.31 339 ILE A O 1
ATOM 2801 N N . LYS A 1 340 ? 8.456 -7.715 18.777 1.00 93.75 340 LYS A N 1
ATOM 2802 C CA . LYS A 1 340 ? 9.131 -8.535 19.804 1.00 93.75 340 LYS A CA 1
ATOM 2803 C C . LYS A 1 340 ? 9.935 -7.728 20.829 1.00 93.75 340 LYS A C 1
ATOM 2805 O O . LYS A 1 340 ? 10.496 -8.327 21.746 1.00 93.75 340 LYS A O 1
ATOM 2810 N N . GLY A 1 341 ? 10.010 -6.405 20.688 1.00 92.31 341 GLY A N 1
ATOM 2811 C CA . GLY A 1 341 ? 10.679 -5.509 21.638 1.00 92.31 341 GLY A CA 1
ATOM 2812 C C . GLY A 1 341 ? 9.722 -4.634 22.448 1.00 92.31 341 GLY A C 1
ATOM 2813 O O . GLY A 1 341 ? 8.587 -5.022 22.737 1.00 92.31 341 GLY A O 1
ATOM 2814 N N . VAL A 1 342 ? 10.213 -3.455 22.840 1.00 94.44 342 VAL A N 1
ATOM 2815 C CA . VAL A 1 342 ? 9.484 -2.476 23.658 1.00 94.44 342 VAL A CA 1
ATOM 2816 C C . VAL A 1 342 ? 9.058 -1.296 22.793 1.00 94.44 342 VAL A C 1
ATOM 2818 O O . VAL A 1 342 ? 9.865 -0.775 22.027 1.00 94.44 342 VAL A O 1
ATOM 2821 N N . THR A 1 343 ? 7.814 -0.835 22.925 1.00 96.31 343 THR A N 1
ATOM 2822 C CA . THR A 1 343 ? 7.386 0.410 22.273 1.00 96.31 343 THR A CA 1
ATOM 2823 C C . THR A 1 343 ? 7.628 1.623 23.166 1.00 96.31 343 THR A C 1
ATOM 2825 O O . THR A 1 343 ? 7.470 1.575 24.388 1.00 96.31 343 THR A O 1
ATOM 2828 N N . HIS A 1 344 ? 7.981 2.750 22.557 1.00 95.75 344 HIS A N 1
ATOM 2829 C CA . HIS A 1 344 ? 8.136 4.017 23.255 1.00 95.75 344 HIS A CA 1
ATOM 2830 C C . HIS A 1 344 ? 6.777 4.602 23.684 1.00 95.75 344 HIS A C 1
ATOM 2832 O O . HIS A 1 344 ? 5.760 4.408 23.017 1.00 95.75 344 HIS A O 1
ATOM 2838 N N . LYS A 1 345 ? 6.752 5.412 24.754 1.00 95.19 345 LYS A N 1
ATOM 2839 C CA . LYS A 1 345 ? 5.525 6.036 25.304 1.00 95.19 345 LYS A CA 1
ATOM 2840 C C . LYS A 1 345 ? 4.770 6.953 24.335 1.00 95.19 345 LYS A C 1
ATOM 2842 O O . LYS A 1 345 ? 3.585 7.201 24.500 1.00 95.19 345 LYS A O 1
ATOM 2847 N N . LYS A 1 346 ? 5.480 7.482 23.339 1.00 95.19 346 LYS A N 1
ATOM 2848 C CA . LYS A 1 346 ? 4.942 8.352 22.279 1.00 95.19 346 LYS A CA 1
ATOM 2849 C C . LYS A 1 346 ? 4.751 7.627 20.938 1.00 95.19 346 LYS A C 1
ATOM 2851 O O . LYS A 1 346 ? 4.596 8.296 19.925 1.00 95.19 346 LYS A O 1
ATOM 2856 N N . SER A 1 347 ? 4.850 6.296 20.913 1.00 96.12 347 SER A N 1
ATOM 2857 C CA . SER A 1 347 ? 4.508 5.521 19.713 1.00 96.12 347 SER A CA 1
ATOM 2858 C C . SER A 1 347 ? 3.000 5.567 19.469 1.00 96.12 347 SER A C 1
ATOM 2860 O O . SER A 1 347 ? 2.219 5.568 20.422 1.00 96.12 347 SER A O 1
ATOM 2862 N N . ASP A 1 348 ? 2.619 5.629 18.199 1.00 96.44 348 ASP A N 1
ATOM 2863 C CA . ASP A 1 348 ? 1.234 5.709 17.734 1.00 96.44 348 ASP A CA 1
ATOM 2864 C C . ASP A 1 348 ? 1.013 4.596 16.706 1.00 96.44 348 ASP A C 1
ATOM 2866 O O . ASP A 1 348 ? 1.559 4.615 15.602 1.00 96.44 348 ASP A O 1
ATOM 2870 N N . ILE A 1 349 ? 0.308 3.551 17.124 1.00 97.50 349 ILE A N 1
ATOM 2871 C CA . ILE A 1 349 ? 0.221 2.298 16.386 1.00 97.50 349 ILE A CA 1
ATOM 2872 C C . ILE A 1 349 ? -1.230 2.057 15.991 1.00 97.50 349 ILE A C 1
ATOM 2874 O O . ILE A 1 349 ? -2.114 2.002 16.842 1.00 97.50 349 ILE A O 1
ATOM 2878 N N . THR A 1 350 ? -1.470 1.854 14.700 1.00 97.25 350 THR A N 1
ATOM 2879 C CA . THR A 1 350 ? -2.766 1.427 14.168 1.00 97.25 350 THR A CA 1
ATOM 2880 C C . THR A 1 350 ? -2.611 0.074 13.496 1.00 97.25 350 THR A C 1
ATOM 2882 O O . THR A 1 350 ? -1.688 -0.122 12.702 1.00 97.25 350 THR A O 1
ATOM 2885 N N . SER A 1 351 ? -3.495 -0.875 13.801 1.00 95.31 351 SER A N 1
ATOM 2886 C CA . SER A 1 351 ? -3.486 -2.148 13.079 1.00 95.31 351 SER A CA 1
ATOM 2887 C C . SER A 1 351 ? -4.826 -2.865 13.019 1.00 95.31 351 SER A C 1
ATOM 2889 O O . SER A 1 351 ? -5.766 -2.474 13.695 1.00 95.31 351 SER A O 1
ATOM 2891 N N . LYS A 1 352 ? -4.948 -3.933 12.225 1.00 93.50 352 LYS A N 1
ATOM 2892 C CA . LYS A 1 352 ? -6.088 -4.851 12.374 1.00 93.50 352 LYS A CA 1
ATOM 2893 C C . LYS A 1 352 ? -5.807 -5.862 13.485 1.00 93.50 352 LYS A C 1
ATOM 2895 O O . LYS A 1 352 ? -6.602 -5.983 14.415 1.00 93.50 352 LYS A O 1
ATOM 2900 N N . ASN A 1 353 ? -4.662 -6.530 13.411 1.00 93.50 353 ASN A N 1
ATOM 2901 C CA . ASN A 1 353 ? -4.172 -7.489 14.391 1.00 93.50 353 ASN A CA 1
ATOM 2902 C C . ASN A 1 353 ? -2.788 -7.052 14.886 1.00 93.50 353 ASN A C 1
ATOM 2904 O O . ASN A 1 353 ? -1.904 -6.792 14.069 1.00 93.50 353 ASN A O 1
ATOM 2908 N N . ALA A 1 354 ? -2.583 -7.010 16.203 1.00 95.12 354 ALA A N 1
ATOM 2909 C CA . ALA A 1 354 ? -1.293 -6.672 16.801 1.00 95.12 354 ALA A CA 1
ATOM 2910 C C . ALA A 1 354 ? -0.867 -7.670 17.877 1.00 95.12 354 ALA A C 1
ATOM 2912 O O . ALA A 1 354 ? -1.591 -7.898 18.846 1.00 95.12 354 ALA A O 1
ATOM 2913 N N . TYR A 1 355 ? 0.360 -8.164 17.747 1.00 95.31 355 TYR A N 1
ATOM 2914 C CA . TYR A 1 355 ? 1.136 -8.790 18.807 1.00 95.31 355 TYR A CA 1
ATOM 2915 C C . TYR A 1 355 ? 2.248 -7.834 19.249 1.00 95.31 355 TYR A C 1
ATOM 2917 O O . TYR A 1 355 ? 3.071 -7.407 18.435 1.00 95.31 355 TYR A O 1
ATOM 2925 N N . ILE A 1 356 ? 2.311 -7.510 20.541 1.00 95.94 356 ILE A N 1
ATOM 2926 C CA . ILE A 1 356 ? 3.383 -6.676 21.102 1.00 95.94 356 ILE A CA 1
ATOM 2927 C C . ILE A 1 356 ? 3.895 -7.292 22.401 1.00 95.94 356 ILE A C 1
ATOM 2929 O O . ILE A 1 356 ? 3.138 -7.516 23.342 1.00 95.94 356 ILE A O 1
ATOM 2933 N N . LYS A 1 357 ? 5.207 -7.505 22.502 1.00 95.50 357 LYS A N 1
ATOM 2934 C CA . LYS A 1 357 ? 5.820 -8.010 23.735 1.00 95.50 357 LYS A CA 1
ATOM 2935 C C . LYS A 1 357 ? 5.661 -7.022 24.895 1.00 95.50 357 LYS A C 1
ATOM 2937 O O . LYS A 1 357 ? 5.076 -7.371 25.917 1.00 95.50 357 LYS A O 1
ATOM 2942 N N . THR A 1 358 ? 6.140 -5.786 24.741 1.00 96.94 358 THR A N 1
ATOM 2943 C CA . THR A 1 358 ? 5.956 -4.738 25.757 1.00 96.94 358 THR A CA 1
ATOM 2944 C C . THR A 1 358 ? 5.464 -3.446 25.123 1.00 96.94 358 THR A C 1
ATOM 2946 O O . THR A 1 358 ? 6.174 -2.826 24.332 1.00 96.94 358 THR A O 1
ATOM 2949 N N . HIS A 1 359 ? 4.261 -3.011 25.489 1.00 98.00 359 HIS A N 1
ATOM 2950 C CA . HIS A 1 359 ? 3.636 -1.817 24.927 1.00 98.00 359 HIS A CA 1
ATOM 2951 C C . HIS A 1 359 ? 3.542 -0.690 25.956 1.00 98.00 359 HIS A C 1
ATOM 2953 O O . HIS A 1 359 ? 3.018 -0.899 27.052 1.00 98.00 359 HIS A O 1
ATOM 2959 N N . LYS A 1 360 ? 4.010 0.508 25.581 1.00 97.44 360 LYS A N 1
ATOM 2960 C CA . LYS A 1 360 ? 3.943 1.725 26.416 1.00 97.44 360 LYS A CA 1
ATOM 2961 C C . LYS A 1 360 ? 3.262 2.920 25.755 1.00 97.44 360 LYS A C 1
ATOM 2963 O O . LYS A 1 360 ? 3.100 3.953 26.397 1.00 97.44 360 LYS A O 1
ATOM 2968 N N . GLY A 1 361 ? 2.941 2.809 24.467 1.00 96.69 361 GLY A N 1
ATOM 2969 C CA . GLY A 1 361 ? 2.421 3.903 23.646 1.00 96.69 361 GLY A CA 1
ATOM 2970 C C . GLY A 1 361 ? 0.904 3.899 23.518 1.00 96.69 361 GLY A C 1
ATOM 2971 O O . GLY A 1 361 ? 0.189 3.489 24.433 1.00 96.69 361 GLY A O 1
ATOM 2972 N N . PHE A 1 362 ? 0.431 4.371 22.367 1.00 97.69 362 PHE A N 1
ATOM 2973 C CA . PHE A 1 362 ? -0.959 4.272 21.940 1.00 97.69 362 PHE A CA 1
ATOM 2974 C C . PHE A 1 362 ? -1.111 3.173 20.881 1.00 97.69 362 PHE A C 1
ATOM 2976 O O . PHE A 1 362 ? -0.307 3.093 19.950 1.00 97.69 362 PHE A O 1
ATOM 2983 N N . LEU A 1 363 ? -2.145 2.344 21.024 1.00 97.69 363 LEU A N 1
ATOM 2984 C CA . LEU A 1 363 ? -2.507 1.292 20.078 1.00 97.69 363 LEU A CA 1
ATOM 2985 C C . LEU A 1 363 ? -4.012 1.311 19.799 1.00 97.69 363 LEU A C 1
ATOM 2987 O O . LEU A 1 363 ? -4.818 1.157 20.720 1.00 97.69 363 LEU A O 1
ATOM 2991 N N . GLU A 1 364 ? -4.380 1.410 18.524 1.00 97.38 364 GLU A N 1
ATOM 2992 C CA . GLU A 1 364 ? -5.749 1.236 18.034 1.00 97.38 364 GLU A CA 1
ATOM 2993 C C . GLU A 1 364 ? -5.829 0.037 17.078 1.00 97.38 364 GLU A C 1
ATOM 2995 O O . GLU A 1 364 ? -5.109 -0.003 16.078 1.00 97.38 364 GLU A O 1
ATOM 3000 N N . ALA A 1 365 ? -6.662 -0.968 17.389 1.00 95.50 365 ALA A N 1
ATOM 3001 C CA . ALA A 1 365 ? -6.780 -2.158 16.535 1.00 95.50 365 ALA A CA 1
ATOM 3002 C C . ALA A 1 365 ? -8.095 -2.948 16.641 1.00 95.50 365 ALA A C 1
ATOM 3004 O O . ALA A 1 365 ? -8.930 -2.684 17.500 1.00 95.50 365 ALA A O 1
ATOM 3005 N N . GLU A 1 366 ? -8.313 -3.958 15.789 1.00 94.19 366 GLU A N 1
ATOM 3006 C CA . GLU A 1 366 ? -9.426 -4.899 15.993 1.00 94.19 366 GLU A CA 1
ATOM 3007 C C . GLU A 1 366 ? -9.073 -5.937 17.064 1.00 94.19 366 GLU A C 1
ATOM 3009 O O . GLU A 1 366 ? -9.806 -6.071 18.047 1.00 94.19 366 GLU A O 1
ATOM 3014 N N . ASN A 1 367 ? -7.947 -6.636 16.905 1.00 94.19 367 ASN A N 1
ATOM 3015 C CA . ASN A 1 367 ? -7.502 -7.700 17.802 1.00 94.19 367 ASN A CA 1
ATOM 3016 C C . ASN A 1 367 ? -6.093 -7.409 18.323 1.00 94.19 367 ASN A C 1
ATOM 3018 O O . ASN A 1 367 ? -5.174 -7.150 17.550 1.00 94.19 367 ASN A O 1
ATOM 3022 N N . VAL A 1 368 ? -5.925 -7.455 19.642 1.00 95.62 368 VAL A N 1
ATOM 3023 C CA . VAL A 1 368 ? -4.678 -7.085 20.315 1.00 95.62 368 VAL A CA 1
ATOM 3024 C C . VAL A 1 368 ? -4.259 -8.175 21.285 1.00 95.62 368 VAL A C 1
ATOM 3026 O O . VAL A 1 368 ? -5.047 -8.566 22.146 1.00 95.62 368 VAL A O 1
ATOM 3029 N N . TYR A 1 369 ? -2.998 -8.581 21.202 1.00 95.56 369 TYR A N 1
ATOM 3030 C CA . TYR A 1 369 ? -2.322 -9.407 22.189 1.00 95.56 369 TYR A CA 1
ATOM 3031 C C . TYR A 1 369 ? -1.066 -8.694 22.691 1.00 95.56 369 TYR A C 1
ATOM 3033 O O . TYR A 1 369 ? -0.188 -8.324 21.908 1.00 95.56 369 TYR A O 1
ATOM 3041 N N . ILE A 1 370 ? -0.972 -8.505 24.007 1.00 96.88 370 ILE A N 1
ATOM 3042 C CA . ILE A 1 370 ? 0.176 -7.853 24.642 1.00 96.88 370 ILE A CA 1
ATOM 3043 C C . ILE A 1 370 ? 0.679 -8.700 25.808 1.00 96.88 370 ILE A C 1
ATOM 3045 O O . ILE A 1 370 ? -0.088 -9.040 26.708 1.00 96.88 370 ILE A O 1
ATOM 3049 N N . GLU A 1 371 ? 1.978 -9.008 25.846 1.00 96.31 371 GLU A N 1
ATOM 3050 C CA . GLU A 1 371 ? 2.531 -9.712 27.011 1.00 96.31 371 GLU A CA 1
ATOM 3051 C C . GLU A 1 371 ? 2.635 -8.779 28.225 1.00 96.31 371 GLU A C 1
ATOM 3053 O O . GLU A 1 371 ? 2.172 -9.120 29.310 1.00 96.31 371 GLU A O 1
ATOM 3058 N N . ASN A 1 372 ? 3.193 -7.580 28.046 1.00 97.94 372 ASN A N 1
ATOM 3059 C CA . ASN A 1 372 ? 3.350 -6.585 29.107 1.00 97.94 372 ASN A CA 1
ATOM 3060 C C . ASN A 1 372 ? 2.839 -5.218 28.645 1.00 97.94 372 ASN A C 1
ATOM 3062 O O . ASN A 1 372 ? 3.457 -4.544 27.820 1.00 97.94 372 ASN A O 1
ATOM 3066 N N . LEU A 1 373 ? 1.697 -4.797 29.176 1.00 98.38 373 LEU A N 1
ATOM 3067 C CA . LEU A 1 373 ? 1.147 -3.470 28.948 1.00 98.38 373 LEU A CA 1
ATOM 3068 C C . LEU A 1 373 ? 1.537 -2.564 30.121 1.00 98.38 373 LEU A C 1
ATOM 3070 O O . LEU A 1 373 ? 1.037 -2.744 31.230 1.00 98.38 373 LEU A O 1
ATOM 3074 N N . GLU A 1 374 ? 2.422 -1.600 29.870 1.00 97.06 374 GLU A N 1
ATOM 3075 C CA . GLU A 1 374 ? 3.022 -0.730 30.890 1.00 97.06 374 GLU A CA 1
ATOM 3076 C C . GLU A 1 374 ? 2.824 0.741 30.523 1.00 97.06 374 GLU A C 1
ATOM 3078 O O . GLU A 1 374 ? 3.408 1.211 29.553 1.00 97.06 374 GLU A O 1
ATOM 3083 N N . ASP A 1 375 ? 2.023 1.490 31.283 1.00 96.50 375 ASP A N 1
ATOM 3084 C CA . ASP A 1 375 ? 1.681 2.900 30.996 1.00 96.50 375 ASP A CA 1
ATOM 3085 C C . ASP A 1 375 ? 1.000 3.144 29.624 1.00 96.50 375 ASP A C 1
ATOM 3087 O O . ASP A 1 375 ? 0.745 4.292 29.252 1.00 96.50 375 ASP A O 1
ATOM 3091 N N . GLY A 1 376 ? 0.698 2.084 28.867 1.00 97.00 376 GLY A N 1
ATOM 3092 C CA . GLY A 1 376 ? 0.135 2.164 27.521 1.00 97.00 376 GLY A CA 1
ATOM 3093 C C . GLY A 1 376 ? -1.373 2.420 27.485 1.00 97.00 376 GLY A C 1
ATOM 3094 O O . GLY A 1 376 ? -2.102 2.221 28.465 1.00 97.00 376 GLY A O 1
ATOM 3095 N N . ILE A 1 377 ? -1.848 2.847 26.316 1.00 97.88 377 ILE A N 1
ATOM 3096 C CA . ILE A 1 377 ? -3.254 3.115 26.016 1.00 97.88 377 ILE A CA 1
ATOM 3097 C C . ILE A 1 377 ? -3.675 2.235 24.841 1.00 97.88 377 ILE A C 1
ATOM 3099 O O . ILE A 1 377 ? -3.142 2.373 23.745 1.00 97.88 377 ILE A O 1
ATOM 3103 N N . VAL A 1 378 ? -4.662 1.367 25.056 1.00 97.81 378 VAL A N 1
ATOM 3104 C CA . VAL A 1 378 ? -5.169 0.443 24.033 1.00 97.81 378 VAL A CA 1
ATOM 3105 C C . VAL A 1 378 ? -6.646 0.708 23.776 1.00 97.81 378 VAL A C 1
ATOM 3107 O O . VAL A 1 378 ? -7.451 0.698 24.713 1.00 97.81 378 VAL A O 1
ATOM 3110 N N . ARG A 1 379 ? -7.017 0.893 22.506 1.00 96.75 379 ARG A N 1
ATOM 3111 C CA . ARG A 1 379 ? -8.408 0.955 22.051 1.00 96.75 379 ARG A CA 1
ATOM 3112 C C . ARG A 1 379 ? -8.649 -0.129 21.005 1.00 96.75 379 ARG A C 1
ATOM 3114 O O . ARG A 1 379 ? -8.036 -0.102 19.945 1.00 96.75 379 ARG A O 1
ATOM 3121 N N . ALA A 1 380 ? -9.512 -1.102 21.290 1.00 95.44 380 ALA A N 1
ATOM 3122 C CA . ALA A 1 380 ? -9.725 -2.192 20.338 1.00 95.44 380 ALA A CA 1
ATOM 3123 C C . ALA A 1 380 ? -11.099 -2.860 20.407 1.00 95.44 380 ALA A C 1
ATOM 3125 O O . ALA A 1 380 ? -11.926 -2.549 21.260 1.00 95.44 380 ALA A O 1
ATOM 3126 N N . LYS A 1 381 ? -11.376 -3.808 19.507 1.00 94.44 381 LYS A N 1
ATOM 3127 C CA . LYS A 1 381 ? -12.554 -4.679 19.648 1.00 94.44 381 LYS A CA 1
ATOM 3128 C C . LYS A 1 381 ? -12.280 -5.772 20.682 1.00 94.44 381 LYS A C 1
ATOM 3130 O O . LYS A 1 381 ? -13.082 -5.958 21.598 1.00 94.44 381 LYS A O 1
ATOM 3135 N N . ASN A 1 382 ? -11.139 -6.438 20.559 1.00 94.88 382 ASN A N 1
ATOM 3136 C CA . ASN A 1 382 ? -10.728 -7.577 21.366 1.00 94.88 382 ASN A CA 1
ATOM 3137 C C . ASN A 1 382 ? -9.311 -7.352 21.905 1.00 94.88 382 ASN A C 1
ATOM 3139 O O . ASN A 1 382 ? -8.402 -7.062 21.131 1.00 94.88 382 ASN A O 1
ATOM 3143 N N . VAL A 1 383 ? -9.124 -7.498 23.217 1.00 96.50 383 VAL A N 1
ATOM 3144 C CA . VAL A 1 383 ? -7.833 -7.280 23.879 1.00 96.50 383 VAL A CA 1
ATOM 3145 C C . VAL A 1 383 ? -7.503 -8.450 24.794 1.00 96.50 383 VAL A C 1
ATOM 3147 O O . VAL A 1 383 ? -8.286 -8.771 25.686 1.00 96.50 383 VAL A O 1
ATOM 3150 N N . TYR A 1 384 ? -6.319 -9.023 24.605 1.00 96.19 384 TYR A N 1
ATOM 3151 C CA . TYR A 1 384 ? -5.677 -9.967 25.508 1.00 96.19 384 TYR A CA 1
ATOM 3152 C C . TYR A 1 384 ? -4.405 -9.340 26.080 1.00 96.19 384 TYR A C 1
ATOM 3154 O O . TYR A 1 384 ? -3.534 -8.898 25.329 1.00 96.19 384 TYR A O 1
ATOM 3162 N N . VAL A 1 385 ? -4.280 -9.308 27.406 1.00 97.12 385 VAL A N 1
ATOM 3163 C CA . VAL A 1 385 ? -3.074 -8.827 28.087 1.00 97.12 385 VAL A CA 1
ATOM 3164 C C . VAL A 1 385 ? -2.632 -9.826 29.143 1.00 97.12 385 VAL A C 1
ATOM 3166 O O . VAL A 1 385 ? -3.392 -10.159 30.049 1.00 97.12 385 VAL A O 1
ATOM 3169 N N . LYS A 1 386 ? -1.373 -10.255 29.090 1.00 96.19 386 LYS A N 1
ATOM 3170 C CA . LYS A 1 386 ? -0.826 -11.134 30.127 1.00 96.19 386 LYS A CA 1
ATOM 3171 C C . LYS A 1 386 ? -0.533 -10.364 31.420 1.00 96.19 386 LYS A C 1
ATOM 3173 O O . LYS A 1 386 ? -1.052 -10.711 32.476 1.00 96.19 386 LYS A O 1
ATOM 3178 N N . ASN A 1 387 ? 0.220 -9.269 31.353 1.00 97.88 387 ASN A N 1
ATOM 3179 C CA . ASN A 1 387 ? 0.517 -8.410 32.503 1.00 97.88 387 ASN A CA 1
ATOM 3180 C C . ASN A 1 387 ? 0.106 -6.963 32.218 1.00 97.88 387 ASN A C 1
ATOM 3182 O O . ASN A 1 387 ? 0.589 -6.359 31.264 1.00 97.88 387 ASN A O 1
ATOM 3186 N N . CYS A 1 388 ? -0.768 -6.396 33.050 1.00 98.25 388 CYS A N 1
ATOM 3187 C CA . CYS A 1 388 ? -1.301 -5.044 32.864 1.00 98.25 388 CYS A CA 1
ATOM 3188 C C . CYS A 1 388 ? -0.914 -4.135 34.041 1.00 98.25 388 CYS A C 1
ATOM 3190 O O . CYS A 1 388 ? -1.359 -4.379 35.164 1.00 98.25 388 CYS A O 1
ATOM 3192 N N . LEU A 1 389 ? -0.113 -3.091 33.800 1.00 98.12 389 LEU A N 1
ATOM 3193 C CA . LEU A 1 389 ? 0.398 -2.156 34.811 1.00 98.12 389 LEU A CA 1
ATOM 3194 C C . LEU A 1 389 ? 0.221 -0.693 34.380 1.00 98.12 389 LEU A C 1
ATOM 3196 O O . LEU A 1 389 ? 0.714 -0.284 33.330 1.00 98.12 389 LEU A O 1
ATOM 3200 N N . SER A 1 390 ? -0.417 0.118 35.230 1.00 97.38 390 SER A N 1
ATOM 3201 C CA . SER A 1 390 ? -0.630 1.560 35.013 1.00 97.38 390 SER A CA 1
ATOM 3202 C C . SER A 1 390 ? -1.267 1.916 33.660 1.00 97.38 390 SER A C 1
ATOM 3204 O O . SER A 1 390 ? -1.110 3.030 33.159 1.00 97.38 390 SER A O 1
ATOM 3206 N N . ALA A 1 391 ? -1.993 0.981 33.048 1.00 97.81 391 ALA A N 1
ATOM 3207 C CA . ALA A 1 391 ? -2.448 1.096 31.672 1.00 97.81 391 ALA A CA 1
ATOM 3208 C C . ALA A 1 391 ? -3.924 1.485 31.553 1.00 97.81 391 ALA A C 1
ATOM 3210 O O . ALA A 1 391 ? -4.707 1.382 32.505 1.00 97.81 391 ALA A O 1
ATOM 3211 N N . LYS A 1 392 ? -4.320 1.917 30.353 1.00 98.31 392 LYS A N 1
ATOM 3212 C CA . LYS A 1 392 ? -5.713 2.226 30.010 1.00 98.31 392 LYS A CA 1
ATOM 3213 C C . LYS A 1 392 ? -6.170 1.350 28.849 1.00 98.31 392 LYS A C 1
ATOM 3215 O O . LYS A 1 392 ? -5.562 1.397 27.785 1.00 98.31 392 LYS A O 1
ATOM 3220 N N . ILE A 1 393 ? -7.250 0.593 29.032 1.00 98.06 393 ILE A N 1
ATOM 3221 C CA . ILE A 1 393 ? -7.793 -0.293 27.990 1.00 98.06 393 ILE A CA 1
ATOM 3222 C C . ILE A 1 393 ? -9.269 0.016 27.767 1.00 98.06 393 ILE A C 1
ATOM 3224 O O . ILE A 1 393 ? -10.062 -0.082 28.700 1.00 98.06 393 ILE A O 1
ATOM 3228 N N . GLU A 1 394 ? -9.653 0.325 26.533 1.00 96.75 394 GLU A N 1
ATOM 3229 C CA . GLU A 1 394 ? -11.047 0.465 26.110 1.00 96.75 394 GLU A CA 1
ATOM 3230 C C . GLU A 1 394 ? -11.359 -0.529 24.985 1.00 96.75 394 GLU A C 1
ATOM 3232 O O . GLU A 1 394 ? -10.828 -0.408 23.882 1.00 96.75 394 GLU A O 1
ATOM 3237 N N . ALA A 1 395 ? -12.223 -1.519 25.247 1.00 95.75 395 ALA A N 1
ATOM 3238 C CA . ALA A 1 395 ? -12.564 -2.527 24.241 1.00 95.75 395 ALA A CA 1
ATOM 3239 C C . ALA A 1 395 ? -13.923 -3.204 24.442 1.00 95.75 395 ALA A C 1
ATOM 3241 O O . ALA A 1 395 ? -14.532 -3.087 25.503 1.00 95.75 395 ALA A O 1
ATOM 3242 N N . GLN A 1 396 ? -14.417 -3.939 23.435 1.00 93.44 396 GLN A N 1
ATOM 3243 C CA . GLN A 1 396 ? -15.623 -4.761 23.611 1.00 93.44 396 GLN A CA 1
ATOM 3244 C C . GLN A 1 396 ? -15.346 -5.931 24.549 1.00 93.44 396 GLN A C 1
ATOM 3246 O O . GLN A 1 396 ? -16.058 -6.097 25.542 1.00 93.44 396 GLN A O 1
ATOM 3251 N N . ASN A 1 397 ? -14.297 -6.697 24.256 1.00 94.50 397 ASN A N 1
ATOM 3252 C CA . ASN A 1 397 ? -13.867 -7.826 25.066 1.00 94.50 397 ASN A CA 1
ATOM 3253 C C . ASN A 1 397 ? -12.450 -7.565 25.583 1.00 94.50 397 ASN A C 1
ATOM 3255 O O . ASN A 1 397 ? -11.550 -7.286 24.792 1.00 94.50 397 ASN A O 1
ATOM 3259 N N . ILE A 1 398 ? -12.270 -7.649 26.899 1.00 96.44 398 ILE A N 1
ATOM 3260 C CA . ILE A 1 398 ? -10.983 -7.496 27.577 1.00 96.44 398 ILE A CA 1
ATOM 3261 C C . ILE A 1 398 ? -10.704 -8.779 28.358 1.00 96.44 398 ILE A C 1
ATOM 3263 O O . ILE A 1 398 ? -11.517 -9.189 29.186 1.00 96.44 398 ILE A O 1
ATOM 3267 N N . TYR A 1 399 ? -9.550 -9.386 28.119 1.00 96.12 399 TYR A N 1
ATOM 3268 C CA . TYR A 1 399 ? -9.042 -10.530 28.861 1.00 96.12 399 TYR A CA 1
ATOM 3269 C C . TYR A 1 399 ? -7.685 -10.173 29.461 1.00 96.12 399 TYR A C 1
ATOM 3271 O O . TYR A 1 399 ? -6.788 -9.734 28.742 1.00 96.12 399 TYR A O 1
ATOM 3279 N N . ILE A 1 400 ? -7.543 -10.333 30.776 1.00 97.06 400 ILE A N 1
ATOM 3280 C CA . ILE A 1 400 ? -6.309 -10.023 31.498 1.00 97.06 400 ILE A CA 1
ATOM 3281 C C . ILE A 1 400 ? -5.929 -11.207 32.383 1.00 97.06 400 ILE A C 1
ATOM 3283 O O . ILE A 1 400 ? -6.721 -11.612 33.233 1.00 97.06 400 ILE A O 1
ATOM 3287 N N . GLU A 1 401 ? -4.710 -11.729 32.243 1.00 95.25 401 GLU A N 1
ATOM 3288 C CA . GLU A 1 401 ? -4.214 -12.754 33.172 1.00 95.25 401 GLU A CA 1
ATOM 3289 C C . GLU A 1 401 ? -3.893 -12.123 34.536 1.00 95.25 401 GLU A C 1
ATOM 3291 O O . GLU A 1 401 ? -4.489 -12.476 35.556 1.00 95.25 401 GLU A O 1
ATOM 3296 N N . ASN A 1 402 ? -2.985 -11.141 34.556 1.00 97.25 402 ASN A N 1
ATOM 3297 C CA . ASN A 1 402 ? -2.523 -10.457 35.763 1.00 97.25 402 ASN A CA 1
ATOM 3298 C C . ASN A 1 402 ? -2.813 -8.955 35.696 1.00 97.25 402 ASN A C 1
ATOM 3300 O O . ASN A 1 402 ? -2.123 -8.193 35.010 1.00 97.25 402 ASN A O 1
ATOM 3304 N N . LEU A 1 403 ? -3.814 -8.513 36.458 1.00 97.88 403 LEU A N 1
ATOM 3305 C CA . LEU A 1 403 ? -4.125 -7.099 36.624 1.00 97.88 403 LEU A CA 1
ATOM 3306 C C . LEU A 1 403 ? -3.292 -6.536 37.782 1.00 97.88 403 LEU A C 1
ATOM 3308 O O . LEU A 1 403 ? -3.602 -6.768 38.949 1.00 97.88 403 LEU A O 1
ATOM 3312 N N . LEU A 1 404 ? -2.214 -5.818 37.461 1.00 97.50 404 LEU A N 1
ATOM 3313 C CA . LEU A 1 404 ? -1.299 -5.230 38.442 1.00 97.50 404 LEU A CA 1
ATOM 3314 C C . LEU A 1 404 ? -1.872 -3.916 38.996 1.00 97.50 404 LEU A C 1
ATOM 3316 O O . LEU A 1 404 ? -3.064 -3.843 39.279 1.00 97.50 404 LEU A O 1
ATOM 3320 N N . ASN A 1 405 ? -1.044 -2.900 39.237 1.00 97.31 405 ASN A N 1
ATOM 3321 C CA . ASN A 1 405 ? -1.480 -1.688 39.929 1.00 97.31 405 ASN A CA 1
ATOM 3322 C C . ASN A 1 405 ? -1.979 -0.600 38.968 1.00 97.31 405 ASN A C 1
ATOM 3324 O O . ASN A 1 405 ? -1.449 -0.456 37.867 1.00 97.31 405 ASN A O 1
ATOM 3328 N N . ASN A 1 406 ? -2.910 0.233 39.445 1.00 97.38 406 ASN A N 1
ATOM 3329 C CA . ASN A 1 406 ? -3.267 1.530 38.850 1.00 97.38 406 ASN A CA 1
ATOM 3330 C C . ASN A 1 406 ? -3.803 1.475 37.401 1.00 97.38 406 ASN A C 1
ATOM 3332 O O . ASN A 1 406 ? -3.607 2.405 36.615 1.00 97.38 406 ASN A O 1
ATOM 3336 N N . ASN A 1 407 ? -4.484 0.392 37.022 1.00 98.25 407 ASN A N 1
ATOM 3337 C CA . ASN A 1 407 ? -5.061 0.259 35.684 1.00 98.25 407 ASN A CA 1
ATOM 3338 C C . ASN A 1 407 ? -6.464 0.869 35.594 1.00 98.25 407 ASN A C 1
ATOM 3340 O O . ASN A 1 407 ? -7.217 0.892 36.570 1.00 98.25 407 ASN A O 1
ATOM 3344 N N . LYS A 1 408 ? -6.847 1.312 34.393 1.00 98.06 408 LYS A N 1
ATOM 3345 C CA . LYS A 1 408 ? -8.198 1.801 34.082 1.00 98.06 408 LYS A CA 1
ATOM 3346 C C . LYS A 1 408 ? -8.780 1.032 32.902 1.00 98.06 408 LYS A C 1
ATOM 3348 O O . LYS A 1 408 ? -8.269 1.121 31.788 1.00 98.06 408 LYS A O 1
ATOM 3353 N N . LEU A 1 409 ? -9.851 0.289 33.147 1.00 98.12 409 LEU A N 1
ATOM 3354 C CA . LEU A 1 409 ? -10.462 -0.615 32.176 1.00 98.12 409 LEU A CA 1
ATOM 3355 C C . LEU A 1 409 ? -11.865 -0.132 31.806 1.00 98.12 409 LEU A C 1
ATOM 3357 O O . LEU A 1 409 ? -12.673 0.143 32.690 1.00 98.12 409 LEU A O 1
ATOM 3361 N N . TYR A 1 410 ? -12.165 -0.094 30.510 1.00 96.38 410 TYR A N 1
ATOM 3362 C CA . TYR A 1 410 ? -13.437 0.364 29.947 1.00 96.38 410 TYR A CA 1
ATOM 3363 C C . TYR A 1 410 ? -14.044 -0.709 29.022 1.00 96.38 410 TYR A C 1
ATOM 3365 O O . TYR A 1 410 ? -14.046 -0.549 27.796 1.00 96.38 410 TYR A O 1
ATOM 3373 N N . PRO A 1 411 ? -14.511 -1.849 29.571 1.00 96.00 411 PRO A N 1
ATOM 3374 C CA . PRO A 1 411 ? -15.098 -2.921 28.772 1.00 96.00 411 PRO A CA 1
ATOM 3375 C C . PRO A 1 411 ? -16.501 -2.552 28.273 1.00 96.00 411 PRO A C 1
ATOM 3377 O O . PRO A 1 411 ? -17.292 -1.961 29.011 1.00 96.00 411 PRO A O 1
ATOM 3380 N N . LYS A 1 412 ? -16.841 -2.972 27.045 1.00 93.69 412 LYS A N 1
ATOM 3381 C CA . LYS A 1 412 ? -18.161 -2.726 26.434 1.00 93.69 412 LYS A CA 1
ATOM 3382 C C . LYS A 1 412 ? -19.074 -3.938 26.297 1.00 93.69 412 LYS A C 1
ATOM 3384 O O . LYS A 1 412 ? -20.259 -3.776 26.020 1.00 93.69 412 LYS A O 1
ATOM 3389 N N . LYS A 1 413 ? -18.550 -5.145 26.504 1.00 93.94 413 LYS A N 1
ATOM 3390 C CA . LYS A 1 413 ? -19.322 -6.394 26.473 1.00 93.94 413 LYS A CA 1
ATOM 3391 C C . LYS A 1 413 ? -18.840 -7.383 27.525 1.00 93.94 413 LYS A C 1
ATOM 3393 O O . LYS A 1 413 ? -19.648 -7.925 28.278 1.00 93.94 413 LYS A O 1
ATOM 3398 N N . THR A 1 414 ? -17.543 -7.660 27.584 1.00 94.25 414 THR A N 1
ATOM 3399 C CA . THR A 1 414 ? -17.002 -8.666 28.505 1.00 94.25 414 THR A CA 1
ATOM 3400 C C . THR A 1 414 ? -15.633 -8.262 29.030 1.00 94.25 414 THR A C 1
ATOM 3402 O O . THR A 1 414 ? -14.783 -7.807 28.271 1.00 94.25 414 THR A O 1
ATOM 3405 N N . LEU A 1 415 ? -15.430 -8.434 30.333 1.00 96.62 415 LEU A N 1
ATOM 3406 C CA . LEU A 1 415 ? -14.133 -8.353 30.995 1.00 96.62 415 LEU A CA 1
ATOM 3407 C C . LEU A 1 415 ? -13.881 -9.667 31.727 1.00 96.62 415 LEU A C 1
ATOM 3409 O O . LEU A 1 415 ? -14.752 -10.118 32.466 1.00 96.62 415 LEU A O 1
ATOM 3413 N N . VAL A 1 416 ? -12.702 -10.248 31.549 1.00 95.62 416 VAL A N 1
ATOM 3414 C CA . VAL A 1 416 ? -12.240 -11.426 32.285 1.00 95.62 416 VAL A CA 1
ATOM 3415 C C . VAL A 1 416 ? -10.906 -11.098 32.931 1.00 95.62 416 VAL A C 1
ATOM 3417 O O . VAL A 1 416 ? -9.999 -10.620 32.252 1.00 95.62 416 VAL A O 1
ATOM 3420 N N . ILE A 1 417 ? -10.794 -11.350 34.233 1.00 96.06 417 ILE A N 1
ATOM 3421 C CA . ILE A 1 417 ? -9.530 -11.270 34.963 1.00 96.06 417 ILE A CA 1
ATOM 3422 C C . ILE A 1 417 ? -9.248 -12.639 35.579 1.00 96.06 417 ILE A C 1
ATOM 3424 O O . ILE A 1 417 ? -10.028 -13.105 36.415 1.00 96.06 417 ILE A O 1
ATOM 3428 N N . GLU A 1 418 ? -8.171 -13.285 35.132 1.00 93.12 418 GLU A N 1
ATOM 3429 C CA . GLU A 1 418 ? -7.922 -14.707 35.387 1.00 93.12 418 GLU A CA 1
ATOM 3430 C C . GLU A 1 418 ? -7.231 -14.964 36.730 1.00 93.12 418 GLU A C 1
ATOM 3432 O O . GLU A 1 418 ? -7.815 -15.591 37.608 1.00 93.12 418 GLU A O 1
ATOM 3437 N N . ASN A 1 419 ? -6.008 -14.464 36.914 1.00 93.50 419 ASN A N 1
ATOM 3438 C CA . ASN A 1 419 ? -5.118 -14.949 37.971 1.00 93.50 419 ASN A CA 1
ATOM 3439 C C . ASN A 1 419 ? -5.076 -14.016 39.184 1.00 93.50 419 ASN A C 1
ATOM 3441 O O . ASN A 1 419 ? -5.217 -14.459 40.328 1.00 93.50 419 ASN A O 1
ATOM 3445 N N . SER A 1 420 ? -4.865 -12.715 38.963 1.00 93.94 420 SER A N 1
ATOM 3446 C CA . SER A 1 420 ? -4.677 -11.761 40.062 1.00 93.94 420 SER A CA 1
ATOM 3447 C C . SER A 1 420 ? -5.191 -10.354 39.763 1.00 93.94 420 SER A C 1
ATOM 3449 O O . SER A 1 420 ? -5.132 -9.882 38.629 1.00 93.94 420 SER A O 1
ATOM 3451 N N . ILE A 1 421 ? -5.665 -9.682 40.817 1.00 97.12 421 ILE A N 1
ATOM 3452 C CA . ILE A 1 421 ? -5.958 -8.247 40.853 1.00 97.12 421 ILE A CA 1
ATOM 3453 C C . ILE A 1 421 ? -5.119 -7.645 41.981 1.00 97.12 421 ILE A C 1
ATOM 3455 O O . ILE A 1 421 ? -5.279 -8.028 43.137 1.00 97.12 421 ILE A O 1
ATOM 3459 N N . LYS A 1 422 ? -4.207 -6.721 41.669 1.00 96.69 422 LYS A N 1
ATOM 3460 C CA . LYS A 1 422 ? -3.426 -5.979 42.672 1.00 96.69 422 LYS A CA 1
ATOM 3461 C C . LYS A 1 422 ? -4.182 -4.726 43.102 1.00 96.69 422 LYS A C 1
ATOM 3463 O O . LYS A 1 422 ? -5.375 -4.830 43.343 1.00 96.69 422 LYS A O 1
ATOM 3468 N N . ASN A 1 423 ? -3.531 -3.579 43.266 1.00 96.44 423 ASN A N 1
ATOM 3469 C CA . ASN A 1 423 ? -4.128 -2.445 43.968 1.00 96.44 423 ASN A CA 1
ATOM 3470 C C . ASN A 1 423 ? -4.550 -1.317 43.018 1.00 96.44 423 ASN A C 1
ATOM 3472 O O . ASN A 1 423 ? -3.952 -1.120 41.960 1.00 96.44 423 ASN A O 1
ATOM 3476 N N . LEU A 1 424 ? -5.513 -0.502 43.455 1.00 96.75 424 LEU A N 1
ATOM 3477 C CA . LEU A 1 424 ? -5.867 0.775 42.814 1.00 96.75 424 LEU A CA 1
ATOM 3478 C C . LEU A 1 424 ? -6.370 0.642 41.365 1.00 96.75 424 LEU A C 1
ATOM 3480 O O . LEU A 1 424 ? -6.183 1.552 40.557 1.00 96.75 424 LEU A O 1
ATOM 3484 N N . ASN A 1 425 ? -6.997 -0.481 41.005 1.00 97.81 425 ASN A N 1
ATOM 3485 C CA . ASN A 1 425 ? -7.572 -0.644 39.672 1.00 97.81 425 ASN A CA 1
ATOM 3486 C C . ASN A 1 425 ? -8.994 -0.087 39.599 1.00 97.81 425 ASN A C 1
ATOM 3488 O O . ASN A 1 425 ? -9.808 -0.276 40.504 1.00 97.81 425 ASN A O 1
ATOM 3492 N N . LEU A 1 426 ? -9.315 0.546 38.474 1.00 97.62 426 LEU A N 1
ATOM 3493 C CA . LEU A 1 426 ? -10.641 1.067 38.173 1.00 97.62 426 LEU A CA 1
ATOM 3494 C C . LEU A 1 426 ? -11.226 0.341 36.961 1.00 97.62 426 LEU A C 1
ATOM 3496 O O . LEU A 1 426 ? -10.726 0.472 35.846 1.00 97.62 426 LEU A O 1
ATOM 3500 N N . ILE A 1 427 ? -12.332 -0.364 37.167 1.00 97.69 427 ILE A N 1
ATOM 3501 C CA . ILE A 1 427 ? -13.174 -0.901 36.100 1.00 97.69 427 ILE A CA 1
ATOM 3502 C C . ILE A 1 427 ? -14.355 0.052 35.941 1.00 97.69 427 ILE A C 1
ATOM 3504 O O . ILE A 1 427 ? -15.211 0.143 36.819 1.00 97.69 427 ILE A O 1
ATOM 3508 N N . HIS A 1 428 ? -14.384 0.781 34.830 1.00 94.44 428 HIS A N 1
ATOM 3509 C CA . HIS A 1 428 ? -15.346 1.838 34.553 1.00 94.44 428 HIS A CA 1
ATOM 3510 C C . HIS A 1 428 ? -16.182 1.486 33.324 1.00 94.44 428 HIS A C 1
ATOM 3512 O O . HIS A 1 428 ? -15.736 1.588 32.181 1.00 94.44 428 HIS A O 1
ATOM 3518 N N . ILE A 1 429 ? -17.433 1.115 33.555 1.00 94.44 429 ILE A N 1
ATOM 3519 C CA 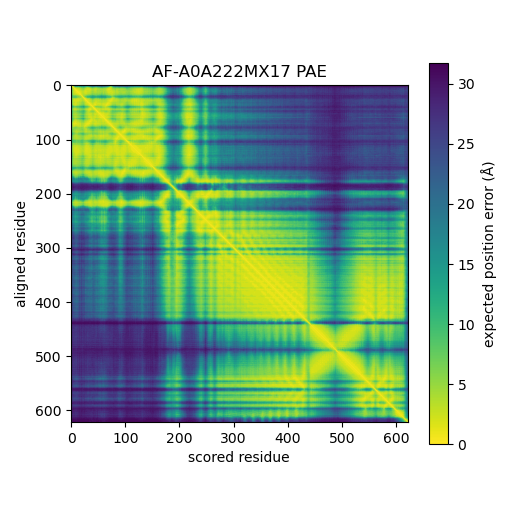. ILE A 1 429 ? -18.349 0.666 32.511 1.00 94.44 429 ILE A CA 1
ATOM 3520 C C . ILE A 1 429 ? -19.265 1.823 32.150 1.00 94.44 429 ILE A C 1
ATOM 3522 O O . ILE A 1 429 ? -20.072 2.269 32.963 1.00 94.44 429 ILE A O 1
ATOM 3526 N N . SER A 1 430 ? -19.112 2.320 30.928 1.00 90.06 430 SER A N 1
ATOM 3527 C CA . SER A 1 430 ? -19.896 3.423 30.387 1.00 90.06 430 SER A CA 1
ATOM 3528 C C . SER A 1 430 ? -20.132 3.197 28.898 1.00 90.06 430 SER A C 1
ATOM 3530 O O . SER A 1 430 ? -19.235 2.698 28.213 1.00 90.06 430 SER A O 1
ATOM 3532 N N . PRO A 1 431 ? -21.305 3.579 28.376 1.00 86.38 431 PRO A N 1
ATOM 3533 C CA . PRO A 1 431 ? -21.572 3.536 26.946 1.00 86.38 431 PRO A CA 1
ATOM 3534 C C . PRO A 1 431 ? -20.833 4.633 26.155 1.00 86.38 431 PRO A C 1
ATOM 3536 O O . PRO A 1 431 ? -20.758 4.540 24.933 1.00 86.38 431 PRO A O 1
ATOM 3539 N N . VAL A 1 432 ? -20.290 5.653 26.833 1.00 84.06 432 VAL A N 1
ATOM 3540 C CA . VAL A 1 432 ? -19.506 6.744 26.227 1.00 84.06 432 VAL A CA 1
ATOM 3541 C C . VAL A 1 432 ? -18.039 6.328 26.100 1.00 84.06 432 VAL A C 1
ATOM 3543 O O . VAL A 1 432 ? -17.490 5.678 26.993 1.00 84.06 432 VAL A O 1
ATOM 3546 N N . ASN A 1 433 ? -17.388 6.728 25.007 1.00 78.94 433 ASN A N 1
ATOM 3547 C CA . ASN A 1 433 ? -15.984 6.407 24.758 1.00 78.94 433 ASN A CA 1
ATOM 3548 C C . ASN A 1 433 ? -15.059 7.229 25.657 1.00 78.94 433 ASN A C 1
ATOM 3550 O O . ASN A 1 433 ? -14.755 8.368 25.333 1.00 78.94 433 ASN A O 1
ATOM 3554 N N . VAL A 1 434 ? -14.578 6.684 26.773 1.00 77.81 434 VAL A N 1
ATOM 3555 C CA . VAL A 1 434 ? -13.853 7.474 27.790 1.00 77.81 434 VAL A CA 1
ATOM 3556 C C . VAL A 1 434 ? -12.484 7.971 27.312 1.00 77.81 434 VAL A C 1
ATOM 3558 O O . VAL A 1 434 ? -12.032 9.027 27.753 1.00 77.81 434 VAL A O 1
ATOM 3561 N N . LEU A 1 435 ? -11.818 7.241 26.411 1.00 78.38 435 LEU A N 1
ATOM 3562 C CA . LEU A 1 435 ? -10.465 7.577 25.956 1.00 78.38 435 LEU A CA 1
ATOM 3563 C C . LEU A 1 435 ? -10.436 8.369 24.639 1.00 78.38 435 LEU A C 1
ATOM 3565 O O . LEU A 1 435 ? -9.356 8.546 24.077 1.00 78.38 435 LEU A O 1
ATOM 3569 N N . ALA A 1 436 ? -11.580 8.808 24.105 1.00 73.12 436 ALA A N 1
ATOM 3570 C CA . ALA A 1 436 ? -11.638 9.637 22.898 1.00 73.12 436 ALA A CA 1
ATOM 3571 C C . ALA A 1 436 ? -11.204 11.092 23.176 1.00 73.12 436 ALA A C 1
ATOM 3573 O O . ALA A 1 436 ? -11.480 11.634 24.247 1.00 73.12 436 ALA A O 1
ATOM 3574 N N . ALA A 1 437 ? -10.523 11.719 22.207 1.00 54.50 437 ALA A N 1
ATOM 3575 C CA . ALA A 1 437 ? -9.943 13.062 22.341 1.00 54.50 437 ALA A CA 1
ATOM 3576 C C . ALA A 1 437 ? -10.996 14.188 22.450 1.00 54.50 437 ALA A C 1
ATOM 3578 O O . ALA A 1 437 ? -10.726 15.206 23.081 1.00 54.50 437 ALA A O 1
ATOM 3579 N N . ASP A 1 438 ? -12.207 13.973 21.922 1.00 55.00 438 ASP A N 1
ATOM 3580 C CA . ASP A 1 438 ? -13.266 14.992 21.806 1.00 55.00 438 ASP A CA 1
ATOM 3581 C C . ASP A 1 438 ? -14.324 14.931 22.921 1.00 55.00 438 ASP A C 1
ATOM 3583 O O . ASP A 1 438 ? -15.459 15.381 22.744 1.00 55.00 438 ASP A O 1
ATOM 3587 N N . ASN A 1 439 ? -13.982 14.369 24.084 1.00 51.69 439 ASN A N 1
ATOM 3588 C CA . ASN A 1 439 ? -14.921 14.194 25.194 1.00 51.69 439 ASN A CA 1
ATOM 3589 C C . ASN A 1 439 ? -15.295 15.518 25.879 1.00 51.69 439 ASN A C 1
ATOM 3591 O O . ASN A 1 439 ? -14.907 15.809 27.011 1.00 51.69 439 ASN A O 1
ATOM 3595 N N . THR A 1 440 ? -16.148 16.289 25.210 1.00 50.84 440 THR A N 1
ATOM 3596 C CA . THR A 1 440 ? -17.161 17.084 25.897 1.00 50.84 440 THR A CA 1
ATOM 3597 C C . THR A 1 440 ? -18.128 16.107 26.565 1.00 50.84 440 THR A C 1
ATOM 3599 O O . THR A 1 440 ? -18.594 15.139 25.968 1.00 50.84 440 THR A O 1
ATOM 3602 N N . ASN A 1 441 ? -18.355 16.315 27.854 1.00 59.38 441 ASN A N 1
ATOM 3603 C CA . ASN A 1 441 ? -18.863 15.339 28.819 1.00 59.38 441 ASN A CA 1
ATOM 3604 C C . ASN A 1 441 ? -20.366 14.984 28.664 1.00 59.38 441 ASN A C 1
ATOM 3606 O O . ASN A 1 441 ? -21.016 14.677 29.655 1.00 59.38 441 ASN A O 1
ATOM 3610 N N . ASP A 1 442 ? -20.931 15.043 27.452 1.00 72.81 442 ASP A N 1
ATOM 3611 C CA . ASP A 1 442 ? -22.382 15.083 27.215 1.00 72.81 442 ASP A CA 1
ATOM 3612 C C . ASP A 1 442 ? -22.846 14.331 25.941 1.00 72.81 442 ASP A C 1
ATOM 3614 O O . ASP A 1 442 ? -23.927 14.606 25.429 1.00 72.81 442 ASP A O 1
ATOM 3618 N N . GLU A 1 443 ? -22.096 13.358 25.400 1.00 79.75 443 GLU A N 1
ATOM 3619 C CA . GLU A 1 443 ? -22.481 12.659 24.148 1.00 79.75 443 GLU A CA 1
ATOM 3620 C C . GLU A 1 443 ? -23.915 12.085 24.187 1.00 79.75 443 GLU A C 1
ATOM 3622 O O . GLU A 1 443 ? -24.697 12.272 23.250 1.00 79.75 443 GLU A O 1
ATOM 3627 N N . TYR A 1 444 ? -24.289 11.435 25.293 1.00 80.88 444 TYR A N 1
ATOM 3628 C CA . TYR A 1 444 ? -25.642 10.910 25.492 1.00 80.88 444 TYR A CA 1
ATOM 3629 C C . TYR A 1 444 ? -26.707 12.017 25.460 1.00 80.88 444 TYR A C 1
ATOM 3631 O O . TYR A 1 444 ? -27.738 11.882 24.795 1.00 80.88 444 TYR A O 1
ATOM 3639 N N . LYS A 1 445 ? -26.438 13.136 26.142 1.00 82.56 445 LYS A N 1
ATOM 3640 C CA . LYS A 1 445 ? -27.326 14.301 26.196 1.00 82.56 445 LYS A CA 1
ATOM 3641 C C . LYS A 1 445 ? -27.466 14.948 24.818 1.00 82.56 445 LYS A C 1
ATOM 3643 O O . LYS A 1 445 ? -28.585 15.166 24.369 1.00 82.56 445 LYS A O 1
ATOM 3648 N N . ASN A 1 446 ? -26.359 15.129 24.102 1.00 86.81 446 ASN A N 1
ATOM 3649 C CA . ASN A 1 446 ? -26.335 15.675 22.745 1.00 86.81 446 ASN A CA 1
ATOM 3650 C C . ASN A 1 446 ? -27.189 14.841 21.781 1.00 86.81 446 ASN A C 1
ATOM 3652 O O . ASN A 1 446 ? -27.916 15.385 20.950 1.00 86.81 446 ASN A O 1
ATOM 3656 N N . ILE A 1 447 ? -27.134 13.514 21.900 1.00 87.56 447 ILE A N 1
ATOM 3657 C CA . ILE A 1 447 ? -27.932 12.608 21.066 1.00 87.56 447 ILE A CA 1
ATOM 3658 C C . ILE A 1 447 ? -29.415 12.648 21.436 1.00 87.56 447 ILE A C 1
ATOM 3660 O O . ILE A 1 447 ? -30.261 12.617 20.539 1.00 87.56 447 ILE A O 1
ATOM 3664 N N . LYS A 1 448 ? -29.752 12.787 22.723 1.00 87.12 448 LYS A N 1
ATOM 3665 C CA . LYS A 1 448 ? -31.136 13.046 23.145 1.00 87.12 448 LYS A CA 1
ATOM 3666 C C . LYS A 1 448 ? -31.648 14.386 22.620 1.00 87.12 448 LYS A C 1
ATOM 3668 O O . LYS A 1 448 ? -32.735 14.423 22.047 1.00 87.12 448 LYS A O 1
ATOM 3673 N N . ASP A 1 449 ? -30.865 15.453 22.711 1.00 90.31 449 ASP A N 1
ATOM 3674 C CA . ASP A 1 449 ? -31.251 16.768 22.193 1.00 90.31 449 ASP A CA 1
ATOM 3675 C C . ASP A 1 449 ? -31.451 16.737 20.671 1.00 90.31 449 ASP A C 1
ATOM 3677 O O . ASP A 1 449 ? -32.402 17.321 20.141 1.00 90.31 449 ASP A O 1
ATOM 3681 N N . LEU A 1 450 ? -30.601 15.995 19.954 1.00 92.25 450 LEU A N 1
ATOM 3682 C CA . LEU A 1 450 ? -30.760 15.765 18.521 1.00 92.25 450 LEU A CA 1
ATOM 3683 C C . LEU A 1 450 ? -32.045 14.988 18.202 1.00 92.25 450 LEU A C 1
ATOM 3685 O O . LEU A 1 450 ? -32.730 15.328 17.239 1.00 92.25 450 LEU A O 1
ATOM 3689 N N . SER A 1 451 ? -32.420 13.999 19.022 1.00 93.00 451 SER A N 1
ATOM 3690 C CA . SER A 1 451 ? -33.677 13.256 18.842 1.00 93.00 451 SER A CA 1
ATOM 3691 C C . SER A 1 451 ? -34.910 14.166 18.922 1.00 93.00 451 SER A C 1
ATOM 3693 O O . SER A 1 451 ? -35.832 14.025 18.116 1.00 93.00 451 SER A O 1
ATOM 3695 N N . ILE A 1 452 ? -34.890 15.158 19.822 1.00 93.31 452 ILE A N 1
ATOM 3696 C CA . ILE A 1 452 ? -35.965 16.147 19.981 1.00 93.31 452 ILE A CA 1
ATOM 3697 C C . ILE A 1 452 ? -36.031 17.064 18.756 1.00 93.31 452 ILE A C 1
ATOM 3699 O O . ILE A 1 452 ? -37.120 17.333 18.247 1.00 93.31 452 ILE A O 1
ATOM 3703 N N . LYS A 1 453 ? -34.881 17.533 18.254 1.00 94.94 453 LYS A N 1
ATOM 3704 C CA . LYS A 1 453 ? -34.817 18.372 17.042 1.00 94.94 453 LYS A CA 1
ATOM 3705 C C . LYS A 1 453 ? -35.375 17.639 15.820 1.00 94.94 453 LYS A C 1
ATOM 3707 O O . LYS A 1 453 ? -36.230 18.185 15.131 1.00 94.94 453 LYS A O 1
ATOM 3712 N N . VAL A 1 454 ? -34.963 16.388 15.615 1.00 94.44 454 VAL A N 1
ATOM 3713 C CA . VAL A 1 454 ? -35.442 15.538 14.513 1.00 94.44 454 VAL A CA 1
ATOM 3714 C C . VAL A 1 454 ? -36.946 15.284 14.609 1.00 94.44 454 VAL A C 1
ATOM 3716 O O . VAL A 1 454 ? -37.633 15.319 13.592 1.00 94.44 454 VAL A O 1
ATOM 3719 N N . ALA A 1 455 ? -37.486 15.076 15.814 1.00 93.12 455 ALA A N 1
ATOM 3720 C CA . ALA A 1 455 ? -38.927 14.915 16.003 1.00 93.12 455 ALA A CA 1
ATOM 3721 C C . ALA A 1 455 ? -39.714 16.174 15.588 1.00 93.12 455 ALA A C 1
ATOM 3723 O O . ALA A 1 455 ? -40.696 16.058 14.857 1.00 93.12 455 ALA A O 1
ATOM 3724 N N . LYS A 1 456 ? -39.247 17.367 15.986 1.00 94.94 456 LYS A N 1
ATOM 3725 C CA . LYS A 1 456 ? -39.863 18.653 15.605 1.00 94.94 456 LYS A CA 1
ATOM 3726 C C . LYS A 1 456 ? -39.804 18.906 14.099 1.00 94.94 456 LYS A C 1
ATOM 3728 O O . LYS A 1 456 ? -40.766 19.379 13.501 1.00 94.94 456 LYS A O 1
ATOM 3733 N N . GLU A 1 457 ? -38.673 18.599 13.474 1.00 94.44 457 GLU A N 1
ATOM 3734 C CA . GLU A 1 457 ? -38.493 18.794 12.035 1.00 94.44 457 GLU A CA 1
ATOM 3735 C C . GLU A 1 457 ? -39.367 17.834 11.215 1.00 94.44 457 GLU A C 1
ATOM 3737 O O . GLU A 1 457 ? -39.985 18.240 10.227 1.00 94.44 457 GLU A O 1
ATOM 3742 N N . LEU A 1 458 ? -39.501 16.586 11.678 1.00 94.44 458 LEU A N 1
ATOM 3743 C CA . LEU A 1 458 ? -40.408 15.602 11.092 1.00 94.44 458 LEU A CA 1
ATOM 3744 C C . LEU A 1 458 ? -41.865 16.079 11.146 1.00 94.44 458 LEU A C 1
ATOM 3746 O O . LEU A 1 458 ? -42.580 15.964 10.152 1.00 94.44 458 LEU A O 1
ATOM 3750 N N . GLU A 1 459 ? -42.299 16.642 12.274 1.00 94.75 459 GLU A N 1
ATOM 3751 C CA . GLU A 1 459 ? -43.644 17.208 12.441 1.00 94.75 459 GLU A CA 1
ATOM 3752 C C . GLU A 1 459 ? -43.895 18.377 11.471 1.00 94.75 459 GLU A C 1
ATOM 3754 O O . GLU A 1 459 ? -44.923 18.420 10.784 1.00 94.75 459 GLU A O 1
ATOM 3759 N N . LEU A 1 460 ? -42.920 19.285 11.334 1.00 95.31 460 LEU A N 1
ATOM 3760 C CA . LEU A 1 460 ? -42.994 20.423 10.417 1.00 95.31 460 LEU A CA 1
ATOM 3761 C C . LEU A 1 460 ? -43.130 19.977 8.953 1.00 95.31 460 LEU A C 1
ATOM 3763 O O . LEU A 1 460 ? -43.993 20.481 8.229 1.00 95.31 460 LEU A O 1
ATOM 3767 N N . ILE A 1 461 ? -42.285 19.046 8.500 1.00 94.88 461 ILE A N 1
ATOM 3768 C CA . ILE A 1 461 ? -42.330 18.538 7.121 1.00 94.88 461 ILE A CA 1
ATOM 3769 C C . ILE A 1 461 ? -43.609 17.751 6.866 1.00 94.88 461 ILE A C 1
ATOM 3771 O O . ILE A 1 461 ? -44.249 17.970 5.839 1.00 94.88 461 ILE A O 1
ATOM 3775 N N . THR A 1 462 ? -44.037 16.919 7.816 1.00 94.25 462 THR A N 1
ATOM 3776 C CA . THR A 1 462 ? -45.297 16.172 7.702 1.00 94.25 462 THR A CA 1
ATOM 3777 C C . THR A 1 462 ? -46.477 17.129 7.524 1.00 94.25 462 THR A C 1
ATOM 3779 O O . THR A 1 462 ? -47.300 16.932 6.632 1.00 94.25 462 THR A O 1
ATOM 3782 N N . THR A 1 463 ? -46.515 18.227 8.286 1.00 95.31 463 THR A N 1
ATOM 3783 C CA . THR A 1 463 ? -47.552 19.264 8.159 1.00 95.31 463 THR A CA 1
ATOM 3784 C C . THR A 1 463 ? -47.517 19.946 6.787 1.00 95.31 463 THR A C 1
ATOM 3786 O O . THR A 1 463 ? -48.549 20.083 6.126 1.00 95.31 463 THR A O 1
ATOM 3789 N N . LYS A 1 464 ? -46.328 20.339 6.304 1.00 95.00 464 LYS A N 1
ATOM 3790 C CA . LYS A 1 464 ? -46.161 20.942 4.967 1.00 95.00 464 LYS A CA 1
ATOM 3791 C C . LYS A 1 464 ? -46.609 19.996 3.850 1.00 95.00 464 LYS A C 1
ATOM 3793 O O . LYS A 1 464 ? -47.308 20.424 2.931 1.00 95.00 464 LYS A O 1
ATOM 3798 N N . MET A 1 465 ? -46.246 18.718 3.945 1.00 94.81 465 MET A N 1
ATOM 3799 C CA . MET A 1 465 ? -46.655 17.680 2.999 1.00 94.81 465 MET A CA 1
ATOM 3800 C C . MET A 1 465 ? -48.167 17.469 3.008 1.00 94.81 465 MET A C 1
ATOM 3802 O O . MET A 1 465 ? -48.766 17.428 1.939 1.00 94.81 465 MET A O 1
ATOM 3806 N N . GLN A 1 466 ? -48.797 17.382 4.183 1.00 93.94 466 GLN A N 1
ATOM 3807 C CA . GLN A 1 466 ? -50.251 17.234 4.300 1.00 93.94 466 GLN A CA 1
ATOM 3808 C C . GLN A 1 466 ? -50.995 18.414 3.666 1.00 93.94 466 GLN A C 1
ATOM 3810 O O . GLN A 1 466 ? -51.970 18.204 2.945 1.00 93.94 466 GLN A O 1
ATOM 3815 N N . ASN A 1 467 ? -50.521 19.645 3.878 1.00 93.88 467 ASN A N 1
ATOM 3816 C CA . ASN A 1 467 ? -51.118 20.838 3.277 1.00 93.88 467 ASN A CA 1
ATOM 3817 C C . ASN A 1 467 ? -51.017 20.826 1.744 1.00 93.88 467 ASN A C 1
ATOM 3819 O O . ASN A 1 467 ? -52.018 21.059 1.064 1.00 93.88 467 ASN A O 1
ATOM 3823 N N . LEU A 1 468 ? -49.841 20.503 1.193 1.00 93.62 468 LEU A N 1
ATOM 3824 C CA . LEU A 1 468 ? -49.663 20.374 -0.257 1.00 93.62 468 LEU A CA 1
ATOM 3825 C C . LEU A 1 468 ? -50.493 19.227 -0.831 1.00 93.62 468 LEU A C 1
ATOM 3827 O O . LEU A 1 468 ? -51.159 19.409 -1.843 1.00 93.62 468 LEU A O 1
ATOM 3831 N N . TYR A 1 469 ? -50.518 18.073 -0.167 1.00 93.50 469 TYR A N 1
ATOM 3832 C CA . TYR A 1 469 ? -51.304 16.923 -0.599 1.00 93.50 469 TYR A CA 1
ATOM 3833 C C . TYR A 1 469 ? -52.799 17.254 -0.675 1.00 93.50 469 TYR A C 1
ATOM 3835 O O . TYR A 1 469 ? -53.439 16.973 -1.685 1.00 93.50 469 TYR A O 1
ATOM 3843 N N . ARG A 1 470 ? -53.350 17.936 0.342 1.00 93.62 470 ARG A N 1
ATOM 3844 C CA . ARG A 1 470 ? -54.745 18.412 0.322 1.00 93.62 470 ARG A CA 1
ATOM 3845 C C . ARG A 1 470 ? -55.013 19.344 -0.859 1.00 93.62 470 ARG A C 1
ATOM 3847 O O . ARG A 1 470 ? -56.048 19.201 -1.509 1.00 93.62 470 ARG A O 1
ATOM 3854 N N . TYR A 1 471 ? -54.095 20.269 -1.155 1.00 92.62 471 TYR A N 1
ATOM 3855 C CA . TYR A 1 471 ? -54.205 21.148 -2.323 1.00 92.62 471 TYR A CA 1
ATOM 3856 C C . TYR A 1 471 ? -54.193 20.355 -3.635 1.00 92.62 471 TYR A C 1
ATOM 3858 O O . TYR A 1 471 ? -55.040 20.595 -4.495 1.00 92.62 471 TYR A O 1
ATOM 3866 N N . LEU A 1 472 ? -53.263 19.406 -3.783 1.00 92.06 472 LEU A N 1
ATOM 3867 C CA . LEU A 1 472 ? -53.122 18.592 -4.988 1.00 92.06 472 LEU A CA 1
ATOM 3868 C C . LEU A 1 472 ? -54.387 17.760 -5.241 1.00 92.06 472 LEU A C 1
ATOM 3870 O O . LEU A 1 472 ? -54.986 17.860 -6.308 1.00 92.06 472 LEU A O 1
ATOM 3874 N N . VAL A 1 473 ? -54.871 17.034 -4.231 1.00 92.31 473 VAL A N 1
ATOM 3875 C CA . VAL A 1 473 ? -56.090 16.215 -4.340 1.00 92.31 473 VAL A CA 1
ATOM 3876 C C . VAL A 1 473 ? -57.317 17.072 -4.667 1.00 92.31 473 VAL A C 1
ATOM 3878 O O . VAL A 1 473 ? -58.077 16.740 -5.573 1.00 92.31 473 VAL A O 1
ATOM 3881 N N . SER A 1 474 ? -57.487 18.213 -3.990 1.00 91.81 474 SER A N 1
ATOM 3882 C CA . SER A 1 474 ? -58.658 19.083 -4.195 1.00 91.81 474 SER A CA 1
ATOM 3883 C C . SER A 1 474 ? -58.718 19.707 -5.596 1.00 91.81 474 SER A C 1
ATOM 3885 O O . SER A 1 474 ? -59.800 20.052 -6.066 1.00 91.81 474 SER A O 1
ATOM 3887 N N . ASN A 1 475 ? -57.575 19.861 -6.274 1.00 90.38 475 ASN A N 1
ATOM 3888 C CA . ASN A 1 475 ? -57.491 20.485 -7.599 1.00 90.38 475 ASN A CA 1
ATOM 3889 C C . ASN A 1 475 ? -57.272 19.486 -8.747 1.00 90.38 475 ASN A C 1
ATOM 3891 O O . ASN A 1 475 ? -57.322 19.889 -9.909 1.00 90.38 475 ASN A O 1
ATOM 3895 N N . GLN A 1 476 ? -57.081 18.196 -8.457 1.00 90.88 476 GLN A N 1
ATOM 3896 C CA . GLN A 1 476 ? -56.738 17.171 -9.447 1.00 90.88 476 GLN A CA 1
ATOM 3897 C C . GLN A 1 476 ? -57.748 17.089 -10.603 1.00 90.88 476 GLN A C 1
ATOM 3899 O O . GLN A 1 476 ? -57.353 17.065 -11.766 1.00 90.88 476 GLN A O 1
ATOM 3904 N N . VAL A 1 477 ? -59.051 17.090 -10.297 1.00 89.94 477 VAL A N 1
ATOM 3905 C CA . VAL A 1 477 ? -60.116 16.984 -11.313 1.00 89.94 477 VAL A CA 1
ATOM 3906 C C . VAL A 1 477 ? -60.086 18.173 -12.276 1.00 89.94 477 VAL A C 1
ATOM 3908 O O . VAL A 1 477 ? -60.167 17.983 -13.487 1.00 89.94 477 VAL A O 1
ATOM 3911 N N . ARG A 1 478 ? -59.910 19.393 -11.749 1.00 88.25 478 ARG A N 1
ATOM 3912 C CA . ARG A 1 478 ? -59.838 20.623 -12.556 1.00 88.25 478 ARG A CA 1
ATOM 3913 C C . ARG A 1 478 ? -58.597 20.641 -13.443 1.00 88.25 478 ARG A C 1
ATOM 3915 O O . ARG A 1 478 ? -58.679 20.997 -14.608 1.00 88.25 478 ARG A O 1
ATOM 3922 N N . VAL A 1 479 ? -57.458 20.205 -12.911 1.00 88.38 479 VAL A N 1
ATOM 3923 C CA . VAL A 1 479 ? -56.203 20.104 -13.669 1.00 88.38 479 VAL A CA 1
ATOM 3924 C C . VAL A 1 479 ? -56.323 19.107 -14.818 1.00 88.38 479 VAL A C 1
ATOM 3926 O O . VAL A 1 479 ? -55.865 19.403 -15.915 1.00 88.38 479 VAL A O 1
ATOM 3929 N N . LEU A 1 480 ? -56.969 17.956 -14.606 1.00 87.06 480 LEU A N 1
ATOM 3930 C CA . LEU A 1 480 ? -57.205 16.979 -15.674 1.00 87.06 480 LEU A CA 1
ATOM 3931 C C . LEU A 1 480 ? -58.108 17.530 -16.785 1.00 87.06 480 LEU A C 1
ATOM 3933 O O . LEU A 1 480 ? -57.901 17.189 -17.945 1.00 87.06 480 LEU A O 1
ATOM 3937 N N . GLN A 1 481 ? -59.090 18.371 -16.447 1.00 86.38 481 GLN A N 1
ATOM 3938 C CA . GLN A 1 481 ? -59.903 19.078 -17.442 1.00 86.38 481 GLN A CA 1
ATOM 3939 C C . GLN A 1 481 ? -59.046 20.068 -18.233 1.00 86.38 481 GLN A C 1
ATOM 3941 O O . GLN A 1 481 ? -58.987 19.971 -19.452 1.00 86.38 481 GLN A O 1
ATOM 3946 N N . TYR A 1 482 ? -58.290 20.929 -17.549 1.00 88.31 482 TYR A N 1
ATOM 3947 C CA . TYR A 1 482 ? -57.449 21.928 -18.214 1.00 88.31 482 TYR A CA 1
ATOM 3948 C C . TYR A 1 482 ? -56.349 21.304 -19.080 1.00 88.31 482 TYR A C 1
ATOM 3950 O O . TYR A 1 482 ? -56.055 21.835 -20.140 1.00 88.31 482 TYR A O 1
ATOM 3958 N N . LYS A 1 483 ? -55.781 20.153 -18.690 1.00 85.06 483 LYS A N 1
ATOM 3959 C CA . LYS A 1 483 ? -54.827 19.416 -19.539 1.00 85.06 483 LYS A CA 1
ATOM 3960 C C . LYS A 1 483 ? -55.471 18.890 -20.829 1.00 85.06 483 LYS A C 1
ATOM 3962 O O . LYS A 1 483 ? -54.828 18.914 -21.867 1.00 85.06 483 LYS A O 1
ATOM 3967 N N . LYS A 1 484 ? -56.742 18.469 -20.792 1.00 85.06 484 LYS A N 1
ATOM 3968 C CA . LYS A 1 484 ? -57.488 18.092 -22.008 1.00 85.06 484 LYS A CA 1
ATOM 3969 C C . LYS A 1 484 ? -57.842 19.302 -22.870 1.00 85.06 484 LYS A C 1
ATOM 3971 O O . LYS A 1 484 ? -57.853 19.196 -24.091 1.00 85.06 484 LYS A O 1
ATOM 3976 N N . ASP A 1 485 ? -58.160 20.437 -22.254 1.00 81.50 485 ASP A N 1
ATOM 3977 C CA . ASP A 1 485 ? -58.450 21.676 -22.985 1.00 81.50 485 ASP A CA 1
ATOM 3978 C C . ASP A 1 485 ? -57.195 22.211 -23.701 1.00 81.50 485 ASP A C 1
ATOM 3980 O O . ASP A 1 485 ? -57.299 22.713 -24.819 1.00 81.50 485 ASP A O 1
ATOM 3984 N N . ASP A 1 486 ? -56.016 22.032 -23.093 1.00 78.94 486 ASP A N 1
ATOM 3985 C CA . ASP A 1 486 ? -54.699 22.330 -23.674 1.00 78.94 486 ASP A CA 1
ATOM 3986 C C . ASP A 1 486 ? -54.412 21.477 -24.923 1.00 78.94 486 ASP A C 1
ATOM 3988 O O . ASP A 1 486 ? -54.095 22.007 -25.985 1.00 78.94 486 ASP A O 1
ATOM 3992 N N . GLU A 1 487 ? -54.643 20.159 -24.844 1.00 79.00 487 GLU A N 1
ATOM 3993 C C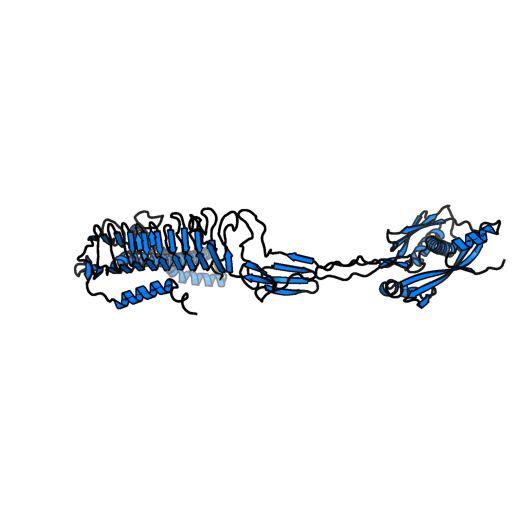A . GLU A 1 487 ? -54.508 19.233 -25.985 1.00 79.00 487 GLU A CA 1
ATOM 3994 C C . GLU A 1 487 ? -55.430 19.592 -27.165 1.00 79.00 487 GLU A C 1
ATOM 3996 O O . GLU A 1 487 ? -55.085 19.356 -28.323 1.00 79.00 487 GLU A O 1
ATOM 4001 N N . ASN A 1 488 ? -56.590 20.191 -26.880 1.00 78.50 488 ASN A N 1
ATOM 4002 C CA . ASN A 1 488 ? -57.553 20.651 -27.882 1.00 78.50 488 ASN A CA 1
ATOM 4003 C C . ASN A 1 488 ? -57.310 22.101 -28.354 1.00 78.50 488 ASN A C 1
ATOM 4005 O O . ASN A 1 488 ? -58.098 22.614 -29.149 1.00 78.50 488 ASN A O 1
ATOM 4009 N N . GLY A 1 489 ? -56.255 22.772 -27.871 1.00 73.56 489 GLY A N 1
ATOM 4010 C CA . GLY A 1 489 ? -55.878 24.133 -28.268 1.00 73.56 489 GLY A CA 1
ATOM 4011 C C . GLY A 1 489 ? -56.749 25.260 -27.692 1.00 73.56 489 GLY A C 1
ATOM 4012 O O . GLY A 1 489 ? -56.710 26.372 -28.211 1.00 73.56 489 GLY A O 1
ATOM 4013 N N . ASN A 1 490 ? -57.527 24.998 -26.636 1.00 75.88 490 ASN A N 1
ATOM 4014 C CA . ASN A 1 490 ? -58.527 25.919 -26.069 1.00 75.88 490 ASN A CA 1
ATOM 4015 C C . ASN A 1 490 ? -58.155 26.438 -24.661 1.00 75.88 490 ASN A C 1
ATOM 4017 O O . ASN A 1 490 ? -59.036 26.673 -23.830 1.00 75.88 490 ASN A O 1
ATOM 4021 N N . LEU A 1 491 ? -56.863 26.603 -24.361 1.00 80.00 491 LEU A N 1
ATOM 4022 C CA . LEU A 1 491 ? -56.396 27.004 -23.029 1.00 80.00 491 LEU A CA 1
ATOM 4023 C C . LEU A 1 491 ? -56.364 28.532 -22.843 1.00 80.00 491 LEU A C 1
ATOM 4025 O O . LEU A 1 491 ? -55.818 29.262 -23.666 1.00 80.00 491 LEU A O 1
ATOM 4029 N N . SER A 1 492 ? -56.900 29.023 -21.722 1.00 83.38 492 SER A N 1
ATOM 4030 C CA . SER A 1 492 ? -56.758 30.428 -21.303 1.00 83.38 492 SER A CA 1
ATOM 4031 C C . SER A 1 492 ? -55.491 30.672 -20.468 1.00 83.38 492 SER A C 1
ATOM 4033 O O . SER A 1 492 ? -55.066 29.803 -19.704 1.00 83.38 492 SER A O 1
ATOM 4035 N N . ASP A 1 493 ? -54.958 31.901 -20.496 1.00 81.44 493 ASP A N 1
ATOM 4036 C CA . ASP A 1 493 ? -53.800 32.334 -19.687 1.00 81.44 493 ASP A CA 1
ATOM 4037 C C . ASP A 1 493 ? -53.931 31.999 -18.189 1.00 81.44 493 ASP A C 1
ATOM 4039 O O . ASP A 1 493 ? -52.953 31.694 -17.499 1.00 81.44 493 ASP A O 1
ATOM 4043 N N . LEU A 1 494 ? -55.149 32.079 -17.646 1.00 81.62 494 LEU A N 1
ATOM 4044 C CA . LEU A 1 494 ? -55.412 31.799 -16.235 1.00 81.62 494 LEU A CA 1
ATOM 4045 C C . LEU A 1 494 ? -55.336 30.296 -15.932 1.00 81.62 494 LEU A C 1
ATOM 4047 O O . LEU A 1 494 ? -54.816 29.913 -14.882 1.00 81.62 494 LEU A O 1
ATOM 4051 N N . GLN A 1 495 ? -55.806 29.447 -16.851 1.00 85.62 495 GLN A N 1
ATOM 4052 C CA . GLN A 1 495 ? -55.686 27.991 -16.741 1.00 85.62 495 GLN A CA 1
ATOM 4053 C C . GLN A 1 495 ? -54.225 27.550 -16.868 1.00 85.62 495 GLN A C 1
ATOM 4055 O O . GLN A 1 495 ? -53.771 26.739 -16.061 1.00 85.62 495 GLN A O 1
ATOM 4060 N N . GLU A 1 496 ? -53.457 28.150 -17.781 1.00 84.25 496 GLU A N 1
ATOM 4061 C CA . GLU A 1 496 ? -52.025 27.866 -17.936 1.00 84.25 496 GLU A CA 1
ATOM 4062 C C . GLU A 1 496 ? -51.236 28.195 -16.654 1.00 84.25 496 GLU A C 1
ATOM 4064 O O . GLU A 1 496 ? -50.429 27.395 -16.169 1.00 84.25 496 GLU A O 1
ATOM 4069 N N . ARG A 1 497 ? -51.511 29.348 -16.026 1.00 86.25 497 ARG A N 1
ATOM 4070 C CA . ARG A 1 497 ? -50.892 29.725 -14.740 1.00 86.25 497 ARG A CA 1
ATOM 4071 C C . ARG A 1 497 ? -51.246 28.756 -13.611 1.00 86.25 497 ARG A C 1
ATOM 4073 O O . ARG A 1 497 ? -50.389 28.457 -12.778 1.00 86.25 497 ARG A O 1
ATOM 4080 N N . LEU A 1 498 ? -52.484 28.260 -13.571 1.00 87.56 498 LEU A N 1
ATOM 4081 C CA . LEU A 1 498 ? -52.924 27.281 -12.573 1.00 87.56 498 LEU A CA 1
ATOM 4082 C C . LEU A 1 498 ? -52.264 25.912 -12.774 1.00 87.56 498 LEU A C 1
ATOM 4084 O O . LEU A 1 498 ? -51.872 25.293 -11.783 1.00 87.56 498 LEU A O 1
ATOM 4088 N N . LEU A 1 499 ? -52.090 25.469 -14.024 1.00 88.25 499 LEU A N 1
ATOM 4089 C CA . LEU A 1 499 ? -51.349 24.248 -14.352 1.00 88.25 499 LEU A CA 1
ATOM 4090 C C . LEU A 1 499 ? -49.891 24.349 -13.885 1.00 88.25 499 LEU A C 1
ATOM 4092 O O . LEU A 1 499 ? -49.442 23.489 -13.127 1.00 88.25 499 LEU A O 1
ATOM 4096 N N . LYS A 1 500 ? -49.197 25.452 -14.204 1.00 88.75 500 LYS A N 1
ATOM 4097 C CA . LYS A 1 500 ? -47.826 25.712 -13.721 1.00 88.75 500 LYS A CA 1
ATOM 4098 C C . LYS A 1 500 ? -47.741 25.741 -12.193 1.00 88.75 500 LYS A C 1
ATOM 4100 O O . LYS A 1 500 ? -46.811 25.190 -11.610 1.00 88.75 500 LYS A O 1
ATOM 4105 N N . LEU A 1 501 ? -48.703 26.368 -11.509 1.00 90.50 501 LEU A N 1
ATOM 4106 C CA . LEU A 1 501 ? -48.745 26.388 -10.042 1.00 90.50 501 LEU A CA 1
ATOM 4107 C C . LEU A 1 501 ? -48.936 24.982 -9.454 1.00 90.50 501 LEU A C 1
ATOM 4109 O O . LEU A 1 501 ? -48.329 24.650 -8.435 1.00 90.50 501 LEU A O 1
ATOM 4113 N N . TYR A 1 502 ? -49.782 24.164 -10.080 1.00 92.12 502 TYR A N 1
ATOM 4114 C CA . TYR A 1 502 ? -50.020 22.788 -9.666 1.00 92.12 502 TYR A CA 1
ATOM 4115 C C . TYR A 1 502 ? -48.774 21.916 -9.848 1.00 92.12 502 TYR A C 1
ATOM 4117 O O . TYR A 1 502 ? -48.388 21.222 -8.910 1.00 92.12 502 TYR A O 1
ATOM 4125 N N . GLU A 1 503 ? -48.102 22.011 -10.997 1.00 91.00 503 GLU A N 1
ATOM 4126 C CA . GLU A 1 503 ? -46.842 21.305 -11.267 1.00 91.00 503 GLU A CA 1
ATOM 4127 C C . GLU A 1 503 ? -45.737 21.737 -10.296 1.00 91.00 503 GLU A C 1
ATOM 4129 O O . GLU A 1 503 ? -45.137 20.892 -9.634 1.00 91.00 503 GLU A O 1
ATOM 4134 N N . ASN A 1 504 ? -45.591 23.042 -10.047 1.00 93.56 504 ASN A N 1
ATOM 4135 C CA . ASN A 1 504 ? -44.681 23.554 -9.020 1.00 93.56 504 ASN A CA 1
ATOM 4136 C C . ASN A 1 504 ? -44.982 22.991 -7.616 1.00 93.56 504 ASN A C 1
ATOM 4138 O O . ASN A 1 504 ? -44.070 22.775 -6.816 1.00 93.56 504 ASN A O 1
ATOM 4142 N N . ASN A 1 505 ? -46.257 22.774 -7.275 1.00 92.94 505 ASN A N 1
ATOM 4143 C CA . ASN A 1 505 ? -46.643 22.176 -5.995 1.00 92.94 505 ASN A CA 1
ATOM 4144 C C . ASN A 1 505 ? -46.391 20.660 -5.952 1.00 92.94 505 ASN A C 1
ATOM 4146 O O . ASN A 1 505 ? -46.067 20.157 -4.874 1.00 92.94 505 ASN A O 1
ATOM 4150 N N . ILE A 1 506 ? -46.476 19.950 -7.085 1.00 92.75 506 ILE A N 1
ATOM 4151 C CA . ILE A 1 506 ? -46.019 18.555 -7.204 1.00 92.75 506 ILE A CA 1
ATOM 4152 C C . ILE A 1 506 ? -44.514 18.484 -6.949 1.00 92.75 506 ILE A C 1
ATOM 4154 O O . ILE A 1 506 ? -44.078 17.695 -6.112 1.00 92.75 506 ILE A O 1
ATOM 4158 N N . ASP A 1 507 ? -43.723 19.339 -7.596 1.00 94.25 507 ASP A N 1
ATOM 4159 C CA . ASP A 1 507 ? -42.268 19.352 -7.425 1.00 94.25 507 ASP A CA 1
ATOM 4160 C C . ASP A 1 507 ? -41.873 19.664 -5.981 1.00 94.25 507 ASP A C 1
ATOM 4162 O O . ASP A 1 507 ? -41.038 18.973 -5.389 1.00 94.25 507 ASP A O 1
ATOM 4166 N N . LYS A 1 508 ? -42.538 20.645 -5.356 1.00 95.25 508 LYS A N 1
ATOM 4167 C CA . LYS A 1 508 ? -42.365 20.937 -3.925 1.00 95.25 508 LYS A CA 1
ATOM 4168 C C . LYS A 1 508 ? -42.745 19.749 -3.048 1.00 95.25 508 LYS A C 1
ATOM 4170 O O . LYS A 1 508 ? -41.992 19.429 -2.129 1.00 95.25 508 LYS A O 1
ATOM 4175 N N . TYR A 1 509 ? -43.865 19.081 -3.319 1.00 95.88 509 TYR A N 1
ATOM 4176 C CA . TYR A 1 509 ? -44.275 17.895 -2.571 1.00 95.88 509 TYR A CA 1
ATOM 4177 C C . TYR A 1 509 ? -43.231 16.778 -2.689 1.00 95.88 509 TYR A C 1
ATOM 4179 O O . TYR A 1 509 ? -42.766 16.275 -1.670 1.00 95.88 509 TYR A O 1
ATOM 4187 N N . ASN A 1 510 ? -42.772 16.472 -3.904 1.00 93.75 510 ASN A N 1
ATOM 4188 C CA . ASN A 1 510 ? -41.715 15.493 -4.160 1.00 93.75 510 ASN A CA 1
ATOM 4189 C C . ASN A 1 510 ? -40.398 15.872 -3.462 1.00 93.75 510 ASN A C 1
ATOM 4191 O O . ASN A 1 510 ? -39.695 15.007 -2.936 1.00 93.75 510 ASN A O 1
ATOM 4195 N N . SER A 1 511 ? -40.071 17.166 -3.396 1.00 95.06 511 SER A N 1
ATOM 4196 C CA . SER A 1 511 ? -38.912 17.657 -2.643 1.00 95.06 511 SER A CA 1
ATOM 4197 C C . SER A 1 511 ? -39.045 17.394 -1.137 1.00 95.06 511 SER A C 1
ATOM 4199 O O . SER A 1 511 ? -38.072 16.997 -0.495 1.00 95.06 511 SER A O 1
ATOM 4201 N N . TYR A 1 512 ? -40.250 17.541 -0.573 1.00 96.31 512 TYR A N 1
ATOM 4202 C CA . TYR A 1 512 ? -40.515 17.238 0.832 1.00 96.31 512 TYR A CA 1
ATOM 4203 C C . TYR A 1 512 ? -40.564 15.740 1.116 1.00 96.31 512 TYR A C 1
ATOM 4205 O O . TYR A 1 512 ? -40.092 15.342 2.175 1.00 96.31 512 TYR A O 1
ATOM 4213 N N . VAL A 1 513 ? -41.039 14.907 0.181 1.00 94.06 513 VAL A N 1
ATOM 4214 C CA . VAL A 1 513 ? -40.948 13.439 0.294 1.00 94.06 513 VAL A CA 1
ATOM 4215 C C . VAL A 1 513 ? -39.487 13.016 0.483 1.00 94.06 513 VAL A C 1
ATOM 4217 O O . VAL A 1 513 ? -39.175 12.319 1.445 1.00 94.06 513 VAL A O 1
ATOM 4220 N N . LYS A 1 514 ? -38.567 13.530 -0.346 1.00 94.69 514 LYS A N 1
ATOM 4221 C CA . LYS A 1 514 ? -37.125 13.252 -0.204 1.00 94.69 514 LYS A CA 1
ATOM 4222 C C . LYS A 1 514 ? -36.562 13.722 1.143 1.00 94.69 514 LYS A C 1
ATOM 4224 O O . LYS A 1 514 ? -35.756 13.032 1.763 1.00 94.69 514 LYS A O 1
ATOM 4229 N N . GLN A 1 515 ? -36.974 14.899 1.621 1.00 94.06 515 GLN A N 1
ATOM 4230 C CA . GLN A 1 515 ? -36.557 15.393 2.941 1.00 94.06 515 GLN A CA 1
ATOM 4231 C C . GLN A 1 515 ? -37.096 14.511 4.076 1.00 94.06 515 GLN A C 1
ATOM 4233 O O . GLN A 1 515 ? -36.356 14.189 5.003 1.00 94.06 515 GLN A O 1
ATOM 4238 N N . TYR A 1 516 ? -38.353 14.077 3.989 1.00 95.94 516 TYR A N 1
ATOM 4239 C CA . TYR A 1 516 ? -38.980 13.178 4.955 1.00 95.94 516 TYR A CA 1
ATOM 4240 C C . TYR A 1 516 ? -38.224 11.847 5.063 1.00 95.94 516 TYR A C 1
ATOM 4242 O O . TYR A 1 516 ? -37.902 11.418 6.172 1.00 95.94 516 TYR A O 1
ATOM 4250 N N . GLU A 1 517 ? -37.876 11.226 3.932 1.00 94.50 517 GLU A N 1
ATOM 4251 C CA . GLU A 1 517 ? -37.089 9.984 3.895 1.00 94.50 517 GLU A CA 1
ATOM 4252 C C . GLU A 1 517 ? -35.747 10.134 4.628 1.00 94.50 517 GLU A C 1
ATOM 4254 O O . GLU A 1 517 ? -35.395 9.304 5.474 1.00 94.50 517 GLU A O 1
ATOM 4259 N N . ASN A 1 518 ? -35.037 11.240 4.384 1.00 94.81 518 ASN A N 1
ATOM 4260 C CA . ASN A 1 518 ? -33.780 11.548 5.066 1.00 94.81 518 ASN A CA 1
ATOM 4261 C C . ASN A 1 518 ? -33.963 11.707 6.584 1.00 94.81 518 ASN A C 1
ATOM 4263 O O . ASN A 1 518 ? -33.170 11.179 7.368 1.00 94.81 518 ASN A O 1
ATOM 4267 N N . ILE A 1 519 ? -35.017 12.400 7.022 1.00 94.62 519 ILE A N 1
ATOM 4268 C CA . ILE A 1 519 ? -35.295 12.614 8.450 1.00 94.62 519 ILE A CA 1
ATOM 4269 C C . ILE A 1 519 ? -35.666 11.299 9.141 1.00 94.62 519 ILE A C 1
ATOM 4271 O O . ILE A 1 519 ? -35.192 11.041 10.249 1.00 94.62 519 ILE A O 1
ATOM 4275 N N . ILE A 1 520 ? -36.449 10.430 8.496 1.00 95.12 520 ILE A N 1
ATOM 4276 C CA . ILE A 1 520 ? -36.766 9.093 9.019 1.00 95.12 520 ILE A CA 1
ATOM 4277 C C . ILE A 1 520 ? -35.499 8.248 9.176 1.00 95.12 520 ILE A C 1
ATOM 4279 O O . ILE A 1 520 ? -35.302 7.619 10.220 1.00 95.12 520 ILE A O 1
ATOM 4283 N N . TYR A 1 521 ? -34.602 8.276 8.188 1.00 94.44 521 TYR A N 1
ATOM 4284 C CA . TYR A 1 521 ? -33.315 7.590 8.274 1.00 94.44 521 TYR A CA 1
ATOM 4285 C C . TYR A 1 521 ? -32.466 8.093 9.454 1.00 94.44 521 TYR A C 1
ATOM 4287 O O . TYR A 1 521 ? -31.921 7.292 10.222 1.00 94.44 521 TYR A O 1
ATOM 4295 N N . MET A 1 522 ? -32.399 9.413 9.651 1.00 93.31 522 MET A N 1
ATOM 4296 C CA . MET A 1 522 ? -31.705 10.021 10.790 1.00 93.31 522 MET A CA 1
ATOM 4297 C C . MET A 1 522 ? -32.348 9.635 12.126 1.00 93.31 522 MET A C 1
ATOM 4299 O O . MET A 1 522 ? -31.637 9.231 13.049 1.00 93.31 522 MET A O 1
ATOM 4303 N N . LYS A 1 523 ? -33.684 9.674 12.221 1.00 94.19 523 LYS A N 1
ATOM 4304 C CA . LYS A 1 523 ? -34.441 9.247 13.407 1.00 94.19 523 LYS A CA 1
ATOM 4305 C C . LYS A 1 523 ? -34.114 7.802 13.786 1.00 94.19 523 LYS A C 1
ATOM 4307 O O . LYS A 1 523 ? -33.853 7.529 14.956 1.00 94.19 523 LYS A O 1
ATOM 4312 N N . HIS A 1 524 ? -34.063 6.896 12.808 1.00 93.94 524 HIS A N 1
ATOM 4313 C CA . HIS A 1 524 ? -33.708 5.489 13.027 1.00 93.94 524 HIS A CA 1
ATOM 4314 C C . HIS A 1 524 ? -32.289 5.319 13.575 1.00 93.94 524 HIS A C 1
ATOM 4316 O O . HIS A 1 524 ? -32.078 4.597 14.550 1.00 93.94 524 HIS A O 1
ATOM 4322 N N . LYS A 1 525 ? -31.305 6.013 12.986 1.00 93.75 525 LYS A N 1
ATOM 4323 C CA . LYS A 1 525 ? -29.916 5.995 13.475 1.00 93.75 525 LYS A CA 1
ATOM 4324 C C . LYS A 1 525 ? -29.799 6.509 14.909 1.00 93.75 525 LYS A C 1
ATOM 4326 O O . LYS A 1 525 ? -29.098 5.899 15.715 1.00 93.75 525 LYS A O 1
ATOM 4331 N N . ILE A 1 526 ? -30.480 7.612 15.222 1.00 92.44 526 ILE A N 1
ATOM 4332 C CA . ILE A 1 526 ? -30.477 8.217 16.559 1.00 92.44 526 ILE A CA 1
ATOM 4333 C C . ILE A 1 526 ? -31.108 7.268 17.576 1.00 92.44 526 ILE A C 1
ATOM 4335 O O . ILE A 1 526 ? -30.502 7.017 18.614 1.00 92.44 526 ILE A O 1
ATOM 4339 N N . HIS A 1 527 ? -32.272 6.693 17.263 1.00 91.31 527 HIS A N 1
ATOM 4340 C CA . HIS A 1 527 ? -32.964 5.767 18.158 1.00 91.31 527 HIS A CA 1
ATOM 4341 C C . HIS A 1 527 ? -32.099 4.546 18.489 1.00 91.31 527 HIS A C 1
ATOM 4343 O O . HIS A 1 527 ? -31.856 4.279 19.660 1.00 91.31 527 HIS A O 1
ATOM 4349 N N . LYS A 1 528 ? -31.496 3.907 17.474 1.00 91.62 528 LYS A N 1
ATOM 4350 C CA . LYS A 1 528 ? -30.540 2.805 17.680 1.00 91.62 528 LYS A CA 1
ATOM 4351 C C . LYS A 1 528 ? -29.382 3.179 18.603 1.00 91.62 528 LYS A C 1
ATOM 4353 O O . LYS A 1 528 ? -28.920 2.350 19.385 1.00 91.62 528 LYS A O 1
ATOM 4358 N N . LYS A 1 529 ? -28.873 4.409 18.486 1.00 89.44 529 LYS A N 1
ATOM 4359 C CA . LYS A 1 529 ? -27.762 4.879 19.314 1.00 89.44 529 LYS A CA 1
ATOM 4360 C C . LYS A 1 529 ? -28.211 5.142 20.758 1.00 89.44 529 LYS A C 1
ATOM 4362 O O . LYS A 1 529 ? -27.482 4.773 21.672 1.00 89.44 529 LYS A O 1
ATOM 4367 N N . ILE A 1 530 ? -29.410 5.690 20.973 1.00 87.12 530 ILE A N 1
ATOM 4368 C CA . ILE A 1 530 ? -30.021 5.833 22.309 1.00 87.12 530 ILE A CA 1
ATOM 4369 C C . ILE A 1 530 ? -30.237 4.460 22.956 1.00 87.12 530 ILE A C 1
ATOM 4371 O O . ILE A 1 530 ? -29.781 4.249 24.077 1.00 87.12 530 ILE A O 1
ATOM 4375 N N . ASP A 1 531 ? -30.815 3.500 22.230 1.00 88.31 531 ASP A N 1
ATOM 4376 C CA . ASP A 1 531 ? -31.025 2.134 22.728 1.00 88.31 531 ASP A CA 1
ATOM 4377 C C . ASP A 1 531 ? -29.703 1.465 23.127 1.00 88.31 531 ASP A C 1
ATOM 4379 O O . ASP A 1 531 ? -29.622 0.726 24.114 1.00 88.31 531 ASP A O 1
ATOM 4383 N N . PHE A 1 532 ? -28.630 1.723 22.372 1.00 88.06 532 PHE A N 1
ATOM 4384 C CA . PHE A 1 532 ? -27.293 1.284 22.752 1.00 88.06 532 PHE A CA 1
ATOM 4385 C C . PHE A 1 532 ? -26.857 1.912 24.082 1.00 88.06 532 PHE A C 1
ATOM 4387 O O . PHE A 1 532 ? -26.478 1.171 24.989 1.00 88.06 532 PHE A O 1
ATOM 4394 N N . PHE A 1 533 ? -26.955 3.236 24.233 1.00 86.06 533 PHE A N 1
ATOM 4395 C CA . PHE A 1 533 ? -26.596 3.920 25.480 1.00 86.06 533 PHE A CA 1
ATOM 4396 C C . PHE A 1 533 ? -27.377 3.405 26.695 1.00 86.06 533 PHE A C 1
ATOM 4398 O O . PHE A 1 533 ? -26.793 3.221 27.765 1.00 86.06 533 PHE A O 1
ATOM 4405 N N . ASP A 1 534 ? -28.670 3.140 26.521 1.00 84.06 534 ASP A N 1
ATOM 4406 C CA . ASP A 1 534 ? -29.560 2.721 27.603 1.00 84.06 534 ASP A CA 1
ATOM 4407 C C . ASP A 1 534 ? -29.369 1.250 27.992 1.00 84.06 534 ASP A C 1
ATOM 4409 O O . ASP A 1 534 ? -29.591 0.883 29.146 1.00 84.06 534 ASP A O 1
ATOM 4413 N N . THR A 1 535 ? -28.934 0.393 27.061 1.00 88.69 535 THR A N 1
ATOM 4414 C CA . THR A 1 535 ? -28.854 -1.060 27.298 1.00 88.69 535 THR A CA 1
ATOM 4415 C C . THR A 1 535 ? -27.441 -1.606 27.478 1.00 88.69 535 THR A C 1
ATOM 4417 O O . THR A 1 535 ? -27.286 -2.690 28.040 1.00 88.69 535 THR A O 1
ATOM 4420 N N . MET A 1 536 ? -26.405 -0.896 27.025 1.00 91.44 536 MET A N 1
ATOM 4421 C CA . MET A 1 536 ? -25.027 -1.399 27.000 1.00 91.44 536 MET A CA 1
ATOM 4422 C C . MET A 1 536 ? -24.532 -1.821 28.389 1.00 91.44 536 MET A C 1
ATOM 4424 O O . MET A 1 536 ? -24.120 -2.969 28.544 1.00 91.44 536 MET A O 1
ATOM 4428 N N . CYS A 1 537 ? -24.656 -0.967 29.414 1.00 91.56 537 CYS A N 1
ATOM 4429 C CA . CYS A 1 537 ? -24.172 -1.273 30.769 1.00 91.56 537 CYS A CA 1
ATOM 4430 C C . CYS A 1 537 ? -24.802 -2.544 31.363 1.00 91.56 537 CYS A C 1
ATOM 4432 O O . CYS A 1 537 ? -24.132 -3.283 32.079 1.00 91.56 537 CYS A O 1
ATOM 4434 N N . PHE A 1 538 ? -26.068 -2.821 31.036 1.00 92.06 538 PHE A N 1
ATOM 4435 C CA . PHE A 1 538 ? -26.805 -4.004 31.502 1.00 92.06 538 PHE A CA 1
ATOM 4436 C C . PHE A 1 538 ? -26.404 -5.294 30.771 1.00 92.06 538 PHE A C 1
ATOM 4438 O O . PHE A 1 538 ? -26.676 -6.393 31.249 1.00 92.06 538 PHE A O 1
ATOM 4445 N N . LYS A 1 539 ? -25.750 -5.175 29.610 1.00 93.12 539 LYS A N 1
ATOM 4446 C CA . LYS A 1 539 ? -25.249 -6.307 28.816 1.00 93.12 539 LYS A CA 1
ATOM 4447 C C . LYS A 1 539 ? -23.797 -6.663 29.143 1.00 93.12 539 LYS A C 1
ATOM 4449 O O . LYS A 1 539 ? -23.335 -7.725 28.723 1.00 93.12 539 LYS A O 1
ATOM 4454 N N . VAL A 1 540 ? -23.076 -5.800 29.865 1.00 95.00 540 VAL A N 1
ATOM 4455 C CA . VAL A 1 540 ? -21.676 -6.038 30.230 1.00 95.00 540 VAL A CA 1
ATOM 4456 C C . VAL A 1 540 ? -21.574 -7.102 31.317 1.00 95.00 540 VAL A C 1
ATOM 4458 O O . VAL A 1 540 ? -22.230 -7.024 32.354 1.00 95.00 540 VAL A O 1
ATOM 4461 N N . ASN A 1 541 ? -20.695 -8.076 31.087 1.00 94.19 541 ASN A N 1
ATOM 4462 C CA . ASN A 1 541 ? -20.345 -9.101 32.062 1.00 94.19 541 ASN A CA 1
ATOM 4463 C C . ASN A 1 541 ? -18.894 -8.921 32.516 1.00 94.19 541 ASN A C 1
ATOM 4465 O O . ASN A 1 541 ? -17.988 -8.883 31.683 1.00 94.19 541 ASN A O 1
ATOM 4469 N N . VAL A 1 542 ? -18.673 -8.851 33.827 1.00 96.12 542 VAL A N 1
ATOM 4470 C CA . VAL A 1 542 ? -17.330 -8.803 34.420 1.00 96.12 542 VAL A CA 1
ATOM 4471 C C . VAL A 1 542 ? -17.084 -10.088 35.196 1.00 96.12 542 VAL A C 1
ATOM 4473 O O . VAL A 1 542 ? -17.757 -10.348 36.189 1.00 96.12 542 VAL A O 1
ATOM 4476 N N . TYR A 1 543 ? -16.128 -10.887 34.747 1.00 94.75 543 TYR A N 1
ATOM 4477 C CA . TYR A 1 543 ? -15.731 -12.150 35.353 1.00 94.75 543 TYR A CA 1
ATOM 4478 C C . TYR A 1 543 ? -14.417 -11.963 36.105 1.00 94.75 543 TYR A C 1
ATOM 4480 O O . TYR A 1 543 ? -13.398 -11.608 35.513 1.00 94.75 543 TYR A O 1
ATOM 4488 N N . ILE A 1 544 ? -14.441 -12.216 37.408 1.00 94.06 544 ILE A N 1
ATOM 4489 C CA . ILE A 1 544 ? -13.263 -12.188 38.271 1.00 94.06 544 ILE A CA 1
ATOM 4490 C C . ILE A 1 544 ? -13.004 -13.621 38.726 1.00 94.06 544 ILE A C 1
ATOM 4492 O O . ILE A 1 544 ? -13.663 -14.098 39.648 1.00 94.06 544 ILE A O 1
ATOM 4496 N N . LYS A 1 545 ? -12.069 -14.306 38.057 1.00 91.69 545 LYS A N 1
ATOM 4497 C CA . LYS A 1 545 ? -11.529 -15.613 38.478 1.00 91.69 545 LYS A CA 1
ATOM 4498 C C . LYS A 1 545 ? -10.354 -15.468 39.451 1.00 91.69 545 LYS A C 1
ATOM 4500 O O . LYS A 1 545 ? -10.011 -16.416 40.148 1.00 91.69 545 LYS A O 1
ATOM 4505 N N . ALA A 1 546 ? -9.759 -14.275 39.509 1.00 89.50 546 ALA A N 1
ATOM 4506 C CA . ALA A 1 546 ? -8.592 -14.002 40.334 1.00 89.50 546 ALA A CA 1
ATOM 4507 C C . ALA A 1 546 ? -8.782 -14.505 41.771 1.00 89.50 546 ALA A C 1
ATOM 4509 O O . ALA A 1 546 ? -9.767 -14.152 42.420 1.00 89.50 546 ALA A O 1
ATOM 4510 N N . LEU A 1 547 ? -7.819 -15.292 42.260 1.00 87.12 547 LEU A N 1
ATOM 4511 C CA . LEU A 1 547 ? -7.815 -15.833 43.627 1.00 87.12 547 LEU A CA 1
ATOM 4512 C C . LEU A 1 547 ? -7.352 -14.794 44.653 1.00 87.12 547 LEU A C 1
ATOM 4514 O O . LEU A 1 547 ? -7.729 -14.845 45.820 1.00 87.12 547 LEU A O 1
ATOM 4518 N N . ASN A 1 548 ? -6.544 -13.834 44.201 1.00 88.19 548 ASN A N 1
ATOM 4519 C CA . ASN A 1 548 ? -5.983 -12.774 45.024 1.00 88.19 548 ASN A CA 1
ATOM 4520 C C . ASN A 1 548 ? -6.456 -11.419 44.502 1.00 88.19 548 ASN A C 1
ATOM 4522 O O . ASN A 1 548 ? -6.140 -11.048 43.368 1.00 88.19 548 ASN A O 1
ATOM 4526 N N . ILE A 1 549 ? -7.188 -10.692 45.347 1.00 94.62 549 ILE A N 1
ATOM 4527 C CA . ILE A 1 549 ? -7.699 -9.349 45.070 1.00 94.62 549 ILE A CA 1
ATOM 4528 C C . ILE A 1 549 ? -7.124 -8.407 46.125 1.00 94.62 549 ILE A C 1
ATOM 4530 O O . ILE A 1 549 ? -7.395 -8.570 47.314 1.00 94.62 549 ILE A O 1
ATOM 4534 N N . GLY A 1 550 ? -6.306 -7.461 45.673 1.00 92.75 550 GLY A N 1
ATOM 4535 C CA . GLY A 1 550 ? -5.707 -6.419 46.494 1.00 92.75 550 GLY A CA 1
ATOM 4536 C C . GLY A 1 550 ? -6.696 -5.326 46.895 1.00 92.75 550 GLY A C 1
ATOM 4537 O O . GLY A 1 550 ? -7.915 -5.457 46.759 1.00 92.75 550 GLY A O 1
ATOM 4538 N N . GLU A 1 551 ? -6.158 -4.214 47.374 1.00 93.56 551 GLU A N 1
ATOM 4539 C CA . GLU A 1 551 ? -6.934 -3.127 47.965 1.00 93.56 551 GLU A CA 1
ATOM 4540 C C . GLU A 1 551 ? -7.304 -2.027 46.962 1.00 93.56 551 GLU A C 1
ATOM 4542 O O . GLU A 1 551 ? -6.677 -1.847 45.914 1.00 93.56 551 GLU A O 1
ATOM 4547 N N . ALA A 1 552 ? -8.327 -1.246 47.323 1.00 94.75 552 ALA A N 1
ATOM 4548 C CA . ALA A 1 552 ? -8.762 -0.050 46.598 1.00 94.75 552 ALA A CA 1
ATOM 4549 C C . ALA A 1 552 ? -9.111 -0.290 45.113 1.00 94.75 552 ALA A C 1
ATOM 4551 O O . ALA A 1 552 ? -8.937 0.588 44.268 1.00 94.75 552 ALA A O 1
ATOM 4552 N N . ASN A 1 553 ? -9.623 -1.480 44.796 1.00 97.12 553 ASN A N 1
ATOM 4553 C CA . ASN A 1 553 ? -10.142 -1.809 43.474 1.00 97.12 553 ASN A CA 1
ATOM 4554 C C . ASN A 1 553 ? -11.621 -1.434 43.373 1.00 97.12 553 ASN A C 1
ATOM 4556 O O . ASN A 1 553 ? -12.424 -1.821 44.224 1.00 97.12 553 ASN A O 1
ATOM 4560 N N . ILE A 1 554 ? -11.995 -0.714 42.318 1.00 97.44 554 ILE A N 1
ATOM 4561 C CA . ILE A 1 554 ? -13.349 -0.184 42.139 1.00 97.44 554 ILE A CA 1
ATOM 4562 C C . ILE A 1 554 ? -13.959 -0.752 40.863 1.00 97.44 554 ILE A C 1
ATOM 4564 O O . ILE A 1 554 ? -13.399 -0.612 39.777 1.00 97.44 554 ILE A O 1
ATOM 4568 N N . LEU A 1 555 ? -15.153 -1.327 40.994 1.00 97.00 555 LEU A N 1
ATOM 4569 C CA . LEU A 1 555 ? -16.059 -1.611 39.888 1.00 97.00 555 LEU A CA 1
ATOM 4570 C C . LEU A 1 555 ? -17.160 -0.552 39.870 1.00 97.00 555 LEU A C 1
ATOM 4572 O O . LEU A 1 555 ? -17.896 -0.416 40.847 1.00 97.00 555 LEU A O 1
ATOM 4576 N N . ALA A 1 556 ? -17.276 0.185 38.769 1.00 94.69 556 ALA A N 1
ATOM 4577 C CA . ALA A 1 556 ? -18.232 1.270 38.616 1.00 94.69 556 ALA A CA 1
ATOM 4578 C C . ALA A 1 556 ? -19.008 1.159 37.297 1.00 94.69 556 ALA A C 1
ATOM 4580 O O . ALA A 1 556 ? -18.413 1.035 36.225 1.00 94.69 556 ALA A O 1
ATOM 4581 N N . PHE A 1 557 ? -20.335 1.240 37.378 1.00 93.44 557 PHE A N 1
ATOM 4582 C CA . PHE A 1 557 ? -21.233 1.333 36.229 1.00 93.44 557 PHE A CA 1
ATOM 4583 C C . PHE A 1 557 ? -21.835 2.734 36.146 1.00 93.44 557 PHE A C 1
ATOM 4585 O O . PHE A 1 557 ? -22.352 3.247 37.137 1.00 93.44 557 PHE A O 1
ATOM 4592 N N . TYR A 1 558 ? -21.821 3.296 34.939 1.00 89.44 558 TYR A N 1
ATOM 4593 C CA . TYR A 1 558 ? -22.366 4.607 34.590 1.00 89.44 558 TYR A CA 1
ATOM 4594 C C . TYR A 1 558 ? -23.412 4.448 33.477 1.00 89.44 558 TYR A C 1
ATOM 4596 O O . TYR A 1 558 ? -23.148 4.791 32.319 1.00 89.44 558 TYR A O 1
ATOM 4604 N N . PRO A 1 559 ? -24.583 3.847 33.758 1.00 80.44 559 PRO A N 1
ATOM 4605 C CA . PRO A 1 559 ? -25.699 3.861 32.813 1.00 80.44 559 PRO A CA 1
ATOM 4606 C C . PRO A 1 559 ? -25.991 5.315 32.410 1.00 80.44 559 PRO A C 1
ATOM 4608 O O . PRO A 1 559 ? -26.132 6.174 33.271 1.00 80.44 559 PRO A O 1
ATOM 4611 N N . GLN A 1 560 ? -26.042 5.594 31.102 1.00 76.38 560 GLN A N 1
ATOM 4612 C CA . GLN A 1 560 ? -26.169 6.944 30.511 1.00 76.38 560 GLN A CA 1
ATOM 4613 C C . GLN A 1 560 ? -24.900 7.822 30.532 1.00 76.38 560 GLN A C 1
ATOM 4615 O O . GLN A 1 560 ? -24.946 8.978 30.120 1.00 76.38 560 GLN A O 1
ATOM 4620 N N . GLY A 1 561 ? -23.755 7.291 30.970 1.00 64.69 561 GLY A N 1
ATOM 4621 C CA . GLY A 1 561 ? -22.451 7.961 30.878 1.00 64.69 561 GLY A CA 1
ATOM 4622 C C . GLY A 1 561 ? -22.254 9.160 31.809 1.00 64.69 561 GLY A C 1
ATOM 4623 O O . GLY A 1 561 ? -21.196 9.783 31.782 1.00 64.69 561 GLY A O 1
ATOM 4624 N N . SER A 1 562 ? -23.240 9.473 32.649 1.00 62.78 562 SER A N 1
ATOM 4625 C CA . SER A 1 562 ? -23.172 10.579 33.596 1.00 62.78 562 SER A CA 1
ATOM 4626 C C . SER A 1 562 ? -22.725 10.115 34.980 1.00 62.78 562 SER A C 1
ATOM 4628 O O . SER A 1 562 ? -23.167 9.077 35.470 1.00 62.78 562 SER A O 1
ATOM 4630 N N . ARG A 1 563 ? -21.912 10.933 35.660 1.00 60.19 563 ARG A N 1
ATOM 4631 C CA . ARG A 1 563 ? -21.519 10.709 37.064 1.00 60.19 563 ARG A CA 1
ATOM 4632 C C . ARG A 1 563 ? -22.687 10.813 38.051 1.00 60.19 563 ARG A C 1
ATOM 4634 O O . ARG A 1 563 ? -22.522 10.413 39.195 1.00 60.19 563 ARG A O 1
ATOM 4641 N N . TYR A 1 564 ? -23.840 11.344 37.633 1.00 62.09 564 TYR A N 1
ATOM 4642 C CA . TYR A 1 564 ? -25.016 11.480 38.499 1.00 62.09 564 TYR A CA 1
ATOM 4643 C C . TYR A 1 564 ? -25.721 10.146 38.780 1.00 62.09 564 TYR A C 1
ATOM 4645 O O . TYR A 1 564 ? -26.369 10.020 39.813 1.00 62.09 564 TYR A O 1
ATOM 4653 N N . LEU A 1 565 ? -25.586 9.154 37.889 1.00 71.31 565 LEU A N 1
ATOM 4654 C CA . LEU A 1 565 ? -26.157 7.817 38.067 1.00 71.31 565 LEU A CA 1
ATOM 4655 C C . LEU A 1 565 ? -25.027 6.781 38.080 1.00 71.31 565 LEU A C 1
ATOM 4657 O O . LEU A 1 565 ? -24.776 6.096 37.089 1.00 71.31 565 LEU A O 1
ATOM 4661 N N . GLU A 1 566 ? -24.303 6.709 39.197 1.00 84.88 566 GLU A N 1
ATOM 4662 C CA . GLU A 1 566 ? -23.194 5.771 39.363 1.00 84.88 566 GLU A CA 1
ATOM 4663 C C . GLU A 1 566 ? -23.519 4.648 40.348 1.00 84.88 566 GLU A C 1
ATOM 4665 O O . GLU A 1 566 ? -24.002 4.873 41.455 1.00 84.88 566 GLU A O 1
ATOM 4670 N N . PHE A 1 567 ? -23.192 3.421 39.949 1.00 91.00 567 PHE A N 1
ATOM 4671 C CA . PHE A 1 567 ? -23.269 2.245 40.808 1.00 91.00 567 PHE A CA 1
ATOM 4672 C C . PHE A 1 567 ? -21.857 1.738 41.038 1.00 91.00 567 PHE A C 1
ATOM 4674 O O . PHE A 1 567 ? -21.196 1.300 40.096 1.00 91.00 567 PHE A O 1
ATOM 4681 N N . LYS A 1 568 ? -21.386 1.818 42.284 1.00 93.50 568 LYS A N 1
ATOM 4682 C CA . LYS A 1 568 ? -20.014 1.471 42.664 1.00 93.50 568 LYS A CA 1
ATOM 4683 C C . LYS A 1 568 ? -19.977 0.302 43.632 1.00 93.50 568 LYS A C 1
ATOM 4685 O O . LYS A 1 568 ? -20.814 0.182 44.522 1.00 93.50 568 LYS A O 1
ATOM 4690 N N . LYS A 1 569 ? -18.945 -0.521 43.491 1.00 94.69 569 LYS A N 1
ATOM 4691 C CA . LYS A 1 569 ? -18.592 -1.581 44.428 1.00 94.69 569 LYS A CA 1
ATOM 4692 C C . LYS A 1 569 ? -17.076 -1.623 44.600 1.00 94.69 569 LYS A C 1
ATOM 4694 O O . LYS A 1 569 ? -16.341 -1.673 43.615 1.00 94.69 569 LYS A O 1
ATOM 4699 N N . MET A 1 570 ? -16.629 -1.652 45.853 1.00 95.75 570 MET A N 1
ATOM 4700 C CA . MET A 1 570 ? -15.254 -2.016 46.185 1.00 95.75 570 MET A CA 1
ATOM 4701 C C . MET A 1 570 ? -15.084 -3.525 46.014 1.00 95.75 570 MET A C 1
ATOM 4703 O O . MET A 1 570 ? -15.880 -4.301 46.549 1.00 95.75 570 MET A O 1
ATOM 4707 N N . LEU A 1 571 ? -14.075 -3.927 45.250 1.00 94.25 571 LEU A N 1
ATOM 4708 C CA . LEU A 1 571 ? -13.706 -5.326 45.071 1.00 94.25 571 LEU A CA 1
ATOM 4709 C C . LEU A 1 571 ? -12.700 -5.722 46.151 1.00 94.25 571 LEU A C 1
ATOM 4711 O O . LEU A 1 571 ? -11.746 -4.991 46.412 1.00 94.25 571 LEU A O 1
ATOM 4715 N N . GLY A 1 572 ? -12.902 -6.893 46.750 1.00 91.44 572 GLY A N 1
ATOM 4716 C CA . GLY A 1 572 ? -11.986 -7.465 47.736 1.00 91.44 572 GLY A CA 1
ATOM 4717 C C . GLY A 1 572 ? -12.008 -8.990 47.714 1.00 91.44 572 GLY A C 1
ATOM 4718 O O . GLY A 1 572 ? -12.653 -9.593 46.862 1.00 91.44 572 GLY A O 1
ATOM 4719 N N . PHE A 1 573 ? -11.343 -9.629 48.678 1.00 86.94 573 PHE A N 1
ATOM 4720 C CA . PHE A 1 573 ? -11.166 -11.091 48.732 1.00 86.94 573 PHE A CA 1
ATOM 4721 C C . PHE A 1 573 ? -12.469 -11.908 48.607 1.00 86.94 573 PHE A C 1
ATOM 4723 O O . PHE A 1 573 ? -12.495 -12.982 48.011 1.00 86.94 573 PHE A O 1
ATOM 4730 N N . VAL A 1 574 ? -13.588 -11.385 49.113 1.00 88.56 574 VAL A N 1
ATOM 4731 C CA . VAL A 1 574 ? -14.900 -12.048 49.023 1.00 88.56 574 VAL A CA 1
ATOM 4732 C C . VAL A 1 574 ? -15.459 -12.128 47.602 1.00 88.56 574 VAL A C 1
ATOM 4734 O O . VAL A 1 574 ? -16.457 -12.814 47.399 1.00 88.56 574 VAL A O 1
ATOM 4737 N N . ASP A 1 575 ? -14.883 -11.400 46.644 1.00 91.75 575 ASP A N 1
ATOM 4738 C CA . ASP A 1 575 ? -15.337 -11.274 45.255 1.00 91.75 575 ASP A CA 1
ATOM 4739 C C . ASP A 1 575 ? -14.560 -12.149 44.261 1.00 91.75 575 ASP A C 1
ATOM 4741 O O . ASP A 1 575 ? -14.768 -12.045 43.053 1.00 91.75 575 ASP A O 1
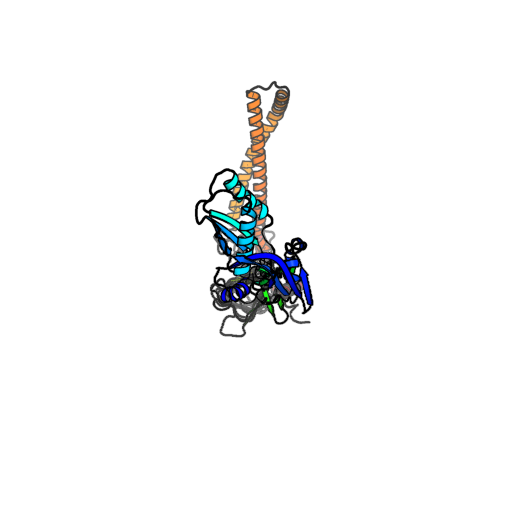ATOM 4745 N N . THR A 1 576 ? -13.721 -13.041 44.783 1.00 89.25 576 THR A N 1
ATOM 4746 C CA . THR A 1 576 ? -13.053 -14.114 44.040 1.00 89.25 576 THR A CA 1
ATOM 4747 C C . THR A 1 576 ? -14.082 -15.070 43.425 1.00 89.25 576 THR A C 1
ATOM 4749 O O . THR A 1 576 ? -15.128 -15.346 44.021 1.00 89.25 576 THR A O 1
ATOM 4752 N N . ASN A 1 577 ? -13.803 -15.557 42.212 1.00 90.00 577 ASN A N 1
ATOM 4753 C CA . ASN A 1 577 ? -14.690 -16.430 41.434 1.00 90.00 577 ASN A CA 1
ATOM 4754 C C . ASN A 1 577 ? -16.134 -15.916 41.365 1.00 90.00 577 ASN A C 1
ATOM 4756 O O . ASN A 1 577 ? -17.092 -16.628 41.675 1.00 90.00 577 ASN A O 1
ATOM 4760 N N . LYS A 1 578 ? -16.309 -14.657 40.944 1.00 92.94 578 LYS A N 1
ATOM 4761 C CA . LYS A 1 578 ? -17.636 -14.075 40.709 1.00 92.94 578 LYS A CA 1
ATOM 4762 C C . LYS A 1 578 ? -17.787 -13.437 39.338 1.00 92.94 578 LYS A C 1
ATOM 4764 O O . LYS A 1 578 ? -16.876 -12.823 38.791 1.00 92.94 578 LYS A O 1
ATOM 4769 N N . LYS A 1 579 ? -19.018 -13.508 38.839 1.00 94.12 579 LYS A N 1
ATOM 4770 C CA . LYS A 1 579 ? -19.535 -12.717 37.725 1.00 94.12 579 LYS A CA 1
ATOM 4771 C C . LYS A 1 579 ? -20.323 -11.526 38.263 1.00 94.12 579 LYS A C 1
ATOM 4773 O O . LYS A 1 579 ? -21.249 -11.725 39.050 1.00 94.12 579 LYS A O 1
ATOM 4778 N N . PHE A 1 580 ? -20.017 -10.327 37.781 1.00 95.31 580 PHE 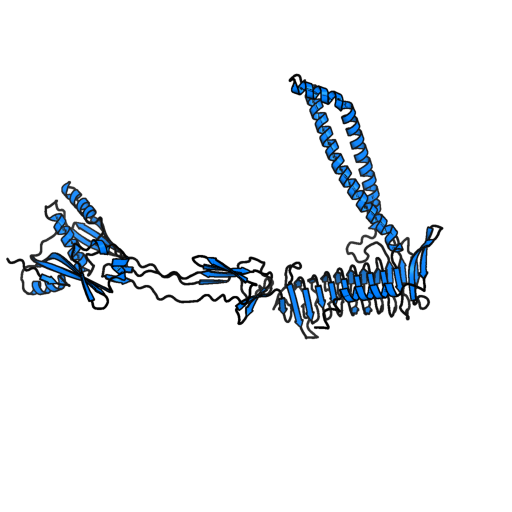A N 1
ATOM 4779 C CA . PHE A 1 580 ? -20.733 -9.087 38.065 1.00 95.31 580 PHE A CA 1
ATOM 4780 C C . PHE A 1 580 ? -21.479 -8.583 36.836 1.00 95.31 580 PHE A C 1
ATOM 4782 O O . PHE A 1 580 ? -20.978 -8.654 35.712 1.00 95.31 580 PHE A O 1
ATOM 4789 N N . MET A 1 581 ? -22.679 -8.061 37.073 1.00 94.56 581 MET A N 1
ATOM 4790 C CA . MET A 1 581 ? -23.531 -7.461 36.052 1.00 94.56 581 MET A CA 1
ATOM 4791 C C . MET A 1 581 ? -24.464 -6.425 36.681 1.00 94.56 581 MET A C 1
ATOM 4793 O O . MET A 1 581 ? -24.855 -6.561 37.843 1.00 94.56 581 MET A O 1
ATOM 4797 N N . LEU A 1 582 ? -24.837 -5.412 35.904 1.00 94.69 582 LEU A N 1
ATOM 4798 C CA . LEU A 1 582 ? -25.872 -4.459 36.289 1.00 94.69 582 LEU A CA 1
ATOM 4799 C C . LEU A 1 582 ? -27.242 -5.056 35.958 1.00 94.69 582 LEU A C 1
ATOM 4801 O O . LEU A 1 582 ? -27.452 -5.537 34.845 1.00 94.69 582 LEU A O 1
ATOM 4805 N N . VAL A 1 583 ? -28.168 -5.047 36.913 1.00 92.75 583 VAL A N 1
ATOM 4806 C CA . VAL A 1 583 ? -29.526 -5.579 36.729 1.00 92.75 583 VAL A CA 1
ATOM 4807 C C . VAL A 1 583 ? -30.562 -4.603 37.257 1.00 92.75 583 VAL A C 1
ATOM 4809 O O . VAL A 1 583 ? -30.235 -3.699 38.024 1.00 92.75 583 VAL A O 1
ATOM 4812 N N . LYS A 1 584 ? -31.806 -4.828 36.843 1.00 89.75 584 LYS A N 1
ATOM 4813 C CA . LYS A 1 584 ? -32.997 -4.211 37.413 1.00 89.75 584 LYS A CA 1
ATOM 4814 C C . LYS A 1 584 ? -33.798 -5.284 38.139 1.00 89.75 584 LYS A C 1
ATOM 4816 O O . LYS A 1 584 ? -33.871 -6.405 37.630 1.00 89.75 584 LYS A O 1
ATOM 4821 N N . ASP A 1 585 ? -34.328 -4.978 39.315 1.00 86.75 585 ASP A N 1
ATOM 4822 C CA . ASP A 1 585 ? -35.337 -5.832 39.947 1.00 86.75 585 ASP A CA 1
ATOM 4823 C C . ASP A 1 585 ? -36.740 -5.576 39.376 1.00 86.75 585 ASP A C 1
ATOM 4825 O O . ASP A 1 585 ? -36.932 -4.773 38.457 1.00 86.75 585 ASP A O 1
ATOM 4829 N N . ASP A 1 586 ? -37.719 -6.275 39.947 1.00 86.25 586 ASP A N 1
ATOM 4830 C CA . ASP A 1 586 ? -39.137 -6.160 39.610 1.00 86.25 586 ASP A CA 1
ATOM 4831 C C . ASP A 1 586 ? -39.705 -4.759 39.921 1.00 86.25 586 ASP A C 1
ATOM 4833 O O . ASP A 1 586 ? -40.678 -4.338 39.298 1.00 86.25 586 ASP A O 1
ATOM 4837 N N . ASN A 1 587 ? -39.055 -4.001 40.815 1.00 85.12 587 ASN A N 1
ATOM 4838 C CA . ASN A 1 587 ? -39.386 -2.612 41.145 1.00 85.12 587 ASN A CA 1
ATOM 4839 C C . ASN A 1 587 ? -38.655 -1.595 40.248 1.00 85.12 587 ASN A C 1
ATOM 4841 O O . ASN A 1 587 ? -38.793 -0.387 40.444 1.00 85.12 587 ASN A O 1
ATOM 4845 N N . ASN A 1 588 ? -37.908 -2.063 39.238 1.00 80.69 588 ASN A N 1
ATOM 4846 C CA . ASN A 1 588 ? -37.102 -1.253 38.321 1.00 80.69 588 ASN A CA 1
ATOM 4847 C C . ASN A 1 588 ? -35.927 -0.519 39.010 1.00 80.69 588 ASN A C 1
ATOM 4849 O O . ASN A 1 588 ? -35.323 0.377 38.408 1.00 80.69 588 ASN A O 1
ATOM 4853 N N . GLU A 1 589 ? -35.559 -0.911 40.233 1.00 85.81 589 GLU A N 1
ATOM 4854 C CA . GLU A 1 589 ? -34.363 -0.426 40.914 1.00 85.81 589 GLU A CA 1
ATOM 4855 C C . GLU A 1 589 ? -33.121 -1.082 40.315 1.00 85.81 589 GLU A C 1
ATOM 4857 O O . GLU A 1 589 ? -33.057 -2.290 40.077 1.00 85.81 589 GLU A O 1
ATOM 4862 N N . THR A 1 590 ? -32.110 -0.263 40.034 1.00 89.81 590 THR A N 1
ATOM 4863 C CA . THR A 1 590 ? -30.872 -0.717 39.401 1.00 89.81 590 THR A CA 1
ATOM 4864 C C . THR A 1 590 ? -29.808 -0.988 40.458 1.00 89.81 590 THR A C 1
ATOM 4866 O O . THR A 1 590 ? -29.566 -0.151 41.319 1.00 89.81 590 THR A O 1
ATOM 4869 N N . TYR A 1 591 ? -29.138 -2.139 40.389 1.00 91.31 591 TYR A N 1
ATOM 4870 C CA . TYR A 1 591 ? -28.056 -2.492 41.313 1.00 91.31 591 TYR A CA 1
ATOM 4871 C C . TYR A 1 591 ? -27.052 -3.464 40.680 1.00 91.31 591 TYR A C 1
ATOM 4873 O O . TYR A 1 591 ? -27.299 -4.083 39.640 1.00 91.31 591 TYR A O 1
ATOM 4881 N N . ILE A 1 592 ? -25.885 -3.606 41.318 1.00 94.00 592 ILE A N 1
ATOM 4882 C CA . ILE A 1 592 ? -24.849 -4.557 40.898 1.00 94.00 592 ILE A CA 1
ATOM 4883 C C . ILE A 1 592 ? -25.163 -5.931 41.492 1.00 94.00 592 ILE A C 1
ATOM 4885 O O . ILE A 1 592 ? -25.104 -6.126 42.706 1.00 94.00 592 ILE A O 1
ATOM 4889 N N . LYS A 1 593 ? -25.427 -6.912 40.630 1.00 93.25 593 LYS A N 1
ATOM 4890 C CA . LYS A 1 593 ? -25.612 -8.314 41.015 1.00 93.25 593 LYS A CA 1
ATOM 4891 C C . LYS A 1 593 ? -24.309 -9.085 40.858 1.00 93.25 593 LYS A C 1
ATOM 4893 O O . LYS A 1 593 ? -23.577 -8.890 39.888 1.00 93.25 593 LYS A O 1
ATOM 4898 N N . SER A 1 594 ? -24.051 -10.002 41.790 1.00 91.88 594 SER A N 1
ATOM 4899 C CA . SER A 1 594 ? -22.923 -10.935 41.721 1.00 91.88 594 SER A CA 1
ATOM 4900 C C . SER A 1 594 ? -23.397 -12.393 41.743 1.00 91.88 594 SER A C 1
ATOM 4902 O O . SER A 1 594 ? -24.381 -12.708 42.412 1.00 91.88 594 SER A O 1
ATOM 4904 N N . LYS A 1 595 ? -22.728 -13.278 40.994 1.00 90.12 595 LYS A N 1
ATOM 4905 C CA . LYS A 1 595 ? -23.004 -14.729 40.930 1.00 90.12 595 LYS A CA 1
ATOM 4906 C C . LYS A 1 595 ? -21.694 -15.515 41.039 1.00 90.12 595 LYS A C 1
ATOM 4908 O O . LYS A 1 595 ? -20.737 -15.142 40.372 1.00 90.12 595 LYS A O 1
ATOM 4913 N N . LYS A 1 596 ? -21.656 -16.589 41.838 1.00 80.75 596 LYS A N 1
ATOM 4914 C CA . LYS A 1 596 ? -20.452 -17.430 42.028 1.00 80.75 596 LYS A CA 1
ATOM 4915 C C . LYS A 1 596 ? -20.230 -18.446 40.901 1.00 80.75 596 LYS A C 1
ATOM 4917 O O . LYS A 1 596 ? -19.127 -18.576 40.402 1.00 80.75 596 LYS A O 1
ATOM 4922 N N . ASN A 1 597 ? -21.289 -19.115 40.449 1.00 65.25 597 ASN A N 1
ATOM 4923 C CA . ASN A 1 597 ? -21.172 -20.175 39.447 1.00 65.25 597 ASN A CA 1
ATOM 4924 C C . ASN A 1 597 ? -21.471 -19.597 38.059 1.00 65.25 597 ASN A C 1
ATOM 4926 O O . ASN A 1 597 ? -22.634 -19.379 37.711 1.00 65.25 597 ASN A O 1
ATOM 4930 N N . PHE A 1 598 ? -20.426 -19.290 37.294 1.00 72.62 598 PHE A N 1
ATOM 4931 C CA . PHE A 1 598 ? -20.521 -18.918 35.881 1.00 72.62 598 PHE A CA 1
ATOM 4932 C C . PHE A 1 598 ? -19.880 -19.999 35.005 1.00 72.62 598 PHE A C 1
ATOM 4934 O O . PHE A 1 598 ? -19.032 -20.751 35.470 1.00 72.62 598 PHE A O 1
ATOM 4941 N N . ASN A 1 599 ? -20.322 -20.097 33.752 1.00 75.38 599 ASN A N 1
ATOM 4942 C CA . ASN A 1 599 ? -19.892 -21.138 32.825 1.00 75.38 599 ASN A CA 1
ATOM 4943 C C . ASN A 1 599 ? -18.404 -20.968 32.465 1.00 75.38 599 ASN A C 1
ATOM 4945 O O . ASN A 1 599 ? -18.043 -20.025 31.762 1.00 75.38 599 ASN A O 1
ATOM 4949 N N . GLU A 1 600 ? -17.539 -21.854 32.960 1.00 76.12 600 GLU A N 1
ATOM 4950 C CA . GLU A 1 600 ? -16.094 -21.781 32.709 1.00 76.12 600 GLU A CA 1
ATOM 4951 C C . GLU A 1 600 ? -15.731 -22.105 31.258 1.00 76.12 600 GLU A C 1
ATOM 4953 O O . GLU A 1 600 ? -14.833 -21.463 30.712 1.00 76.12 600 GLU A O 1
ATOM 4958 N N . ILE A 1 601 ? -16.501 -22.986 30.609 1.00 76.12 601 ILE A N 1
ATOM 4959 C CA . ILE A 1 601 ? -16.308 -23.394 29.210 1.00 76.12 601 ILE A CA 1
ATOM 4960 C C . ILE A 1 601 ? -16.428 -22.183 28.272 1.00 76.12 601 ILE A C 1
ATOM 4962 O O . ILE A 1 601 ? -15.645 -22.021 27.340 1.00 76.12 601 ILE A O 1
ATOM 4966 N N . GLU A 1 602 ? -17.378 -21.277 28.530 1.00 75.44 602 GLU A N 1
ATOM 4967 C CA . GLU A 1 602 ? -17.531 -20.038 27.747 1.00 75.44 602 GLU A CA 1
ATOM 4968 C C . GLU A 1 602 ? -16.292 -19.136 27.823 1.00 75.44 602 GLU A C 1
ATOM 4970 O O . GLU A 1 602 ? -15.945 -18.468 26.847 1.00 75.44 602 GLU A O 1
ATOM 4975 N N . LEU A 1 603 ? -15.620 -19.110 28.974 1.00 79.88 603 LEU A N 1
ATOM 4976 C CA . LEU A 1 603 ? -14.444 -18.272 29.193 1.00 79.88 603 LEU A CA 1
ATOM 4977 C C . LEU A 1 603 ? -13.181 -18.896 28.609 1.00 79.88 603 LEU A C 1
ATOM 4979 O O . LEU A 1 603 ? -12.347 -18.162 28.086 1.00 79.88 603 LEU A O 1
ATOM 4983 N N . GLU A 1 604 ? -13.052 -20.221 28.668 1.00 81.44 604 GLU A N 1
ATOM 4984 C CA . GLU A 1 604 ? -11.982 -20.950 27.980 1.00 81.44 604 GLU A CA 1
ATOM 4985 C C . GLU A 1 604 ? -12.101 -20.801 26.464 1.00 81.44 604 GLU A C 1
ATOM 4987 O O . GLU A 1 604 ? -11.120 -20.465 25.808 1.00 81.44 604 GLU A O 1
ATOM 4992 N N . ASN A 1 605 ? -13.313 -20.911 25.914 1.00 80.69 605 ASN A N 1
ATOM 4993 C CA . ASN A 1 605 ? -13.558 -20.658 24.494 1.00 80.69 605 ASN A CA 1
ATOM 4994 C C . ASN A 1 605 ? -13.206 -19.217 24.095 1.00 80.69 605 ASN A C 1
ATOM 4996 O O . ASN A 1 605 ? -12.634 -18.994 23.029 1.00 80.69 605 ASN A O 1
ATOM 5000 N N . LEU A 1 606 ? -13.519 -18.228 24.944 1.00 78.62 606 LEU A N 1
ATOM 5001 C CA . LEU A 1 606 ? -13.118 -16.839 24.710 1.00 78.62 606 LEU A CA 1
ATOM 5002 C C . LEU A 1 606 ? -11.593 -16.676 24.768 1.00 78.62 606 LEU A C 1
ATOM 5004 O O . LEU A 1 606 ? -11.040 -15.976 23.924 1.00 78.62 606 LEU A O 1
ATOM 5008 N N . LYS A 1 607 ? -10.921 -17.318 25.731 1.00 82.06 607 LYS A N 1
ATOM 5009 C CA . LYS A 1 607 ? -9.458 -17.310 25.849 1.00 82.06 607 LYS A CA 1
ATOM 5010 C C . LYS A 1 607 ? -8.814 -17.887 24.591 1.00 82.06 607 LYS A C 1
ATOM 5012 O O . LYS A 1 607 ? -8.061 -17.179 23.933 1.00 82.06 607 LYS A O 1
ATOM 5017 N N . ALA A 1 608 ? -9.203 -19.101 24.205 1.00 81.38 608 ALA A N 1
ATOM 501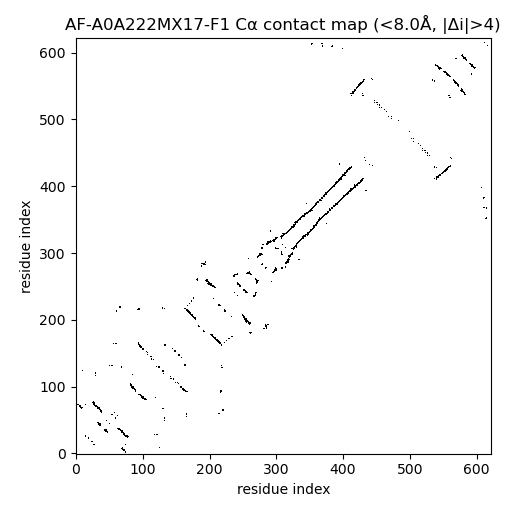8 C CA . ALA A 1 608 ? -8.701 -19.779 23.015 1.00 81.38 608 ALA A CA 1
ATOM 5019 C C . ALA A 1 608 ? -8.956 -18.959 21.739 1.00 81.38 608 ALA A C 1
ATOM 5021 O O . ALA A 1 608 ? -8.078 -18.826 20.893 1.00 81.38 608 ALA A O 1
ATOM 5022 N N . TYR A 1 609 ? -10.134 -18.338 21.615 1.00 80.25 609 TYR A N 1
ATOM 5023 C CA . TYR A 1 609 ? -10.439 -17.438 20.503 1.00 80.25 609 TYR A CA 1
ATOM 5024 C C . TYR A 1 609 ? -9.498 -16.222 20.456 1.00 80.25 609 TYR A C 1
ATOM 5026 O O . TYR A 1 609 ? -9.003 -15.871 19.386 1.00 80.25 609 TYR A O 1
ATOM 5034 N N . LEU A 1 610 ? -9.237 -15.578 21.598 1.00 76.19 610 LEU A N 1
ATOM 5035 C CA . LEU A 1 610 ? -8.353 -14.411 21.678 1.00 76.19 610 LEU A CA 1
ATOM 5036 C C . LEU A 1 610 ? -6.874 -14.774 21.468 1.00 76.19 610 LEU A C 1
ATOM 5038 O O . LEU A 1 610 ? -6.156 -14.009 20.829 1.00 76.19 610 LEU A O 1
ATOM 5042 N N . GLU A 1 611 ? -6.432 -15.935 21.953 1.00 74.81 611 GLU A N 1
ATOM 5043 C CA . GLU A 1 611 ? -5.080 -16.461 21.727 1.00 74.81 611 GLU A CA 1
ATOM 5044 C C . GLU A 1 611 ? -4.863 -16.859 20.262 1.00 74.81 611 GLU A C 1
ATOM 5046 O O . GLU A 1 611 ? -3.828 -16.526 19.684 1.00 74.81 611 GLU A O 1
ATOM 5051 N N . LYS A 1 612 ? -5.854 -17.485 19.616 1.00 75.06 612 LYS A N 1
ATOM 5052 C CA . LYS A 1 612 ? -5.788 -17.823 18.188 1.00 75.06 612 LYS A CA 1
ATOM 5053 C C . LYS A 1 612 ? -5.683 -16.579 17.309 1.00 75.06 612 LYS A C 1
ATOM 5055 O O . LYS A 1 612 ? -4.899 -16.544 16.364 1.00 75.06 612 LYS A O 1
ATOM 5060 N N . LEU A 1 613 ? -6.429 -15.524 17.643 1.00 67.06 613 LEU A N 1
ATOM 5061 C CA . LEU A 1 613 ? -6.322 -14.228 16.964 1.00 67.06 613 LEU A CA 1
ATOM 5062 C C . LEU A 1 613 ? -4.940 -13.574 17.113 1.00 67.06 613 LEU A C 1
ATOM 5064 O O . LEU A 1 613 ? -4.599 -12.707 16.312 1.00 67.06 613 LEU A O 1
ATOM 5068 N N . ALA A 1 614 ? -4.148 -13.984 18.107 1.00 55.97 614 ALA A N 1
ATOM 5069 C CA . ALA A 1 614 ? -2.772 -13.538 18.295 1.00 55.97 614 ALA A CA 1
ATOM 5070 C C . ALA A 1 614 ? -1.758 -14.270 17.392 1.00 55.97 614 ALA A C 1
ATOM 5072 O O . ALA A 1 614 ? -0.564 -13.999 17.499 1.00 55.97 614 ALA A O 1
ATOM 5073 N N . GLY A 1 615 ? -2.203 -15.193 16.526 1.00 54.91 615 GLY A N 1
ATOM 5074 C CA . GLY A 1 615 ? -1.337 -15.898 15.576 1.00 54.91 615 GLY A CA 1
ATOM 5075 C C . GLY A 1 615 ? -0.420 -16.945 16.213 1.00 54.91 615 GLY A C 1
ATOM 5076 O O . GLY A 1 615 ? 0.618 -17.266 15.642 1.00 54.91 615 GLY A O 1
ATOM 5077 N N . ARG A 1 616 ? -0.763 -17.476 17.399 1.00 47.09 616 ARG A N 1
ATOM 5078 C CA . ARG A 1 616 ? 0.062 -18.496 18.075 1.00 47.09 616 ARG A CA 1
ATOM 5079 C C . ARG A 1 616 ? 0.051 -19.878 17.410 1.00 47.09 616 ARG A C 1
ATOM 5081 O O . ARG A 1 616 ? 0.968 -20.643 17.689 1.00 47.09 616 ARG A O 1
ATOM 5088 N N . ASP A 1 617 ? -0.905 -20.164 16.526 1.00 37.06 617 ASP A N 1
ATOM 5089 C CA . ASP A 1 617 ? -1.044 -21.491 15.902 1.00 37.06 617 ASP A CA 1
ATOM 5090 C C . ASP A 1 617 ? -0.213 -21.687 14.614 1.00 37.06 617 ASP A C 1
ATOM 5092 O O . ASP A 1 617 ? -0.109 -22.816 14.160 1.00 37.06 617 ASP A O 1
ATOM 5096 N N . ASP A 1 618 ? 0.444 -20.653 14.064 1.00 36.56 618 ASP A N 1
ATOM 5097 C CA . ASP A 1 618 ? 1.228 -20.773 12.811 1.00 36.56 618 ASP A CA 1
ATOM 5098 C C . ASP A 1 618 ? 2.756 -20.598 13.004 1.00 36.56 618 ASP A C 1
ATOM 5100 O O . ASP A 1 618 ? 3.490 -20.343 12.050 1.00 36.56 618 ASP A O 1
ATOM 5104 N N . PHE A 1 619 ? 3.270 -20.714 14.237 1.00 36.31 619 PHE A N 1
ATOM 5105 C CA . PHE A 1 619 ? 4.711 -20.555 14.531 1.00 36.31 619 PHE A CA 1
ATOM 5106 C C . PHE A 1 619 ? 5.402 -21.779 15.153 1.00 36.31 619 PHE A C 1
ATOM 5108 O O . PHE A 1 619 ? 6.604 -21.718 15.421 1.00 36.31 619 PHE A O 1
ATOM 5115 N N . TYR A 1 620 ? 4.691 -22.890 15.341 1.00 28.56 620 TYR A N 1
ATOM 5116 C CA . TYR A 1 620 ? 5.275 -24.185 15.689 1.00 28.56 620 TYR A CA 1
ATOM 5117 C C . TYR A 1 620 ? 4.568 -25.276 14.870 1.00 28.56 620 TYR A C 1
ATOM 5119 O O . TYR A 1 620 ? 3.362 -25.422 15.012 1.00 28.56 620 TYR A O 1
ATOM 5127 N N . GLU A 1 621 ? 5.342 -26.021 14.064 1.00 24.72 621 GLU A N 1
ATOM 5128 C CA . GLU A 1 621 ? 4.939 -27.022 13.041 1.00 24.72 621 GLU A CA 1
ATOM 5129 C C . GLU A 1 621 ? 4.499 -26.361 11.712 1.00 24.72 621 GLU A C 1
ATOM 5131 O O . GLU A 1 621 ? 3.443 -25.749 11.641 1.00 24.72 621 GLU A O 1
ATOM 5136 N N . ILE A 1 622 ? 5.280 -26.340 10.619 1.00 29.64 622 ILE A N 1
ATOM 5137 C CA . ILE A 1 622 ? 6.141 -27.353 9.961 1.00 29.64 622 ILE A CA 1
ATOM 5138 C C . ILE A 1 622 ? 7.512 -26.775 9.588 1.00 29.64 622 ILE A C 1
ATOM 5140 O O . ILE A 1 622 ? 7.559 -25.614 9.119 1.00 29.64 622 ILE A O 1
#

Nearest PDB structures (foldseek):
  6ixf-assembly1_A  TM=4.062E-01  e=6.486E+00  Homo sapiens
  5nnv-assembly4_D  TM=4.337E-01  e=9.623E+00  Bacillus subtilis subsp. subtilis str. 168

Radius of gyration: 50.46 Å; Cα contacts (8 Å, |Δi|>4): 1359; chains: 1; bounding box: 119×64×138 Å

pLDDT: mean 87.79, std 11.55, range [24.72, 98.38]

Sequence (622 aa):
MSKELVATFKPYELLKQEQSSRKVELDFEIVDFEFICEKNKRYKVYGKDNLEMFYSDDFFVKNFDKITQKFFINILPKKDLPFELKLKADSNLVKIEAKITSNRPFSYYENLKRDLYQCIYKTLAKNNLLTLRLDKNLDNNLENYIQVYKNGEAIQEFEFLLALGSYPIEHQNDEAIFYKQAQVKQIYDEGVYANPVPKDCLLFEYIYRKMGREGRNLRGEILALEPLKFVDNPFVLKDESIYKVEFADRAKYYANDYGFLRKDDRGFFISNTIQVSQVDLKNTGSIKTNVDENTVVEVLYNDVIEDAVKSGIVNIQSSDVKIRGSVGATKLNAKNLEIKGVTHKKSDITSKNAYIKTHKGFLEAENVYIENLEDGIVRAKNVYVKNCLSAKIEAQNIYIENLLNNNKLYPKKTLVIENSIKNLNLIHISPVNVLAADNTNDEYKNIKDLSIKVAKELELITTKMQNLYRYLVSNQVRVLQYKKDDENGNLSDLQERLLKLYENNIDKYNSYVKQYENIIYMKHKIHKKIDFFDTMCFKVNVYIKALNIGEANILAFYPQGSRYLEFKKMLGFVDTNKKFMLVKDDNNETYIKSKKNFNEIELENLKAYLEKLAGRDDFYEI

Organism: NCBI:txid522484

InterPro domains:
  IPR046866 Flagellar Assembly Protein A , N-terminal region [PF20250] (97-261)

Mean predicted aligned error: 14.9 Å

Foldseek 3Di:
DDFDWDKFLQQVVVLVVVVVVDPFAKDKFFPWKWKWFADPNDTDIDTPVRQPQCVDQCCLAPVGQFIGMMTTMTMDGDDDDQWAKDWDADPQQQWIKIKIAGNDDDAQDPCQLVVVVRRVVVVCSVVLFDPHAFPPCPSVQVVVQNVCRVVVHDDRMGMDTTGGWWDKFAKDAKDKDAPDDQDWDDDFQVTSQADKADFFDWGIKIFDIDDIGWIAHRSSHIRDYDDYDHPDHQAQDQDPQKDWDDDPGMIIITGRATAHWHADPRGIHGDLEDEEQAFDRGPRAAHADPLPGSHEYHHRYDDQPDASYEADNHEYAYAHYAHDGEHELYEYEYQEEEAPYAYDQNYDYEYAFYEHAHYNHEYEYAFYEYAHYEVYEYEYAYYEYAHHYLYEYAYQEAEYAEAEANYEYEHQAEYAYAAEAAENYEDEYALDDPPDPPDPQAPLVVLVVVLVVLVVVLVVLVVLLVVLVVVLVVCVVVLVVQVVCVVVVNHDPVNVVVNVVSVVSVVVNVVSVVVNVVSVVVNVVSVVSNCSLQCRQQNYKYFAQHQAHYFNYKYWYDRSSDPVDIAIDTDHNVQHQKIWGWDADPVRDIYIDIDNDDDVVVVVVSVVVSVVSNVPVPPDDD